Protein AF-0000000067863000 (afdb_homodimer)

pLDDT: mean 90.54, std 7.87, range [52.28, 98.62]

Foldseek 3Di:
DAALLLLLVVLCVVLVHDPCQQCPPLDDPVVSVCSNVRNDDDDPVSVCSSCVSSVHDPQRSVCVVVVVPPPDDDPLVVQVVVCLVVLPLVSLVVSLVVLVVPPDLVSLLSNLLSQQSSQQSVVCVVPVDRDSPRGDVVSLVSLLVVLVPDPADDVVNVVSCLSNLVSDDPVSSVVSVVRVVVNCVVCLPPVVSLQSLLVSLLSVLVVCLVVVVLVVSVVSLVVNVCSLPPPPDPVRVLSVLSSQLSVLSSCCSVPVPASSVVSNLVSLVVCVVVVVPVVSVVSVVVVVVSCVVVVNDDDD/DAALLLLLVVLCVVLVHDLCQQCPPLDDPVVSVCSNVRNDDDDPVSVCSSCVSSVHDPQRSVCVVVVVPPPNDDPLVVQVVVCLVVLPLVSLVVSLVVLVVPPDLVSLLSNLLSQQSSQQSVVCVVPVDRDSPRGDVVSLVSLLVVLVPDPADDVVNVVSCLSNLVSDDPVSSVVSVVRVVVNCVVCLVPVVSLQSLLVSLLVVLVVCVVVVVLVVSVVSLVVNVCSLPPPPDPVRVLSVLSSQLSVLSSCCSVPVPASSVVSNLVSLVVCVVVVVPVVSVVSVVVVVVSCVVVVNDDDD

Nearest PDB structures (foldseek):
  4ryk-assembly1_A-2  TM=9.781E-01  e=3.639E-32  Listeria monocytogenes EGD-e
  7zcv-assembly1_A  TM=7.847E-01  e=2.237E-09  Streptococcus pneumoniae
  4yv6-assembly2_C  TM=8.320E-01  e=1.806E-08  Streptococcus dysgalactiae
  6w1f-assembly1_B  TM=8.062E-01  e=3.281E-08  Streptococcus thermophilus LMG 18311
  2awi-assembly1_F  TM=7.502E-01  e=5.463E-06  Enterococcus faecalis

Sequence (600 aa):
MGSYGELIREIRLSKGLTQKEVYTGIISRSYAIGFEKGKHEITLSLFEEILKRIMVPLDEFFFIYRDFSSTEDDSFWIDFVELSGKNDVVGMQALLDKITLERTEQSEVRKAILHTRIQTINHYLRTNVFDESNISDEYKKIIHDYLWKMQTWTLEEVRIFSNGISFFEEEVQIHFYQIMLKSYEKYRYYDRGRLLFCHLFANLTDELIIQNKINYANLVLEKLKEASETSGSFNSAFYRIVANYYQGAIWMKEGEVEKGYRQAKRAIQTWKELHYEAIADLYSVVLKQFLEKENIQVEDMGSYGELIREIRLSKGLTQKEVYTGIISRSYAIGFEKGKHEITLSLFEEILKRIMVPLDEFFFIYRDFSSTEDDSFWIDFVELSGKNDVVGMQALLDKITLERTEQSEVRKAILHTRIQTINHYLRTNVFDESNISDEYKKIIHDYLWKMQTWTLEEVRIFSNGISFFEEEVQIHFYQIMLKSYEKYRYYDRGRLLFCHLFANLTDELIIQNKINYANLVLEKLKEASETSGSFNSAFYRIVANYYQGAIWMKEGEVEKGYRQAKRAIQTWKELHYEAIADLYSVVLKQFLEKENIQVED

Organism: Listeria monocytogenes serovar 1/2a (strain ATCC BAA-679 / EGD-e) (NCBI:txid169963)

Radius of gyration: 26.15 Å; Cα contacts (8 Å, |Δi|>4): 687; chains: 2; bounding box: 72×67×52 Å

Solvent-accessible surface area (backbone atoms only — not comparable to full-atom values): 31942 Å² total; per-residue (Å²): 120,78,43,74,29,35,50,49,43,51,52,34,54,33,60,64,50,52,67,66,76,48,32,63,95,74,50,52,71,70,55,48,56,36,19,37,70,48,75,43,86,53,38,45,70,59,47,52,52,40,27,58,58,70,56,44,55,69,66,58,49,50,20,53,62,53,70,44,36,76,51,90,57,61,66,62,58,55,49,48,51,55,29,58,75,66,64,32,56,68,58,47,49,52,52,45,57,63,45,65,71,47,89,46,77,66,37,49,42,54,42,29,53,49,49,46,50,46,46,34,47,50,45,20,73,73,68,75,42,90,51,74,80,77,46,61,63,68,41,50,46,48,47,48,55,55,57,66,59,33,77,58,53,55,71,54,53,50,54,52,44,65,76,43,53,86,73,48,55,68,70,56,40,52,51,53,47,53,48,48,50,55,33,43,70,51,30,55,61,33,71,69,52,23,51,51,46,33,53,43,28,50,52,49,24,52,50,25,50,74,68,66,37,54,72,60,19,50,56,36,42,51,49,26,48,49,50,29,51,47,88,70,41,59,49,25,42,41,52,36,40,51,46,42,25,51,51,9,53,50,31,34,76,71,65,42,41,68,64,8,49,53,37,29,50,49,29,37,49,50,32,44,76,55,68,34,53,71,59,23,51,48,51,51,52,51,50,52,51,50,30,59,75,66,72,54,86,79,85,132,122,81,42,72,28,34,50,48,45,53,53,35,54,34,60,64,49,51,67,66,76,48,32,63,94,73,54,54,71,71,54,48,56,35,18,37,69,48,74,44,88,52,38,45,70,59,48,53,53,41,29,58,57,69,57,43,55,70,68,58,49,51,25,53,63,55,71,44,38,72,50,92,57,62,65,62,57,56,49,50,51,55,30,57,75,67,64,33,54,68,57,47,49,51,53,46,56,63,45,64,72,45,89,44,76,66,39,49,43,54,44,28,54,48,50,45,50,45,46,34,47,51,45,20,73,73,66,74,41,88,51,74,82,78,46,60,63,68,39,49,46,48,47,49,54,55,59,67,60,33,77,58,56,55,72,54,52,49,53,52,44,65,75,44,53,86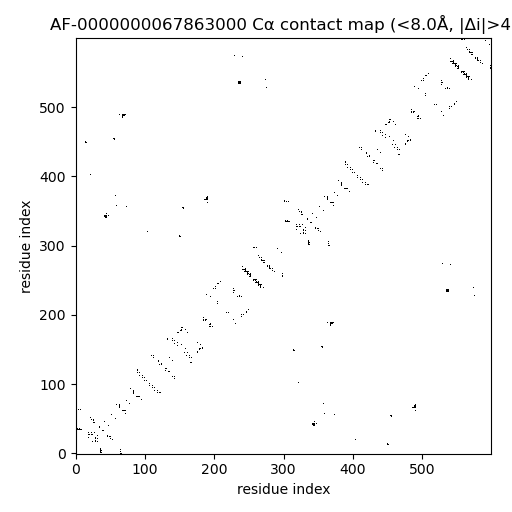,74,47,57,68,71,56,40,52,51,53,48,54,48,49,50,55,33,42,70,52,31,55,63,34,70,70,52,24,51,52,47,32,53,45,27,49,52,49,24,52,52,26,50,74,68,66,37,53,70,59,18,53,55,36,42,52,49,26,50,50,51,30,50,45,90,70,40,60,48,25,42,40,53,36,39,50,45,41,25,50,51,10,53,51,31,33,75,72,65,41,40,70,65,9,49,52,36,28,50,50,30,36,49,50,33,43,76,56,68,34,53,68,58,23,53,50,52,51,51,50,49,52,51,49,30,60,74,66,70,54,85,79,87,134

Structure (mmCIF, N/CA/C/O backbone):
data_AF-0000000067863000-model_v1
#
loop_
_entity.id
_entity.type
_entity.pdbx_description
1 polymer 'Lmo0325 protein'
#
loop_
_atom_site.group_PDB
_atom_site.id
_atom_site.type_symbol
_atom_site.label_atom_id
_atom_site.label_alt_id
_atom_site.label_comp_id
_atom_site.label_asym_id
_atom_site.label_entity_id
_atom_site.label_seq_id
_atom_site.pdbx_PDB_ins_code
_atom_site.Cartn_x
_atom_site.Cartn_y
_atom_site.Cartn_z
_atom_site.occupancy
_atom_site.B_iso_or_equiv
_atom_site.auth_seq_id
_atom_site.auth_comp_id
_atom_site.auth_asym_id
_atom_site.auth_atom_id
_atom_site.pdbx_PDB_model_num
ATOM 1 N N . MET A 1 1 ? -13.195 21.141 -7.219 1 53.12 1 MET A N 1
ATOM 2 C CA . MET A 1 1 ? -13.797 19.938 -6.625 1 53.12 1 MET A CA 1
ATOM 3 C C . MET A 1 1 ? -14.969 20.312 -5.727 1 53.12 1 MET A C 1
ATOM 5 O O . MET A 1 1 ? -15 21.406 -5.16 1 53.12 1 MET A O 1
ATOM 9 N N . GLY A 1 2 ? -16.203 19.688 -6.082 1 71.62 2 GLY A N 1
ATOM 10 C CA . GLY A 1 2 ? -17.375 20.047 -5.305 1 71.62 2 GLY A CA 1
ATOM 11 C C . GLY A 1 2 ? -17.219 19.781 -3.82 1 71.62 2 GLY A C 1
ATOM 12 O O . GLY A 1 2 ? -16.125 19.422 -3.363 1 71.62 2 GLY A O 1
ATOM 13 N N . SER A 1 3 ? -18.078 20.125 -2.955 1 89.31 3 SER A N 1
ATOM 14 C CA . SER A 1 3 ? -18.062 19.969 -1.505 1 89.31 3 SER A CA 1
ATOM 15 C C . SER A 1 3 ? -18.078 18.484 -1.117 1 89.31 3 SER A C 1
ATOM 17 O O . SER A 1 3 ? -18.359 17.625 -1.949 1 89.31 3 SER A O 1
ATOM 19 N N . TYR A 1 4 ? -17.562 18.188 0.052 1 93.25 4 TYR A N 1
ATOM 20 C CA . TYR A 1 4 ? -17.625 16.828 0.569 1 93.25 4 TYR A CA 1
ATOM 21 C C . TYR A 1 4 ? -19.062 16.297 0.501 1 93.25 4 TYR A C 1
ATOM 23 O O . TYR A 1 4 ? -19.266 15.133 0.143 1 93.25 4 TYR A O 1
ATOM 31 N N . GLY A 1 5 ? -19.969 17.188 0.772 1 95.25 5 GLY A N 1
ATOM 32 C CA . GLY A 1 5 ? -21.375 16.797 0.743 1 95.25 5 GLY A CA 1
ATOM 33 C C . GLY A 1 5 ? -21.859 16.422 -0.645 1 95.25 5 GLY A C 1
ATOM 34 O O . GLY A 1 5 ? -22.625 15.477 -0.804 1 95.25 5 GLY A O 1
ATOM 35 N N . GLU A 1 6 ? -21.438 17.141 -1.619 1 95.44 6 GLU A N 1
ATOM 36 C CA . GLU A 1 6 ? -21.828 16.859 -2.996 1 95.44 6 GLU A CA 1
ATOM 37 C C . GLU A 1 6 ? -21.312 15.492 -3.443 1 95.44 6 GLU A C 1
ATOM 39 O O . GLU A 1 6 ? -22 14.758 -4.145 1 95.44 6 GLU A O 1
ATOM 44 N N . LEU A 1 7 ? -20.125 15.227 -3.033 1 94.62 7 LEU A N 1
ATOM 45 C CA . LEU A 1 7 ? -19.562 13.922 -3.393 1 94.62 7 LEU A CA 1
ATOM 46 C C . LEU A 1 7 ? -20.297 12.797 -2.67 1 94.62 7 LEU A C 1
ATOM 48 O O . LEU A 1 7 ? -20.547 11.742 -3.25 1 94.62 7 LEU A O 1
ATOM 52 N N . ILE A 1 8 ? -20.641 13.008 -1.422 1 95.81 8 ILE A N 1
ATOM 53 C CA . ILE A 1 8 ? -21.406 12.016 -0.676 1 95.81 8 ILE A CA 1
ATOM 54 C C . ILE A 1 8 ? -22.734 11.727 -1.396 1 95.81 8 ILE A C 1
ATOM 56 O O . ILE A 1 8 ? -23.141 10.57 -1.514 1 95.81 8 ILE A O 1
ATOM 60 N N . ARG A 1 9 ? -23.297 12.805 -1.83 1 95.44 9 ARG A N 1
ATOM 61 C CA . ARG A 1 9 ? -24.531 12.648 -2.584 1 95.44 9 ARG A CA 1
ATOM 62 C C . ARG A 1 9 ? -24.312 11.773 -3.814 1 95.44 9 ARG A C 1
ATOM 64 O O . ARG A 1 9 ? -25.094 10.852 -4.07 1 95.44 9 ARG A O 1
ATOM 71 N N . GLU A 1 10 ? -23.312 12.07 -4.527 1 94.25 10 GLU A N 1
ATOM 72 C CA . GLU A 1 10 ? -23.016 11.32 -5.738 1 94.25 10 GLU A CA 1
ATOM 73 C C . GLU A 1 10 ? -22.812 9.836 -5.43 1 94.25 10 GLU A C 1
ATOM 75 O O . GLU A 1 10 ? -23.344 8.977 -6.129 1 94.25 10 GLU A O 1
ATOM 80 N N . ILE A 1 11 ? -22.047 9.555 -4.418 1 93.5 11 ILE A N 1
ATOM 81 C CA . ILE A 1 11 ? -21.75 8.172 -4.031 1 93.5 11 ILE A CA 1
ATOM 82 C C . ILE A 1 11 ? -23.031 7.496 -3.553 1 93.5 11 ILE A C 1
ATOM 84 O O . ILE A 1 11 ? -23.328 6.367 -3.947 1 93.5 11 ILE A O 1
ATOM 88 N N . ARG A 1 12 ? -23.734 8.219 -2.701 1 92 12 ARG A N 1
ATOM 89 C CA . ARG A 1 12 ? -24.984 7.684 -2.172 1 92 12 ARG A CA 1
ATOM 90 C C . ARG A 1 12 ? -25.922 7.277 -3.301 1 92 12 ARG A C 1
ATOM 92 O O . ARG A 1 12 ? -26.469 6.168 -3.297 1 92 12 ARG A O 1
ATOM 99 N N . LEU A 1 13 ? -26.094 8.141 -4.273 1 92.44 13 LEU A N 1
ATOM 100 C CA . LEU A 1 13 ? -27 7.898 -5.402 1 92.44 13 LEU A CA 1
ATOM 101 C C . LEU A 1 13 ? -26.484 6.746 -6.262 1 92.44 13 LEU A C 1
ATOM 103 O O . LEU A 1 13 ? -27.266 5.914 -6.723 1 92.44 13 LEU A O 1
ATOM 107 N N . SER A 1 14 ? -25.234 6.703 -6.453 1 89.19 14 SER A N 1
ATOM 108 C CA . SER A 1 14 ? -24.641 5.629 -7.25 1 89.19 14 SER A CA 1
ATOM 109 C C . SER A 1 14 ? -24.875 4.27 -6.594 1 89.19 14 SER A C 1
ATOM 111 O O . SER A 1 14 ? -24.953 3.25 -7.281 1 89.19 14 SER A O 1
ATOM 113 N N . LYS A 1 15 ? -25.031 4.285 -5.262 1 88.31 15 LYS A N 1
ATOM 114 C CA . LYS A 1 15 ? -25.219 3.041 -4.52 1 88.31 15 LYS A CA 1
ATOM 115 C C . LYS A 1 15 ? -26.688 2.752 -4.285 1 88.31 15 LYS A C 1
ATOM 117 O O . LYS A 1 15 ? -27.047 1.789 -3.602 1 88.31 15 LYS A O 1
ATOM 122 N N . GLY A 1 16 ? -27.469 3.645 -4.777 1 85.69 16 GLY A N 1
ATOM 123 C CA . GLY A 1 16 ? -28.906 3.445 -4.691 1 85.69 16 GLY A CA 1
ATOM 124 C C . GLY A 1 16 ? -29.469 3.686 -3.297 1 85.69 16 GLY A C 1
ATOM 125 O O . GLY A 1 16 ? -30.531 3.17 -2.947 1 85.69 16 GLY A O 1
ATOM 126 N N . LEU A 1 17 ? -28.797 4.426 -2.477 1 89.19 17 LEU A N 1
ATOM 127 C CA . LEU A 1 17 ? -29.219 4.68 -1.106 1 89.19 17 LEU A CA 1
ATOM 128 C C . LEU A 1 17 ? -30.031 5.965 -1.019 1 89.19 17 LEU A C 1
ATOM 130 O O . LEU A 1 17 ? -29.734 6.949 -1.695 1 89.19 17 LEU A O 1
ATOM 134 N N . THR A 1 18 ? -31 5.887 -0.154 1 91.44 18 THR A N 1
ATOM 135 C CA . THR A 1 18 ? -31.781 7.09 0.104 1 91.44 18 THR A CA 1
ATOM 136 C C . THR A 1 18 ? -31.141 7.934 1.198 1 91.44 18 THR A C 1
ATOM 138 O O . THR A 1 18 ? -30.25 7.457 1.915 1 91.44 18 THR A O 1
ATOM 141 N N . GLN A 1 19 ? -31.547 9.125 1.232 1 94.88 19 GLN A N 1
ATOM 142 C CA . GLN A 1 19 ? -31.062 9.977 2.311 1 94.88 19 GLN A CA 1
ATOM 143 C C . GLN A 1 19 ? -31.422 9.398 3.676 1 94.88 19 GLN A C 1
ATOM 145 O O . GLN A 1 19 ? -30.609 9.453 4.609 1 94.88 19 GLN A O 1
ATOM 150 N N . LYS A 1 20 ? -32.531 8.852 3.787 1 93.38 20 LYS A N 1
ATOM 151 C CA . LYS A 1 20 ? -33 8.273 5.043 1 93.38 20 LYS A CA 1
ATOM 152 C C . LYS A 1 20 ? -32.094 7.133 5.496 1 93.38 20 LYS A C 1
ATOM 154 O O . LYS A 1 20 ? -31.734 7.059 6.672 1 93.38 20 LYS A O 1
ATOM 159 N N . GLU A 1 21 ? -31.719 6.359 4.582 1 90.12 21 GLU A N 1
ATOM 160 C CA . GLU A 1 21 ? -30.891 5.203 4.887 1 90.12 21 GLU A CA 1
ATOM 161 C C . GLU A 1 21 ? -29.5 5.633 5.355 1 90.12 21 GLU A C 1
ATOM 163 O O . GLU A 1 21 ? -28.875 4.957 6.176 1 90.12 21 GLU A O 1
ATOM 168 N N . VAL A 1 22 ? -29.078 6.762 4.887 1 93.69 22 VAL A N 1
ATOM 169 C CA . VAL A 1 22 ? -27.703 7.172 5.145 1 93.69 22 VAL A CA 1
ATOM 170 C C . VAL A 1 22 ? -27.656 8.062 6.383 1 93.69 22 VAL A C 1
ATOM 172 O O . VAL A 1 22 ? -26.75 7.934 7.211 1 93.69 22 VAL A O 1
ATOM 175 N N . TYR A 1 23 ? -28.656 8.891 6.559 1 96 23 TYR A N 1
ATOM 176 C CA . TYR A 1 23 ? -28.438 9.992 7.488 1 96 23 TYR A CA 1
ATOM 177 C C . TYR A 1 23 ? -29.266 9.805 8.758 1 96 23 TYR A C 1
ATOM 179 O O . TYR A 1 23 ? -29.047 10.492 9.758 1 96 23 TYR A O 1
ATOM 187 N N . THR A 1 24 ? -30.234 8.906 8.766 1 93.56 24 THR A N 1
ATOM 188 C CA . THR A 1 24 ? -31.094 8.719 9.93 1 93.56 24 THR A CA 1
ATOM 189 C C . THR A 1 24 ? -30.25 8.383 11.164 1 93.56 24 THR A C 1
ATOM 191 O O . THR A 1 24 ? -29.406 7.48 11.125 1 93.56 24 THR A O 1
ATOM 194 N N . GLY A 1 25 ? -30.484 9.109 12.242 1 92.12 25 GLY A N 1
ATOM 195 C CA . GLY A 1 25 ? -29.766 8.852 13.477 1 92.12 25 GLY A CA 1
ATOM 196 C C . GLY A 1 25 ? -28.438 9.555 13.555 1 92.12 25 GLY A C 1
ATOM 197 O O . GLY A 1 25 ? -27.766 9.547 14.602 1 92.12 25 GLY A O 1
ATOM 198 N N . ILE A 1 26 ? -28.078 10.188 12.484 1 94.69 26 ILE A N 1
ATOM 199 C CA . ILE A 1 26 ? -26.781 10.883 12.445 1 94.69 26 ILE A CA 1
ATOM 200 C C . ILE A 1 26 ? -27.016 12.391 12.391 1 94.69 26 ILE A C 1
ATOM 202 O O . ILE A 1 26 ? -26.531 13.125 13.258 1 94.69 26 ILE A O 1
ATOM 206 N N . ILE A 1 27 ? -27.75 12.828 11.5 1 95.5 27 ILE A N 1
ATOM 207 C CA . ILE A 1 27 ? -28.109 14.234 11.383 1 95.5 27 ILE A CA 1
ATOM 208 C C . ILE A 1 27 ? -29.562 14.352 10.891 1 95.5 27 ILE A C 1
ATOM 210 O O . ILE A 1 27 ? -30.125 13.383 10.383 1 95.5 27 ILE A O 1
ATOM 214 N N . SER A 1 28 ? -30.078 15.531 11 1 95.75 28 SER A N 1
ATOM 215 C CA . SER A 1 28 ? -31.453 15.758 10.586 1 95.75 28 SER A CA 1
ATOM 216 C C . SER A 1 28 ? -31.578 15.781 9.07 1 95.75 28 SER A C 1
ATOM 218 O O . SER A 1 28 ? -30.594 15.977 8.359 1 95.75 28 SER A O 1
ATOM 220 N N . ARG A 1 29 ? -32.844 15.523 8.625 1 94.25 29 ARG A N 1
ATOM 221 C CA . ARG A 1 29 ? -33.125 15.523 7.195 1 94.25 29 ARG A CA 1
ATOM 222 C C . ARG A 1 29 ? -32.812 16.875 6.574 1 94.25 29 ARG A C 1
ATOM 224 O O . ARG A 1 29 ? -32.219 16.953 5.488 1 94.25 29 ARG A O 1
ATOM 231 N N . SER A 1 30 ? -33.156 17.906 7.207 1 94.88 30 SER A N 1
ATOM 232 C CA . SER A 1 30 ? -32.875 19.25 6.703 1 94.88 30 SER A CA 1
ATOM 233 C C . SER A 1 30 ? -31.391 19.516 6.59 1 94.88 30 SER A C 1
ATOM 235 O O . SER A 1 30 ? -30.938 20.094 5.605 1 94.88 30 SER A O 1
ATOM 237 N N . TYR A 1 31 ? -30.688 19.109 7.551 1 95.5 31 TYR A N 1
ATOM 238 C CA . TYR A 1 31 ? -29.25 19.297 7.527 1 95.5 31 TYR A CA 1
ATOM 239 C C . TYR A 1 31 ? -28.609 18.469 6.418 1 95.5 31 TYR A C 1
ATOM 241 O O . TYR A 1 31 ? -27.688 18.938 5.746 1 95.5 31 TYR A O 1
ATOM 249 N N . ALA A 1 32 ? -29.125 17.297 6.246 1 96.5 32 ALA A N 1
ATOM 250 C CA . ALA A 1 32 ? -28.609 16.391 5.219 1 96.5 32 ALA A CA 1
ATOM 251 C C . ALA A 1 32 ? -28.766 17 3.828 1 96.5 32 ALA A C 1
ATOM 253 O O . ALA A 1 32 ? -27.844 16.922 3.006 1 96.5 32 ALA A O 1
ATOM 254 N N . ILE A 1 33 ? -29.859 17.531 3.59 1 95.62 33 ILE A N 1
ATOM 255 C CA . ILE A 1 33 ? -30.141 18.156 2.299 1 95.62 33 ILE A CA 1
ATOM 256 C C . ILE A 1 33 ? -29.156 19.297 2.055 1 95.62 33 ILE A C 1
ATOM 258 O O . ILE A 1 33 ? -28.547 19.375 0.989 1 95.62 33 ILE A O 1
ATOM 262 N N . GLY A 1 34 ? -29.031 20.141 3.043 1 95.69 34 GLY A N 1
ATOM 263 C CA . GLY A 1 34 ? -28.078 21.234 2.928 1 95.69 34 GLY A CA 1
ATOM 264 C C . GLY A 1 34 ? -26.641 20.766 2.789 1 95.69 34 GLY A C 1
ATOM 265 O O . GLY A 1 34 ? -25.875 21.328 2.021 1 95.69 34 GLY A O 1
ATOM 266 N N . PHE A 1 35 ? -26.328 19.734 3.498 1 95.88 35 PHE A N 1
ATOM 267 C CA . PHE A 1 35 ? -24.984 19.156 3.439 1 95.88 35 PHE A CA 1
ATOM 268 C C . PHE A 1 35 ? -24.672 18.641 2.035 1 95.88 35 PHE A C 1
ATOM 270 O O . PHE A 1 35 ? -23.625 18.969 1.47 1 95.88 35 PHE A O 1
ATOM 277 N N . GLU A 1 36 ? -25.578 17.938 1.445 1 96.31 36 GLU A N 1
ATOM 278 C CA . GLU A 1 36 ? -25.375 17.328 0.133 1 96.31 36 GLU A CA 1
ATOM 279 C C . GLU A 1 36 ? -25.344 18.391 -0.965 1 96.31 36 GLU A C 1
ATOM 281 O O . GLU A 1 36 ? -24.922 18.125 -2.086 1 96.31 36 GLU A O 1
ATOM 286 N N . LYS A 1 37 ? -25.812 19.625 -0.612 1 95.38 37 LYS A N 1
ATOM 287 C CA . LYS A 1 37 ? -25.797 20.734 -1.563 1 95.38 37 LYS A CA 1
ATOM 288 C C . LYS A 1 37 ? -24.562 21.609 -1.357 1 95.38 37 LYS A C 1
ATOM 290 O O . LYS A 1 37 ? -24.391 22.609 -2.049 1 95.38 37 LYS A O 1
ATOM 295 N N . GLY A 1 38 ? -23.812 21.266 -0.418 1 93.38 38 GLY A N 1
ATOM 296 C CA . GLY A 1 38 ? -22.578 22 -0.154 1 93.38 38 GLY A CA 1
ATOM 297 C C . GLY A 1 38 ? -22.797 23.219 0.734 1 93.38 38 GLY A C 1
ATOM 298 O O . GLY A 1 38 ? -21.922 24.078 0.851 1 93.38 38 GLY A O 1
ATOM 299 N N . LYS A 1 39 ? -23.875 23.312 1.385 1 92.62 39 LYS A N 1
ATOM 300 C CA . LYS A 1 39 ? -24.234 24.5 2.168 1 92.62 39 LYS A CA 1
ATOM 301 C C . LYS A 1 39 ? -23.75 24.359 3.613 1 92.62 39 LYS A C 1
ATOM 303 O O . LYS A 1 39 ? -23.594 25.359 4.316 1 92.62 39 LYS A O 1
ATOM 308 N N . HIS A 1 40 ? -23.625 23.109 4.07 1 91.5 40 HIS A N 1
ATOM 309 C CA . HIS A 1 40 ? -23.234 22.859 5.453 1 91.5 40 HIS A CA 1
ATOM 310 C C . HIS A 1 40 ? -21.938 22.047 5.523 1 91.5 40 HIS A C 1
ATOM 312 O O . HIS A 1 40 ? -21.688 21.219 4.66 1 91.5 40 HIS A O 1
ATOM 318 N N . GLU A 1 41 ? -21.203 22.438 6.57 1 91.38 41 GLU A N 1
ATOM 319 C CA . GLU A 1 41 ? -20.078 21.578 6.945 1 91.38 41 GLU A CA 1
ATOM 320 C C . GLU A 1 41 ? -20.5 20.547 7.992 1 91.38 41 GLU A C 1
ATOM 322 O O . GLU A 1 41 ? -21.562 20.656 8.602 1 91.38 41 GLU A O 1
ATOM 327 N N . ILE A 1 42 ? -19.656 19.516 8.055 1 92.81 42 ILE A N 1
ATOM 328 C CA . ILE A 1 42 ? -19.969 18.484 9.039 1 92.81 42 ILE A CA 1
ATOM 329 C C . ILE A 1 42 ? -18.719 18.156 9.867 1 92.81 42 ILE A C 1
ATOM 331 O O . ILE A 1 42 ? -17.594 18.328 9.391 1 92.81 42 ILE A O 1
ATOM 335 N N . THR A 1 43 ? -19.016 17.766 11.094 1 92.56 43 THR A N 1
ATOM 336 C CA . THR A 1 43 ? -17.891 17.391 11.953 1 92.56 43 THR A CA 1
ATOM 337 C C . THR A 1 43 ? -17.281 16.078 11.484 1 92.56 43 THR A C 1
ATOM 339 O O . THR A 1 43 ? -17.922 15.297 10.781 1 92.56 43 THR A O 1
ATOM 342 N N . LEU A 1 44 ? -16.078 15.859 11.914 1 91.56 44 LEU A N 1
ATOM 343 C CA . LEU A 1 44 ? -15.344 14.656 11.539 1 91.56 44 LEU A CA 1
ATOM 344 C C . LEU A 1 44 ? -16.047 13.398 12.023 1 91.56 44 LEU A C 1
ATOM 346 O O . LEU A 1 44 ? -16.156 12.414 11.297 1 91.56 44 LEU A O 1
ATOM 350 N N . SER A 1 45 ? -16.547 13.422 13.203 1 90.44 45 SER A N 1
ATOM 351 C CA . SER A 1 45 ? -17.203 12.25 13.773 1 90.44 45 SER A CA 1
ATOM 352 C C . SER A 1 45 ? -18.469 11.891 12.992 1 90.44 45 SER A C 1
ATOM 354 O O . SER A 1 45 ? -18.703 10.711 12.703 1 90.44 45 SER A O 1
ATOM 356 N N . LEU A 1 46 ? -19.203 12.859 12.68 1 93.75 46 LEU A N 1
ATOM 357 C CA . LEU A 1 46 ? -20.406 12.633 11.906 1 93.75 46 LEU A CA 1
ATOM 358 C C . LEU A 1 46 ? -20.078 12.141 10.5 1 93.75 46 LEU A C 1
ATOM 360 O O . LEU A 1 46 ? -20.75 11.258 9.969 1 93.75 46 LEU A O 1
ATOM 364 N N . PHE A 1 47 ? -19.016 12.727 9.992 1 94.06 47 PHE A N 1
ATOM 365 C CA . PHE A 1 47 ? -18.578 12.336 8.656 1 94.06 47 PHE A CA 1
ATOM 366 C C . PHE A 1 47 ? -18.203 10.867 8.617 1 94.06 47 PHE A C 1
ATOM 368 O O . PHE A 1 47 ? -18.562 10.148 7.684 1 94.06 47 PHE A O 1
ATOM 375 N N . GLU A 1 48 ? -17.531 10.438 9.586 1 90.5 48 GLU A N 1
ATOM 376 C CA . GLU A 1 48 ? -17.109 9.039 9.672 1 90.5 48 GLU A CA 1
ATOM 377 C C . GLU A 1 48 ? -18.328 8.102 9.727 1 90.5 48 GLU A C 1
ATOM 379 O O . GLU A 1 48 ? -18.312 7.035 9.117 1 90.5 48 GLU A O 1
ATOM 384 N N . GLU A 1 49 ? -19.281 8.5 10.422 1 91.56 49 GLU A N 1
ATOM 385 C CA . GLU A 1 49 ? -20.5 7.707 10.516 1 91.56 49 GLU A CA 1
ATOM 386 C C . GLU A 1 49 ? -21.188 7.594 9.156 1 91.56 49 GLU A C 1
ATOM 388 O O . GLU A 1 49 ? -21.688 6.527 8.797 1 91.56 49 GLU A O 1
ATOM 393 N N . ILE A 1 50 ? -21.203 8.703 8.508 1 94 50 ILE A N 1
ATOM 394 C CA . ILE A 1 50 ? -21.844 8.734 7.191 1 94 50 ILE A CA 1
ATOM 395 C C . ILE A 1 50 ? -21.078 7.824 6.238 1 94 50 ILE A C 1
ATOM 397 O O . ILE A 1 50 ? -21.672 7.039 5.5 1 94 50 ILE A O 1
ATOM 401 N N . LEU A 1 51 ? -19.766 7.914 6.266 1 92.56 51 LEU A N 1
ATOM 402 C CA . LEU A 1 51 ? -18.938 7.094 5.395 1 92.56 51 LEU A CA 1
ATOM 403 C C . LEU A 1 51 ? -19.141 5.613 5.68 1 92.56 51 LEU A C 1
ATOM 405 O O . LEU A 1 51 ? -19.156 4.793 4.758 1 92.56 51 LEU A O 1
ATOM 409 N N . LYS A 1 52 ? -19.312 5.324 6.91 1 88.06 52 LYS A N 1
ATOM 410 C CA . LYS A 1 52 ? -19.578 3.939 7.289 1 88.06 52 LYS A CA 1
ATOM 411 C C . LYS A 1 52 ? -20.891 3.449 6.676 1 88.06 52 LYS A C 1
ATOM 413 O O . LYS A 1 52 ? -20.969 2.312 6.203 1 88.06 52 LYS A O 1
ATOM 418 N N . ARG A 1 53 ? -21.828 4.312 6.656 1 89.06 53 ARG A N 1
ATOM 419 C CA . ARG A 1 53 ? -23.141 3.945 6.141 1 89.06 53 ARG A CA 1
ATOM 420 C C . ARG A 1 53 ? -23.109 3.73 4.633 1 89.06 53 ARG A C 1
ATOM 422 O O . ARG A 1 53 ? -23.828 2.896 4.098 1 89.06 53 ARG A O 1
ATOM 429 N N . ILE A 1 54 ? -22.25 4.496 4.023 1 91.06 54 ILE A N 1
ATOM 430 C CA . ILE A 1 54 ? -22.203 4.332 2.576 1 91.06 54 ILE A CA 1
ATOM 431 C C . ILE A 1 54 ? -21.062 3.391 2.207 1 91.06 54 ILE A C 1
ATOM 433 O O . ILE A 1 54 ? -20.75 3.215 1.026 1 91.06 54 ILE A O 1
ATOM 437 N N . MET A 1 55 ? -20.328 2.887 3.139 1 88.94 55 MET A N 1
ATOM 438 C CA . MET A 1 55 ? -19.328 1.835 3.02 1 88.94 55 MET A CA 1
ATOM 439 C C . MET A 1 55 ? -18.156 2.301 2.166 1 88.94 55 MET A C 1
ATOM 441 O O . MET A 1 55 ? -17.734 1.594 1.251 1 88.94 55 MET A O 1
ATOM 445 N N . VAL A 1 56 ? -17.688 3.447 2.484 1 90.94 56 VAL A N 1
ATOM 446 C CA . VAL A 1 56 ? -16.5 4 1.851 1 90.94 56 VAL A CA 1
ATOM 447 C C . VAL A 1 56 ? -15.508 4.469 2.92 1 90.94 56 VAL A C 1
ATOM 449 O O . VAL A 1 56 ? -15.828 5.344 3.729 1 90.94 56 VAL A O 1
ATOM 452 N N . PRO A 1 57 ? -14.359 3.836 2.938 1 88.06 57 PRO A N 1
ATOM 453 C CA . PRO A 1 57 ? -13.359 4.312 3.895 1 88.06 57 PRO A CA 1
ATOM 454 C C . PRO A 1 57 ? -12.922 5.75 3.625 1 88.06 57 PRO A C 1
ATOM 456 O O . PRO A 1 57 ? -12.984 6.215 2.484 1 88.06 57 PRO A O 1
ATOM 459 N N . LEU A 1 58 ? -12.492 6.375 4.637 1 87.44 58 LEU A N 1
ATOM 460 C CA . LEU A 1 58 ? -12.117 7.785 4.578 1 87.44 58 LEU A CA 1
ATOM 461 C C . LEU A 1 58 ? -11.07 8.023 3.496 1 87.44 58 LEU A C 1
ATOM 463 O O . LEU A 1 58 ? -11.195 8.953 2.699 1 87.44 58 LEU A O 1
ATOM 467 N N . ASP A 1 59 ? -10.094 7.207 3.441 1 85.5 59 ASP A N 1
ATOM 468 C CA . ASP A 1 59 ? -9.008 7.375 2.473 1 85.5 59 ASP A CA 1
ATOM 469 C C . ASP A 1 59 ? -9.523 7.215 1.044 1 85.5 59 ASP A C 1
ATOM 471 O O . ASP A 1 59 ? -9.109 7.945 0.143 1 85.5 59 ASP A O 1
ATOM 475 N N . GLU A 1 60 ? -10.359 6.242 0.851 1 89.5 60 GLU A N 1
ATOM 476 C CA . GLU A 1 60 ? -10.961 6.066 -0.469 1 89.5 60 GLU A CA 1
ATOM 477 C C . GLU A 1 60 ? -11.797 7.277 -0.861 1 89.5 60 GLU A C 1
ATOM 479 O O . GLU A 1 60 ? -11.766 7.711 -2.016 1 89.5 60 GLU A O 1
ATOM 484 N N . PHE A 1 61 ? -12.555 7.824 0.097 1 91.75 61 PHE A N 1
ATOM 485 C CA . PHE A 1 61 ? -13.375 9 -0.169 1 91.75 61 PHE A CA 1
ATOM 486 C C . PHE A 1 61 ? -12.531 10.148 -0.699 1 91.75 61 PHE A C 1
ATOM 488 O O . PHE A 1 61 ? -12.891 10.789 -1.691 1 91.75 61 PHE A O 1
ATOM 495 N N . PHE A 1 62 ? -11.453 10.352 -0.059 1 88 62 PHE A N 1
ATOM 496 C CA . PHE A 1 62 ? -10.633 11.492 -0.444 1 88 62 PHE A CA 1
ATOM 497 C C . PHE A 1 62 ? -9.922 11.227 -1.764 1 88 62 PHE A C 1
ATOM 499 O O . PHE A 1 62 ? -9.656 12.148 -2.533 1 88 62 PHE A O 1
ATOM 506 N N . PHE A 1 63 ? -9.672 10.031 -1.994 1 87.5 63 PHE A N 1
ATOM 507 C CA . PHE A 1 63 ? -9.148 9.688 -3.312 1 87.5 63 PHE A CA 1
ATOM 508 C C . PHE A 1 63 ? -10.148 10.047 -4.402 1 87.5 63 PHE A C 1
ATOM 510 O O . PHE A 1 63 ? -9.789 10.648 -5.414 1 87.5 63 PHE A O 1
ATOM 517 N N . ILE A 1 64 ? -11.359 9.68 -4.16 1 89.69 64 ILE A N 1
ATOM 518 C CA . ILE A 1 64 ? -12.422 9.992 -5.109 1 89.69 64 ILE A CA 1
ATOM 519 C C . ILE A 1 64 ? -12.594 11.5 -5.207 1 89.69 64 ILE A C 1
ATOM 521 O O . ILE A 1 64 ? -12.734 12.047 -6.305 1 89.69 64 ILE A O 1
ATOM 525 N N . TYR A 1 65 ? -12.508 12.102 -4.09 1 88.69 65 TYR A N 1
ATOM 526 C CA . TYR A 1 65 ? -12.711 13.547 -4.016 1 88.69 65 TYR A CA 1
ATOM 527 C C . TYR A 1 65 ? -11.656 14.289 -4.824 1 88.69 65 TYR A C 1
ATOM 529 O O . TYR A 1 65 ? -11.93 15.352 -5.387 1 88.69 65 TYR A O 1
ATOM 537 N N . ARG A 1 66 ? -10.516 13.742 -4.844 1 83.88 66 ARG A N 1
ATOM 538 C CA . ARG A 1 66 ? -9.414 14.352 -5.578 1 83.88 66 ARG A CA 1
ATOM 539 C C . ARG A 1 66 ? -9.391 13.883 -7.027 1 83.88 66 ARG A C 1
ATOM 541 O O . ARG A 1 66 ? -8.328 13.766 -7.633 1 83.88 66 ARG A O 1
ATOM 548 N N . ASP A 1 67 ? -10.477 13.383 -7.504 1 84.25 67 ASP A N 1
ATOM 549 C CA . ASP A 1 67 ? -10.695 12.984 -8.891 1 84.25 67 ASP A CA 1
ATOM 550 C C . ASP A 1 67 ? -9.797 11.82 -9.281 1 84.25 67 ASP A C 1
ATOM 552 O O . ASP A 1 67 ? -9.203 11.82 -10.367 1 84.25 67 ASP A O 1
ATOM 556 N N . PHE A 1 68 ? -9.656 11.016 -8.273 1 78.5 68 PHE A N 1
ATOM 557 C CA . PHE A 1 68 ? -8.969 9.742 -8.484 1 78.5 68 PHE A CA 1
ATOM 558 C C . PHE A 1 68 ? -7.508 9.977 -8.844 1 78.5 68 PHE A C 1
ATOM 560 O O . PHE A 1 68 ? -6.934 9.227 -9.641 1 78.5 68 PHE A O 1
ATOM 567 N N . SER A 1 69 ? -7.07 11.094 -8.477 1 70.69 69 SER A N 1
ATOM 568 C CA . SER A 1 69 ? -5.645 11.367 -8.633 1 70.69 69 SER A CA 1
ATOM 569 C C . SER A 1 69 ? -4.855 10.891 -7.422 1 70.69 69 SER A C 1
ATOM 571 O O . SER A 1 69 ? -5.422 10.664 -6.352 1 70.69 69 SER A O 1
ATOM 573 N N . SER A 1 70 ? -3.732 10.477 -7.656 1 56.06 70 SER A N 1
ATOM 574 C CA . SER A 1 70 ? -2.875 9.867 -6.645 1 56.06 70 SER A CA 1
ATOM 575 C C . SER A 1 70 ? -2.877 10.68 -5.355 1 56.06 70 SER A C 1
ATOM 577 O O . SER A 1 70 ? -2.707 11.898 -5.391 1 56.06 70 SER A O 1
ATOM 579 N N . THR A 1 71 ? -3.883 10.461 -4.469 1 53.62 71 THR A N 1
ATOM 580 C CA . THR A 1 71 ? -4.203 11.156 -3.227 1 53.62 71 THR A CA 1
ATOM 581 C C . THR A 1 71 ? -3.049 11.047 -2.232 1 53.62 71 THR A C 1
ATOM 583 O O . THR A 1 71 ? -2.943 11.852 -1.305 1 53.62 71 THR A O 1
ATOM 586 N N . GLU A 1 72 ? -2.533 9.703 -2.064 1 52.28 72 GLU A N 1
ATOM 587 C CA . GLU A 1 72 ? -2.326 9.188 -0.715 1 52.28 72 GLU A CA 1
ATOM 588 C C . GLU A 1 72 ? -1.271 10 0.032 1 52.28 72 GLU A C 1
ATOM 590 O O . GLU A 1 72 ? -1.333 10.125 1.257 1 52.28 72 GLU A O 1
ATOM 595 N N . ASP A 1 73 ? -0.294 10.523 -0.715 1 55.41 73 ASP A N 1
ATOM 596 C CA . ASP A 1 73 ? 0.808 11.102 0.05 1 55.41 73 ASP A CA 1
ATOM 597 C C . ASP A 1 73 ? 0.763 12.625 0.015 1 55.41 73 ASP A C 1
ATOM 599 O O . ASP A 1 73 ? -0.061 13.211 -0.69 1 55.41 73 ASP A O 1
ATOM 603 N N . ASP A 1 74 ? 1.309 13.125 1.019 1 64.62 74 ASP A N 1
ATOM 604 C CA . ASP A 1 74 ? 1.724 14.523 1.031 1 64.62 74 ASP A CA 1
ATOM 605 C C . ASP A 1 74 ? 2.246 14.953 -0.337 1 64.62 74 ASP A C 1
ATOM 607 O O . ASP A 1 74 ? 3.262 14.438 -0.81 1 64.62 74 ASP A O 1
ATOM 611 N N . SER A 1 75 ? 1.473 15.695 -1.024 1 73.69 75 SER A N 1
ATOM 612 C CA . SER A 1 75 ? 1.811 16.188 -2.357 1 73.69 75 SER A CA 1
ATOM 613 C C . SER A 1 75 ? 3.273 16.609 -2.438 1 73.69 75 SER A C 1
ATOM 615 O O . SER A 1 75 ? 3.916 16.453 -3.477 1 73.69 75 SER A O 1
ATOM 617 N N . PHE A 1 76 ? 3.863 17.016 -1.384 1 86.5 76 PHE A N 1
ATOM 618 C CA . PHE A 1 76 ? 5.25 17.469 -1.385 1 86.5 76 PHE A CA 1
ATOM 619 C C . PHE A 1 76 ? 6.195 16.297 -1.661 1 86.5 76 PHE A C 1
ATOM 621 O O . PHE A 1 76 ? 7.043 16.391 -2.555 1 86.5 76 PHE A O 1
ATOM 628 N N . TRP A 1 77 ? 6.008 15.258 -0.981 1 87 77 TRP A N 1
ATOM 629 C CA . TRP A 1 77 ? 6.934 14.141 -1.094 1 87 77 TRP A CA 1
ATOM 630 C C . TRP A 1 77 ? 6.766 13.422 -2.432 1 87 77 TRP A C 1
ATOM 632 O O . TRP A 1 77 ? 7.738 12.922 -3.002 1 87 77 TRP A O 1
ATOM 642 N N . ILE A 1 78 ? 5.562 13.406 -2.826 1 82.44 78 ILE A N 1
ATOM 643 C CA . ILE A 1 78 ? 5.312 12.82 -4.137 1 82.44 78 ILE A CA 1
ATOM 644 C C . ILE A 1 78 ? 6.074 13.602 -5.207 1 82.44 78 ILE A C 1
ATOM 646 O O . ILE A 1 78 ? 6.812 13.016 -6.004 1 82.44 78 ILE A O 1
ATOM 650 N N . ASP A 1 79 ? 5.941 14.859 -5.168 1 87 79 ASP A N 1
ATOM 651 C CA . ASP A 1 79 ? 6.641 15.727 -6.113 1 87 79 ASP A CA 1
ATOM 652 C C . ASP A 1 79 ? 8.156 15.633 -5.93 1 87 79 ASP A C 1
ATOM 654 O O . ASP A 1 79 ? 8.898 15.531 -6.906 1 87 79 ASP A O 1
ATOM 658 N N . PHE A 1 80 ? 8.562 15.68 -4.734 1 91.19 80 PHE A N 1
ATOM 659 C CA . PHE A 1 80 ? 9.984 15.656 -4.406 1 91.19 80 PHE A CA 1
ATOM 660 C C . PHE 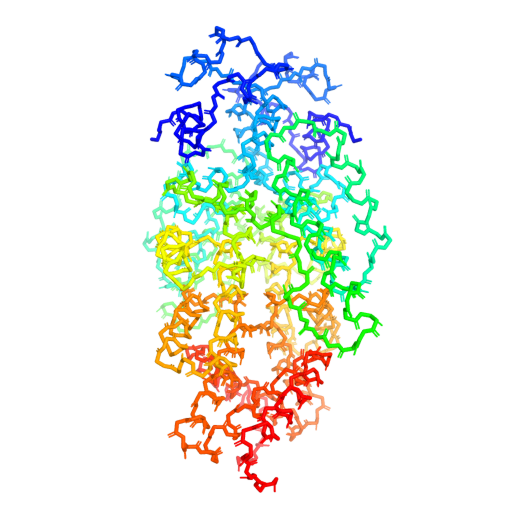A 1 80 ? 10.648 14.406 -4.98 1 91.19 80 PHE A C 1
ATOM 662 O O . PHE A 1 80 ? 11.703 14.5 -5.613 1 91.19 80 PHE A O 1
ATOM 669 N N . VAL A 1 81 ? 10.023 13.258 -4.801 1 84.44 81 VAL A N 1
ATOM 670 C CA . VAL A 1 81 ? 10.586 11.992 -5.25 1 84.44 81 VAL A CA 1
ATOM 671 C C . VAL A 1 81 ? 10.625 11.953 -6.773 1 84.44 81 VAL A C 1
ATOM 673 O O . VAL A 1 81 ? 11.625 11.547 -7.367 1 84.44 81 VAL A O 1
ATOM 676 N N . GLU A 1 82 ? 9.547 12.359 -7.32 1 84.44 82 GLU A N 1
ATOM 677 C CA . GLU A 1 82 ? 9.461 12.344 -8.781 1 84.44 82 GLU A CA 1
ATOM 678 C C . GLU A 1 82 ? 10.5 13.273 -9.398 1 84.44 82 GLU A C 1
ATOM 680 O O . GLU A 1 82 ? 11.227 12.875 -10.312 1 84.44 82 GLU A O 1
ATOM 685 N N . LEU A 1 83 ? 10.625 14.414 -8.914 1 90.69 83 LEU A N 1
ATOM 686 C CA . LEU A 1 83 ? 11.539 15.414 -9.445 1 90.69 83 LEU A CA 1
ATOM 687 C C . LEU A 1 83 ? 12.992 15.031 -9.172 1 90.69 83 LEU A C 1
ATOM 689 O O . LEU A 1 83 ? 13.852 15.195 -10.039 1 90.69 83 LEU A O 1
ATOM 693 N N . SER A 1 84 ? 13.25 14.508 -8.016 1 89.06 84 SER A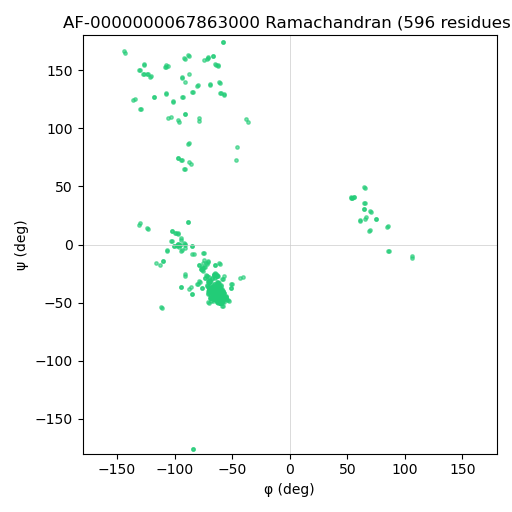 N 1
ATOM 694 C CA . SER A 1 84 ? 14.586 14.055 -7.648 1 89.06 84 SER A CA 1
ATOM 695 C C . SER A 1 84 ? 15.039 12.898 -8.531 1 89.06 84 SER A C 1
ATOM 697 O O . SER A 1 84 ? 16.188 12.859 -8.977 1 89.06 84 SER A O 1
ATOM 699 N N . GLY A 1 85 ? 14.133 12.008 -8.758 1 81.56 85 GLY A N 1
ATOM 700 C CA . GLY A 1 85 ? 14.453 10.859 -9.594 1 81.56 85 GLY A CA 1
ATOM 701 C C . GLY A 1 85 ? 14.797 11.234 -11.023 1 81.56 85 GLY A C 1
ATOM 702 O O . GLY A 1 85 ? 15.609 10.555 -11.664 1 81.56 85 GLY A O 1
ATOM 703 N N . LYS A 1 86 ? 14.289 12.328 -11.484 1 86.69 86 LYS A N 1
ATOM 704 C CA . LYS A 1 86 ? 14.523 12.789 -12.844 1 86.69 86 LYS A CA 1
ATOM 705 C C . LYS A 1 86 ? 15.633 13.836 -12.891 1 86.69 86 LYS A C 1
ATOM 707 O O . LYS A 1 86 ? 15.938 14.375 -13.953 1 86.69 86 LYS A O 1
ATOM 712 N N . ASN A 1 87 ? 16.125 14.109 -11.727 1 90.12 87 ASN A N 1
ATOM 713 C CA . ASN A 1 87 ? 17.109 15.188 -11.617 1 90.12 87 ASN A CA 1
ATOM 714 C C . ASN A 1 87 ? 16.578 16.484 -12.219 1 90.12 87 ASN A C 1
ATOM 716 O O . ASN A 1 87 ? 17.297 17.188 -12.938 1 90.12 87 ASN A O 1
ATOM 720 N N . ASP A 1 88 ? 15.336 16.766 -12 1 92.94 88 ASP A N 1
ATOM 721 C CA . ASP A 1 88 ? 14.656 17.922 -12.547 1 92.94 88 ASP A CA 1
ATOM 722 C C . ASP A 1 88 ? 14.805 19.141 -11.633 1 92.94 88 ASP A C 1
ATOM 724 O O . ASP A 1 88 ? 13.883 19.484 -10.891 1 92.94 88 ASP A O 1
ATOM 728 N N . VAL A 1 89 ? 15.859 19.844 -11.82 1 94.12 89 VAL A N 1
ATOM 729 C CA . VAL A 1 89 ? 16.188 20.969 -10.961 1 94.12 89 VAL A CA 1
ATOM 730 C C . VAL A 1 89 ? 15.156 22.078 -11.148 1 94.12 89 VAL A C 1
ATOM 732 O O . VAL A 1 89 ? 14.766 22.75 -10.188 1 94.12 89 VAL A O 1
ATOM 735 N N . VAL A 1 90 ? 14.758 22.281 -12.352 1 94.88 90 VAL A N 1
ATOM 736 C CA . VAL A 1 90 ? 13.781 23.312 -12.656 1 94.88 90 VAL A CA 1
ATOM 737 C C . VAL A 1 90 ? 12.469 23.016 -11.93 1 94.88 90 VAL A C 1
ATOM 739 O O . VAL A 1 90 ? 11.883 23.906 -11.312 1 94.88 90 VAL A O 1
ATOM 742 N N . GLY A 1 91 ? 12.07 21.797 -12.023 1 95.31 91 GLY A N 1
ATOM 743 C CA . GLY A 1 91 ? 10.875 21.391 -11.312 1 95.31 91 GLY A CA 1
ATOM 744 C C . GLY A 1 91 ? 10.992 21.531 -9.812 1 95.31 91 GLY A C 1
ATOM 745 O O . GLY A 1 91 ? 10.039 21.953 -9.148 1 95.31 91 GLY A O 1
ATOM 746 N N . MET A 1 92 ? 12.102 21.25 -9.273 1 95.06 92 MET A N 1
ATOM 747 C CA . MET A 1 92 ? 12.336 21.375 -7.84 1 95.06 92 MET A CA 1
ATOM 748 C C . MET A 1 92 ? 12.312 22.844 -7.406 1 95.06 92 MET A C 1
ATOM 750 O O . MET A 1 92 ? 11.828 23.156 -6.32 1 95.06 92 MET A O 1
ATOM 754 N N . GLN A 1 93 ? 12.828 23.625 -8.273 1 94.81 93 GLN A N 1
ATOM 755 C CA . GLN A 1 93 ? 12.789 25.047 -7.988 1 94.81 93 GLN A CA 1
ATOM 756 C C . GLN A 1 93 ? 11.352 25.562 -7.977 1 94.81 93 GLN A C 1
ATOM 758 O O . GLN A 1 93 ? 11 26.406 -7.145 1 94.81 93 GLN A O 1
ATOM 763 N N . ALA A 1 94 ? 10.633 25.125 -8.859 1 94.06 94 ALA A N 1
ATOM 764 C CA . ALA A 1 94 ? 9.227 25.5 -8.875 1 94.06 94 ALA A CA 1
ATOM 765 C C . ALA A 1 94 ? 8.516 25.047 -7.602 1 94.06 94 ALA A C 1
ATOM 767 O O . ALA A 1 94 ? 7.688 25.781 -7.055 1 94.06 94 ALA A O 1
ATOM 768 N N . LEU A 1 95 ? 8.812 23.812 -7.207 1 92.44 95 LEU A N 1
ATOM 769 C CA . LEU A 1 95 ? 8.258 23.312 -5.957 1 92.44 95 LEU A CA 1
ATOM 770 C C . LEU A 1 95 ? 8.703 24.156 -4.777 1 92.44 95 LEU A C 1
ATOM 772 O O . LEU A 1 95 ? 7.906 24.438 -3.875 1 92.44 95 LEU A O 1
ATOM 776 N N . LEU A 1 96 ? 9.914 24.594 -4.785 1 93.06 96 LEU A N 1
ATOM 777 C CA . LEU A 1 96 ? 10.469 25.469 -3.758 1 93.06 96 LEU A CA 1
ATOM 778 C C . LEU A 1 96 ? 9.719 26.797 -3.711 1 93.06 96 LEU A C 1
ATOM 780 O O . LEU A 1 96 ? 9.383 27.281 -2.633 1 93.06 96 LEU A O 1
ATOM 784 N N . ASP A 1 97 ? 9.406 27.312 -4.832 1 90.69 97 ASP A N 1
ATOM 785 C CA . ASP A 1 97 ? 8.688 28.578 -4.922 1 90.69 97 ASP A CA 1
ATOM 786 C C . ASP A 1 97 ? 7.27 28.453 -4.379 1 90.69 97 ASP A C 1
ATOM 788 O O . ASP A 1 97 ? 6.77 29.359 -3.705 1 90.69 97 ASP A O 1
ATOM 792 N N . LYS A 1 98 ? 6.695 27.406 -4.648 1 87.06 98 LYS A N 1
ATOM 793 C CA . LYS A 1 98 ? 5.332 27.156 -4.191 1 87.06 98 LYS A CA 1
ATOM 794 C C . LYS A 1 98 ? 5.27 27.062 -2.668 1 87.06 98 LYS A C 1
ATOM 796 O O . LYS A 1 98 ? 4.348 27.609 -2.049 1 87.06 98 LYS A O 1
ATOM 801 N N . ILE A 1 99 ? 6.246 26.422 -2.07 1 86.69 99 ILE A N 1
ATOM 802 C CA . ILE A 1 99 ? 6.227 26.188 -0.631 1 86.69 99 ILE A CA 1
ATOM 803 C C . ILE A 1 99 ? 6.645 27.453 0.108 1 86.69 99 ILE A C 1
ATOM 805 O O . ILE A 1 99 ? 6.25 27.672 1.256 1 86.69 99 ILE A O 1
ATOM 809 N N . THR A 1 100 ? 7.5 28.25 -0.494 1 82.88 100 THR A N 1
ATOM 810 C CA . THR A 1 100 ? 7.992 29.484 0.107 1 82.88 100 THR A CA 1
ATOM 811 C C . THR A 1 100 ? 6.844 30.453 0.376 1 82.88 100 THR A C 1
ATOM 813 O O . THR A 1 100 ? 6.93 31.297 1.273 1 82.88 100 THR A O 1
ATOM 816 N N . LEU A 1 101 ? 5.832 30.172 -0.213 1 76.19 101 LEU A N 1
ATOM 817 C CA . LEU A 1 101 ? 4.668 31.031 -0.011 1 76.19 101 LEU A CA 1
ATOM 818 C C . LEU A 1 101 ? 4.023 30.766 1.345 1 76.19 101 LEU A C 1
ATOM 820 O O . LEU A 1 101 ? 3.344 31.625 1.896 1 76.19 101 LEU A O 1
ATOM 824 N N . GLU A 1 102 ? 4.402 29.672 1.872 1 70.44 102 GLU A N 1
ATOM 825 C CA . GLU A 1 102 ? 3.867 29.297 3.18 1 70.44 102 GLU A CA 1
ATOM 826 C C . GLU A 1 102 ? 4.891 29.547 4.285 1 70.44 102 GLU A C 1
ATOM 828 O O . GLU A 1 102 ? 6.062 29.188 4.141 1 70.44 102 GLU A O 1
ATOM 833 N N . ARG A 1 103 ? 4.781 30.406 5.105 1 66.62 103 ARG A N 1
ATOM 834 C CA . ARG A 1 103 ? 5.781 30.766 6.105 1 66.62 103 ARG A CA 1
ATOM 835 C C . ARG A 1 103 ? 5.508 30.047 7.426 1 66.62 103 ARG A C 1
ATOM 837 O O . ARG A 1 103 ? 5.012 30.656 8.375 1 66.62 103 ARG A O 1
ATOM 844 N N . THR A 1 104 ? 5.758 28.781 7.445 1 75.38 104 THR A N 1
ATOM 845 C CA . THR A 1 104 ? 5.668 27.969 8.656 1 75.38 104 THR A CA 1
ATOM 846 C C . THR A 1 104 ? 6.969 27.203 8.898 1 75.38 104 THR A C 1
ATOM 848 O O . THR A 1 104 ? 7.832 27.156 8.023 1 75.38 104 THR A O 1
ATOM 851 N N . GLU A 1 105 ? 7.219 26.859 10.148 1 70.88 105 GLU A N 1
ATOM 852 C CA . GLU A 1 105 ? 8.383 26.031 10.461 1 70.88 105 GLU A CA 1
ATOM 853 C C . GLU A 1 105 ? 8.422 24.781 9.586 1 70.88 105 GLU A C 1
ATOM 855 O O . GLU A 1 105 ? 9.5 24.344 9.172 1 70.88 105 GLU A O 1
ATOM 860 N N . GLN A 1 106 ? 7.332 24.281 9.266 1 75.5 106 GLN A N 1
ATOM 861 C CA . GLN A 1 106 ? 7.211 23.094 8.43 1 75.5 106 GLN A CA 1
ATOM 862 C C . GLN A 1 106 ? 7.707 23.359 7.008 1 75.5 106 GLN A C 1
ATOM 864 O O . GLN A 1 106 ? 8.398 22.531 6.422 1 75.5 106 GLN A O 1
ATOM 869 N N . SER A 1 107 ? 7.406 24.531 6.66 1 83.19 107 SER A N 1
ATOM 870 C CA . SER A 1 107 ? 7.844 24.891 5.312 1 83.19 107 SER A CA 1
ATOM 871 C C . SER A 1 107 ? 9.359 25.094 5.258 1 83.19 107 SER A C 1
ATOM 873 O O . SER A 1 107 ? 9.984 24.781 4.246 1 83.19 107 SER A O 1
ATOM 875 N N . GLU A 1 108 ? 9.93 25.453 6.387 1 88.81 108 GLU A N 1
ATOM 876 C CA . GLU A 1 108 ? 11.359 25.734 6.402 1 88.81 108 GLU A CA 1
ATOM 877 C C . GLU A 1 108 ? 12.18 24.453 6.242 1 88.81 108 GLU A C 1
ATOM 879 O O . GLU A 1 108 ? 13.18 24.438 5.52 1 88.81 108 GLU A O 1
ATOM 884 N N . VAL A 1 109 ? 11.805 23.453 6.875 1 91.75 109 VAL A N 1
ATOM 885 C CA . VAL A 1 109 ? 12.555 22.203 6.793 1 91.75 109 VAL A CA 1
ATOM 886 C C . VAL A 1 109 ? 12.383 21.594 5.402 1 91.75 109 VAL A C 1
ATOM 888 O O . VAL A 1 109 ? 13.336 21.047 4.84 1 91.75 109 VAL A O 1
ATOM 891 N N . ARG A 1 110 ? 11.211 21.672 4.836 1 91.31 110 ARG A N 1
ATOM 892 C CA . ARG A 1 110 ? 10.969 21.172 3.486 1 91.31 110 ARG A CA 1
ATOM 893 C C . ARG A 1 110 ? 11.773 21.953 2.457 1 91.31 110 ARG A C 1
ATOM 895 O O . ARG A 1 110 ? 12.32 21.375 1.517 1 91.31 110 ARG A O 1
ATOM 902 N N . LYS A 1 111 ? 11.875 23.234 2.697 1 93.31 111 LYS A N 1
ATOM 903 C CA . LYS A 1 111 ? 12.719 24.062 1.84 1 93.31 111 LYS A CA 1
ATOM 904 C C . LYS A 1 111 ? 14.18 23.625 1.921 1 93.31 111 LYS A C 1
ATOM 906 O O . LYS A 1 111 ? 14.867 23.547 0.901 1 93.31 111 LYS A O 1
ATOM 911 N N . ALA A 1 112 ? 14.578 23.453 3.137 1 94.12 112 ALA A N 1
ATOM 912 C CA . ALA A 1 112 ? 15.961 23.031 3.34 1 94.12 112 ALA A CA 1
ATOM 913 C C . ALA A 1 112 ? 16.25 21.719 2.604 1 94.12 112 ALA A C 1
ATOM 915 O O . ALA A 1 112 ? 17.297 21.578 1.973 1 94.12 112 ALA A O 1
ATOM 916 N N . ILE A 1 113 ? 15.367 20.797 2.635 1 93.31 113 ILE A N 1
ATOM 917 C CA . ILE A 1 113 ? 15.523 19.5 1.968 1 93.31 113 ILE A CA 1
ATOM 918 C C . ILE A 1 113 ? 15.609 19.719 0.458 1 93.31 113 ILE A C 1
ATOM 920 O O . ILE A 1 113 ? 16.453 19.109 -0.21 1 93.31 113 ILE A O 1
ATOM 924 N N . LEU A 1 114 ? 14.773 20.594 0.003 1 94.12 114 LEU A N 1
ATOM 925 C CA . LEU A 1 114 ? 14.781 20.891 -1.424 1 94.12 114 LEU A CA 1
ATOM 926 C C . LEU A 1 114 ? 16.109 21.531 -1.835 1 94.12 114 LEU A C 1
ATOM 928 O O . LEU A 1 114 ? 16.703 21.156 -2.846 1 94.12 114 LEU A O 1
ATOM 932 N N . HIS A 1 115 ? 16.547 22.422 -1.047 1 94.06 115 HIS A N 1
ATOM 933 C CA . HIS A 1 115 ? 17.797 23.094 -1.346 1 94.06 115 HIS A CA 1
ATOM 934 C C . HIS A 1 115 ? 18.969 22.125 -1.358 1 94.06 115 HIS A C 1
ATOM 936 O O . HIS A 1 115 ? 19.812 22.172 -2.254 1 94.06 115 HIS A O 1
ATOM 942 N N . THR A 1 116 ? 19.031 21.312 -0.403 1 93.19 116 THR A N 1
ATOM 943 C CA . THR A 1 116 ? 20.125 20.344 -0.331 1 93.19 116 THR A CA 1
ATOM 944 C C . THR A 1 116 ? 20.109 19.406 -1.543 1 93.19 116 THR A C 1
ATOM 946 O O . THR A 1 116 ? 21.156 19.078 -2.096 1 93.19 116 THR A O 1
ATOM 949 N N . ARG A 1 117 ? 18.953 18.969 -1.968 1 91.56 117 ARG A N 1
ATOM 950 C CA . ARG A 1 117 ? 18.828 18.078 -3.113 1 91.56 117 ARG A CA 1
ATOM 951 C C . ARG A 1 117 ? 19.219 18.781 -4.406 1 91.56 117 ARG A C 1
ATOM 953 O O . ARG A 1 117 ? 19.891 18.203 -5.266 1 91.56 117 ARG A O 1
ATOM 960 N N . ILE A 1 118 ? 18.766 20.031 -4.492 1 93.19 118 ILE A N 1
ATOM 961 C CA . ILE A 1 118 ? 19.109 20.828 -5.664 1 93.19 118 ILE A CA 1
ATOM 962 C C . ILE A 1 118 ? 20.625 21 -5.75 1 93.19 118 ILE A C 1
ATOM 964 O O . ILE A 1 118 ? 21.203 20.828 -6.82 1 93.19 118 ILE A O 1
ATOM 968 N N . GLN A 1 119 ? 21.219 21.266 -4.641 1 92.44 119 GLN A N 1
ATOM 969 C CA . GLN A 1 119 ? 22.656 21.422 -4.598 1 92.44 119 GLN A CA 1
ATOM 970 C C . GLN A 1 119 ? 23.375 20.125 -4.965 1 92.44 119 GLN A C 1
ATOM 972 O O . GLN A 1 119 ? 24.359 20.141 -5.695 1 92.44 119 GLN A O 1
ATOM 977 N N . THR A 1 120 ? 22.906 19.031 -4.531 1 89.25 120 THR A N 1
ATOM 978 C CA . THR A 1 120 ? 23.484 17.734 -4.82 1 89.25 120 THR A CA 1
ATOM 979 C C . THR A 1 120 ? 23.375 17.406 -6.312 1 89.25 120 THR A C 1
ATOM 981 O O . THR A 1 120 ? 24.359 16.969 -6.926 1 89.25 120 THR A O 1
ATOM 984 N N . ILE A 1 121 ? 22.25 17.688 -6.859 1 89.31 121 ILE A N 1
ATOM 985 C CA . ILE A 1 121 ? 22.016 17.391 -8.266 1 89.31 121 ILE A CA 1
ATOM 986 C C . ILE A 1 121 ? 22.875 18.312 -9.141 1 89.31 121 ILE A C 1
ATOM 988 O O . ILE A 1 121 ? 23.484 17.859 -10.117 1 89.31 121 ILE A O 1
ATOM 992 N N . ASN A 1 122 ? 22.875 19.547 -8.727 1 91 122 ASN A N 1
ATOM 993 C CA . ASN A 1 122 ? 23.703 20.484 -9.477 1 91 122 ASN A CA 1
ATOM 994 C C . ASN A 1 122 ? 25.172 20.078 -9.469 1 91 122 ASN A C 1
ATOM 996 O O . ASN A 1 122 ? 25.844 20.156 -10.492 1 91 122 ASN A O 1
ATOM 1000 N N . HIS A 1 123 ? 25.672 19.766 -8.383 1 88.75 123 HIS A N 1
ATOM 1001 C CA . HIS A 1 123 ? 27.047 19.312 -8.273 1 88.75 123 HIS A CA 1
ATOM 1002 C C . HIS A 1 123 ? 27.281 18.062 -9.125 1 88.75 123 HIS A C 1
ATOM 1004 O O . HIS A 1 123 ? 28.297 17.969 -9.82 1 88.75 123 HIS A O 1
ATOM 1010 N N . TYR A 1 124 ? 26.359 17.172 -9.078 1 85.06 124 TYR A N 1
ATOM 1011 C CA . TYR A 1 124 ? 26.453 15.953 -9.867 1 85.06 124 TYR A CA 1
ATOM 1012 C C . TYR A 1 124 ? 26.469 16.266 -11.359 1 85.06 124 TYR A C 1
ATOM 1014 O O . TYR A 1 124 ? 27.266 15.695 -12.109 1 85.06 124 TYR A O 1
ATOM 1022 N N . LEU A 1 125 ? 25.609 17.141 -11.727 1 83.88 125 LEU A N 1
ATOM 1023 C CA . LEU A 1 125 ? 25.5 17.5 -13.141 1 83.88 125 LEU A CA 1
ATOM 1024 C C . LEU A 1 125 ? 26.781 18.172 -13.625 1 83.88 125 LEU A C 1
ATOM 1026 O O . LEU A 1 125 ? 27.156 18.016 -14.789 1 83.88 125 LEU A O 1
ATOM 1030 N N . ARG A 1 126 ? 27.453 18.781 -12.789 1 87.5 126 ARG A N 1
ATOM 1031 C CA . ARG A 1 126 ? 28.672 19.5 -13.148 1 87.5 126 ARG A CA 1
ATOM 1032 C C . ARG A 1 126 ? 29.891 18.578 -13.102 1 87.5 126 ARG A C 1
ATOM 1034 O O . ARG A 1 126 ? 30.797 18.703 -13.922 1 87.5 126 ARG A O 1
ATOM 1041 N N . THR A 1 127 ? 29.938 17.703 -12.148 1 86.75 127 THR A N 1
ATOM 1042 C CA . THR A 1 127 ? 31.172 16.969 -11.883 1 86.75 127 THR A CA 1
ATOM 1043 C C . THR A 1 127 ? 31.016 15.492 -12.219 1 86.75 127 THR A C 1
ATOM 1045 O O . THR A 1 127 ? 32 14.758 -12.305 1 86.75 127 THR A O 1
ATOM 1048 N N . ASN A 1 128 ? 29.734 15.016 -12.328 1 80.5 128 ASN A N 1
ATOM 1049 C CA . ASN A 1 128 ? 29.391 13.609 -12.547 1 80.5 128 ASN A CA 1
ATOM 1050 C C . ASN A 1 128 ? 29.703 12.758 -11.328 1 80.5 128 ASN A C 1
ATOM 1052 O O . ASN A 1 128 ? 29.984 11.562 -11.453 1 80.5 128 ASN A O 1
ATOM 1056 N N . VAL A 1 129 ? 29.953 13.469 -10.281 1 76.69 129 VAL A N 1
ATOM 1057 C CA . VAL A 1 129 ? 30.203 12.773 -9.023 1 76.69 129 VAL A CA 1
ATOM 1058 C C . VAL A 1 129 ? 29.141 13.164 -7.996 1 76.69 129 VAL A C 1
ATOM 1060 O 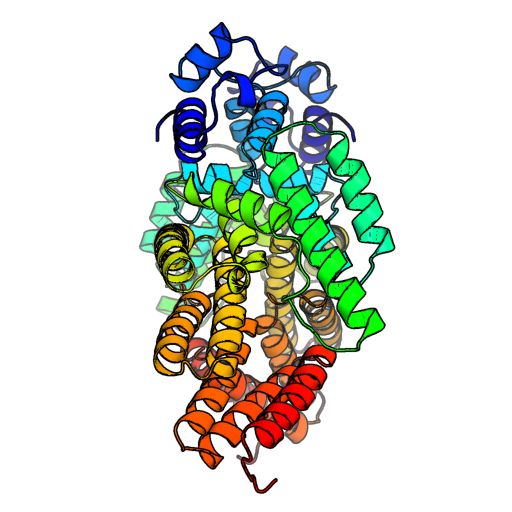O . VAL A 1 129 ? 28.859 14.344 -7.805 1 76.69 129 VAL A O 1
ATOM 1063 N N . PHE A 1 130 ? 28.609 12.141 -7.508 1 71.88 130 PHE A N 1
ATOM 1064 C CA . PHE A 1 130 ? 27.688 12.398 -6.402 1 71.88 130 PHE A CA 1
ATOM 1065 C C . PHE A 1 130 ? 28.453 12.648 -5.109 1 71.88 130 PHE A C 1
ATOM 1067 O O . PHE A 1 130 ? 29.203 11.781 -4.648 1 71.88 130 PHE A O 1
ATOM 1074 N N . ASP A 1 131 ? 28.453 13.953 -4.711 1 74.12 131 ASP A N 1
ATOM 1075 C CA . ASP A 1 131 ? 29.172 14.375 -3.521 1 74.12 131 ASP A CA 1
ATOM 1076 C C . ASP A 1 131 ? 28.328 15.297 -2.654 1 74.12 131 ASP A C 1
ATOM 1078 O O . ASP A 1 131 ? 27.766 16.281 -3.146 1 74.12 131 ASP A O 1
ATOM 1082 N N . GLU A 1 132 ? 28.203 14.922 -1.456 1 73.19 132 GLU A N 1
ATOM 1083 C CA . GLU A 1 132 ? 27.391 15.711 -0.544 1 73.19 132 GLU A CA 1
ATOM 1084 C C . GLU A 1 132 ? 28.234 16.703 0.239 1 73.19 132 GLU A C 1
ATOM 1086 O O . GLU A 1 132 ? 27.719 17.438 1.093 1 73.19 132 GLU A O 1
ATOM 1091 N N . SER A 1 133 ? 29.422 16.781 -0.065 1 73.19 133 SER A N 1
ATOM 1092 C CA . SER A 1 133 ? 30.344 17.656 0.649 1 73.19 133 SER A CA 1
ATOM 1093 C C . SER A 1 133 ? 30.094 19.125 0.301 1 73.19 133 SER A C 1
ATOM 1095 O O . SER A 1 133 ? 30.438 20.016 1.069 1 73.19 133 SER A O 1
ATOM 1097 N N . ASN A 1 134 ? 29.375 19.344 -0.76 1 79 134 ASN A N 1
ATOM 1098 C CA . ASN A 1 134 ? 29.172 20.703 -1.223 1 79 134 ASN A CA 1
ATOM 1099 C C . ASN A 1 134 ? 27.844 21.281 -0.748 1 79 134 ASN A C 1
ATOM 1101 O O . ASN A 1 134 ? 27.484 22.406 -1.092 1 79 134 ASN A O 1
ATOM 1105 N N . ILE A 1 135 ? 27.203 20.625 0.08 1 87.31 135 ILE A N 1
ATOM 1106 C CA . ILE A 1 135 ? 25.906 21.078 0.575 1 87.31 135 ILE A CA 1
ATOM 1107 C C . ILE A 1 135 ? 26.109 22.141 1.66 1 87.31 135 ILE A C 1
ATOM 1109 O O . ILE A 1 135 ? 26.984 21.984 2.518 1 87.31 135 ILE A O 1
ATOM 1113 N N . SER A 1 136 ? 25.328 23.188 1.618 1 89.69 136 SER A N 1
ATOM 1114 C CA . SER A 1 136 ? 25.422 24.312 2.559 1 89.69 136 SER A CA 1
ATOM 1115 C C . SER A 1 136 ? 25.156 23.844 3.988 1 89.69 136 SER A C 1
ATOM 1117 O O . SER A 1 136 ? 24.203 23.109 4.238 1 89.69 136 SER A O 1
ATOM 1119 N N . ASP A 1 137 ? 25.891 24.344 4.914 1 91.69 137 ASP A N 1
ATOM 1120 C CA . ASP A 1 137 ? 25.766 23.984 6.324 1 91.69 137 ASP A CA 1
ATOM 1121 C C . ASP A 1 137 ? 24.484 24.562 6.918 1 91.69 137 ASP A C 1
ATOM 1123 O O . ASP A 1 137 ? 23.922 23.984 7.855 1 91.69 137 ASP A O 1
ATOM 1127 N N . GLU A 1 138 ?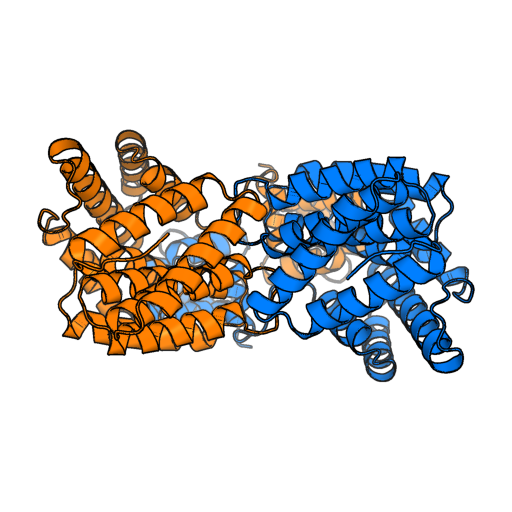 24.125 25.578 6.328 1 94 138 GLU A N 1
ATOM 1128 C CA . GLU A 1 138 ? 22.922 26.234 6.828 1 94 138 GLU A CA 1
ATOM 1129 C C . GLU A 1 138 ? 21.719 25.297 6.73 1 94 138 GLU A C 1
ATOM 1131 O O . GLU A 1 138 ? 20.953 25.156 7.691 1 94 138 GLU A O 1
ATOM 1136 N N . TYR A 1 139 ? 21.547 24.703 5.59 1 94.25 139 TYR A N 1
ATOM 1137 C CA . TYR A 1 139 ? 20.406 23.828 5.387 1 94.25 139 TYR A CA 1
ATOM 1138 C C . TYR A 1 139 ? 20.531 22.547 6.203 1 94.25 139 TYR A C 1
ATOM 1140 O O . TYR A 1 139 ? 19.547 22.031 6.742 1 94.25 139 TYR A O 1
ATOM 1148 N N . LYS A 1 140 ? 21.734 22.016 6.363 1 94 140 LYS A N 1
ATOM 1149 C CA . LYS A 1 140 ? 21.984 20.844 7.211 1 94 140 LYS A CA 1
ATOM 1150 C C . LYS A 1 140 ? 21.578 21.125 8.656 1 94 140 LYS A C 1
ATOM 1152 O O . LYS A 1 140 ? 20.984 20.266 9.312 1 94 140 LYS A O 1
ATOM 1157 N N . LYS A 1 141 ? 21.875 22.281 9.008 1 94.56 141 LYS A N 1
ATOM 1158 C CA . LYS A 1 141 ? 21.578 22.688 10.375 1 94.56 141 LYS A CA 1
ATOM 1159 C C . LYS A 1 141 ? 20.078 22.781 10.609 1 94.56 141 LYS A C 1
ATOM 1161 O O . LYS A 1 141 ? 19.578 22.391 11.672 1 94.56 141 LYS A O 1
ATOM 1166 N N . ILE A 1 142 ? 19.406 23.312 9.68 1 94.12 142 ILE A N 1
ATOM 1167 C CA . ILE A 1 142 ? 17.953 23.422 9.781 1 94.12 142 ILE A CA 1
ATOM 1168 C C . ILE A 1 142 ? 17.328 22.047 9.953 1 94.12 142 ILE A C 1
ATOM 1170 O O . ILE A 1 142 ? 16.5 21.844 10.828 1 94.12 142 ILE A O 1
ATOM 1174 N N . ILE A 1 143 ? 17.766 21.109 9.141 1 94.38 143 ILE A N 1
ATOM 1175 C CA . ILE A 1 143 ? 17.25 19.75 9.18 1 94.38 143 ILE A CA 1
ATOM 1176 C C . ILE A 1 143 ? 17.625 19.094 10.508 1 94.38 143 ILE A C 1
ATOM 1178 O O . ILE A 1 143 ? 16.781 18.484 11.164 1 94.38 143 ILE A O 1
ATOM 1182 N N . HIS A 1 144 ? 18.844 19.297 10.906 1 94.31 144 HIS A N 1
ATOM 1183 C CA . HIS A 1 144 ? 19.344 18.75 12.172 1 94.31 144 HIS A CA 1
ATOM 1184 C C . HIS A 1 144 ? 18.5 19.266 13.344 1 94.31 144 HIS A C 1
ATOM 1186 O O . HIS A 1 144 ? 18.016 18.469 14.156 1 94.31 144 HIS A O 1
ATOM 1192 N N . ASP A 1 145 ? 18.375 20.578 13.391 1 93 145 ASP A N 1
ATOM 1193 C CA . ASP A 1 145 ? 17.703 21.203 14.523 1 93 145 ASP A CA 1
ATOM 1194 C C . ASP A 1 145 ? 16.234 20.766 14.594 1 93 145 ASP A C 1
ATOM 1196 O O . ASP A 1 145 ? 15.695 20.547 15.68 1 93 145 ASP A O 1
ATOM 1200 N N . TYR A 1 146 ? 15.656 20.641 13.461 1 92.19 146 TYR A N 1
ATOM 1201 C CA . TYR A 1 146 ? 14.266 20.188 13.398 1 92.19 146 TYR A CA 1
ATOM 1202 C C . TYR A 1 146 ? 14.125 18.781 13.961 1 92.19 146 TYR A C 1
ATOM 1204 O O . TYR A 1 146 ? 13.281 18.531 14.82 1 92.19 146 TYR A O 1
ATOM 1212 N N . LEU A 1 147 ? 14.945 17.844 13.523 1 92.88 147 LEU A N 1
ATOM 1213 C CA . LEU A 1 147 ? 14.867 16.438 13.93 1 92.88 147 LEU A CA 1
ATOM 1214 C C . LEU A 1 147 ? 15.266 16.281 15.398 1 92.88 147 LEU A C 1
ATOM 1216 O O . LEU A 1 147 ? 14.711 15.445 16.109 1 92.88 147 LEU A O 1
ATOM 1220 N N . TRP A 1 148 ? 16.172 17.156 15.797 1 91.75 148 TRP A N 1
ATOM 1221 C CA . TRP A 1 148 ? 16.688 17.062 17.156 1 91.75 148 TRP A CA 1
ATOM 1222 C C . TRP A 1 148 ? 15.617 17.453 18.172 1 91.75 148 TRP A C 1
ATOM 1224 O O . TRP A 1 148 ? 15.617 16.938 19.297 1 91.75 148 TRP A O 1
ATOM 1234 N N . LYS A 1 149 ? 14.797 18.297 17.766 1 89 149 LYS A N 1
ATOM 1235 C CA . LYS A 1 149 ? 13.758 18.828 18.656 1 89 149 LYS A CA 1
ATOM 1236 C C . LYS A 1 149 ? 12.641 17.797 18.859 1 89 149 LYS A C 1
ATOM 1238 O O . LYS A 1 149 ? 11.898 17.875 19.844 1 89 149 LYS A O 1
ATOM 1243 N N . MET A 1 150 ? 12.531 16.875 18 1 87.25 150 MET A N 1
ATOM 1244 C CA . MET A 1 150 ? 11.422 15.93 18.031 1 87.25 150 MET A CA 1
ATOM 1245 C C . MET A 1 150 ? 11.703 14.773 18.984 1 87.25 150 MET A C 1
ATOM 1247 O O . MET A 1 150 ? 12.766 14.156 18.922 1 87.25 150 MET A O 1
ATOM 1251 N N . GLN A 1 151 ? 10.781 14.516 19.781 1 83.25 151 GLN A N 1
ATOM 1252 C CA . GLN A 1 151 ? 10.922 13.391 20.703 1 83.25 151 GLN A CA 1
ATOM 1253 C C . GLN A 1 151 ? 10.5 12.086 20.031 1 83.25 151 GLN A C 1
ATOM 1255 O O . GLN A 1 151 ? 11.094 11.031 20.281 1 83.25 151 GLN A O 1
ATOM 1260 N N . THR A 1 152 ? 9.453 12.172 19.328 1 89 152 THR A N 1
ATOM 1261 C CA . THR A 1 152 ? 8.938 11.039 18.562 1 89 152 THR A CA 1
ATOM 1262 C C . THR A 1 152 ? 8.719 11.438 17.109 1 89 152 THR A C 1
ATOM 1264 O O . THR A 1 152 ? 8.477 12.609 16.797 1 89 152 THR A O 1
ATOM 1267 N N . TRP A 1 153 ? 8.938 10.445 16.266 1 92.25 153 TRP A N 1
ATOM 1268 C CA . TRP A 1 153 ? 8.844 10.75 14.836 1 92.25 153 TRP A CA 1
ATOM 1269 C C . TRP A 1 153 ? 7.574 10.148 14.234 1 92.25 153 TRP A C 1
ATOM 1271 O O . TRP A 1 153 ? 7.277 8.969 14.453 1 92.25 153 TRP A O 1
ATOM 1281 N N . THR A 1 154 ? 6.895 10.977 13.562 1 93.19 154 THR A N 1
ATOM 1282 C CA . THR A 1 154 ? 5.93 10.484 12.594 1 93.19 154 THR A CA 1
ATOM 1283 C C . THR A 1 154 ? 6.609 10.164 11.266 1 93.19 154 THR A C 1
ATOM 1285 O O . THR A 1 154 ? 7.836 10.242 11.156 1 93.19 154 THR A O 1
ATOM 1288 N N . LEU A 1 155 ? 5.844 9.797 10.305 1 92.5 155 LEU A N 1
ATOM 1289 C CA . LEU A 1 155 ? 6.43 9.406 9.023 1 92.5 155 LEU A CA 1
ATOM 1290 C C . LEU A 1 155 ? 7.102 10.594 8.352 1 92.5 155 LEU A C 1
ATOM 1292 O O . LEU A 1 155 ? 8.07 10.43 7.609 1 92.5 155 LEU A O 1
ATOM 1296 N N . GLU A 1 156 ? 6.656 11.781 8.648 1 92.56 156 GLU A N 1
ATOM 1297 C CA . GLU A 1 156 ? 7.27 12.984 8.094 1 92.56 156 GLU A CA 1
ATOM 1298 C C . GLU A 1 156 ? 8.734 13.094 8.492 1 92.56 156 GLU A C 1
ATOM 1300 O O . GLU A 1 156 ? 9.602 13.32 7.641 1 92.56 156 GLU A O 1
ATOM 1305 N N . GLU A 1 157 ? 9.016 12.953 9.75 1 93.31 157 GLU A N 1
ATOM 1306 C CA . GLU A 1 157 ? 10.383 13.047 10.25 1 93.31 157 GLU A CA 1
ATOM 1307 C C . GLU A 1 157 ? 11.25 11.906 9.719 1 93.31 157 GLU A C 1
ATOM 1309 O O . GLU A 1 157 ? 12.445 12.094 9.461 1 93.31 157 GLU A O 1
ATOM 1314 N N . VAL A 1 158 ? 10.602 10.797 9.578 1 93.56 158 VAL A N 1
ATOM 1315 C CA . VAL A 1 158 ? 11.32 9.648 9.031 1 93.56 158 VAL A CA 1
ATOM 1316 C C . VAL A 1 158 ? 11.758 9.945 7.602 1 93.56 158 VAL A C 1
ATOM 1318 O O . VAL A 1 158 ? 12.898 9.664 7.227 1 93.56 158 VAL A O 1
ATOM 1321 N N . ARG A 1 159 ? 10.891 10.523 6.859 1 92.19 159 ARG A N 1
ATOM 1322 C CA . ARG A 1 159 ? 11.219 10.898 5.488 1 92.19 159 ARG A CA 1
ATOM 1323 C C . ARG A 1 159 ? 12.336 11.938 5.457 1 92.19 159 ARG A C 1
ATOM 1325 O O . ARG A 1 159 ? 13.25 11.859 4.633 1 92.19 159 ARG A O 1
ATOM 1332 N N . ILE A 1 160 ? 12.188 12.875 6.316 1 92.44 160 ILE A N 1
ATOM 1333 C CA . ILE A 1 160 ? 13.195 13.93 6.402 1 92.44 160 ILE A CA 1
ATOM 1334 C C . ILE A 1 160 ? 14.555 13.32 6.734 1 92.44 160 ILE A C 1
ATOM 1336 O O . ILE A 1 160 ? 15.555 13.625 6.078 1 92.44 160 ILE A O 1
ATOM 1340 N N . PHE A 1 161 ? 14.602 12.492 7.668 1 93.5 161 PHE A N 1
ATOM 1341 C CA . PHE A 1 161 ? 15.836 11.82 8.078 1 93.5 161 PHE A CA 1
ATOM 1342 C C . PHE A 1 161 ? 16.422 11.023 6.922 1 93.5 161 PHE A C 1
ATOM 1344 O O . PHE A 1 161 ? 17.625 11.07 6.676 1 93.5 161 PHE A O 1
ATOM 1351 N N . SER A 1 162 ? 15.562 10.328 6.234 1 89.19 162 SER A N 1
ATOM 1352 C CA . SER A 1 162 ? 16 9.484 5.125 1 89.19 162 SER A CA 1
ATOM 1353 C C . SER A 1 162 ? 16.719 10.297 4.062 1 89.19 162 SER A C 1
ATOM 1355 O O . SER A 1 162 ? 17.609 9.789 3.379 1 89.19 162 SER A O 1
ATOM 1357 N N . ASN A 1 163 ? 16.359 11.492 3.951 1 86.88 163 ASN A N 1
ATOM 1358 C CA . ASN A 1 163 ? 16.922 12.336 2.902 1 86.88 163 ASN A CA 1
ATOM 1359 C C . ASN A 1 163 ? 18.125 13.133 3.408 1 86.88 163 ASN A C 1
ATOM 1361 O O . ASN A 1 163 ? 18.812 13.789 2.625 1 86.88 163 ASN A O 1
ATOM 1365 N N . GLY A 1 164 ? 18.406 13.055 4.68 1 87 164 GLY A N 1
ATOM 1366 C CA . GLY A 1 164 ? 19.5 13.844 5.219 1 87 164 GLY A CA 1
ATOM 1367 C C . GLY A 1 164 ? 20.469 13.039 6.062 1 87 164 GLY A C 1
ATOM 1368 O O . GLY A 1 164 ? 21.25 13.594 6.828 1 87 164 GLY A O 1
ATOM 1369 N N . ILE A 1 165 ? 20.469 11.758 5.941 1 84.06 165 ILE A N 1
ATOM 1370 C CA . ILE A 1 165 ? 21.219 10.875 6.82 1 84.06 165 ILE A CA 1
ATOM 1371 C C . ILE A 1 165 ? 22.719 11.211 6.719 1 84.06 165 ILE A C 1
ATOM 1373 O O . ILE A 1 165 ? 23.406 11.25 7.734 1 84.06 165 ILE A O 1
ATOM 1377 N N . SER A 1 166 ? 23.188 11.469 5.59 1 82.31 166 SER A N 1
ATOM 1378 C CA . SER A 1 166 ? 24.609 11.656 5.34 1 82.31 166 SER A CA 1
ATOM 1379 C C . SER A 1 166 ? 25.094 13.016 5.836 1 82.31 166 SER A C 1
ATOM 1381 O O . SER A 1 166 ? 26.297 13.281 5.879 1 82.31 166 SER A O 1
ATOM 1383 N N . PHE A 1 167 ? 24.172 13.867 6.262 1 86.94 167 PHE A N 1
ATOM 1384 C CA . PHE A 1 167 ? 24.5 15.227 6.664 1 86.94 167 PHE A CA 1
ATOM 1385 C C . PHE A 1 167 ? 25.094 15.242 8.07 1 86.94 167 PHE A C 1
ATOM 1387 O O . PHE A 1 167 ? 25.734 16.219 8.469 1 86.94 167 PHE A O 1
ATOM 1394 N N . PHE A 1 168 ? 24.891 14.188 8.805 1 88.75 168 PHE A N 1
ATOM 1395 C CA . PHE A 1 168 ? 25.125 14.234 10.242 1 88.75 168 PHE A CA 1
ATOM 1396 C C . PHE A 1 168 ? 26.391 13.453 10.609 1 88.75 168 PHE A C 1
ATOM 1398 O O . PHE A 1 168 ? 26.766 12.516 9.898 1 88.75 168 PHE A O 1
ATOM 1405 N N . GLU A 1 169 ? 26.953 13.914 11.703 1 89.06 169 GLU A N 1
ATOM 1406 C CA . GLU A 1 169 ? 28.047 13.141 12.266 1 89.06 169 GLU A CA 1
ATOM 1407 C C . GLU A 1 169 ? 27.578 11.789 12.789 1 89.06 169 GLU A C 1
ATOM 1409 O O . GLU A 1 169 ? 26.391 11.602 13.031 1 89.06 169 GLU A O 1
ATOM 1414 N N . GLU A 1 170 ? 28.438 10.93 12.977 1 88.38 170 GLU A N 1
ATOM 1415 C CA . GLU A 1 170 ? 28.125 9.539 13.305 1 88.38 170 GLU A CA 1
ATOM 1416 C C . GLU A 1 170 ? 27.281 9.445 14.562 1 88.38 170 GLU A C 1
ATOM 1418 O O . GLU A 1 170 ? 26.297 8.703 14.602 1 88.38 170 GLU A O 1
ATOM 1423 N N . GLU A 1 171 ? 27.672 10.172 15.555 1 91.62 171 GLU A N 1
ATOM 1424 C CA . GLU A 1 171 ? 26.938 10.109 16.812 1 91.62 171 GLU A CA 1
ATOM 1425 C C . GLU A 1 171 ? 25.5 10.555 16.641 1 91.62 171 GLU A C 1
ATOM 1427 O O . GLU A 1 171 ? 24.578 9.961 17.234 1 91.62 171 GLU A O 1
ATOM 1432 N N . VAL A 1 172 ? 25.344 11.586 15.867 1 93.12 172 VAL A N 1
ATOM 1433 C CA . VAL A 1 172 ? 24.016 12.125 15.609 1 93.12 172 VAL A CA 1
ATOM 1434 C C . VAL A 1 172 ? 23.219 11.141 14.758 1 93.12 172 VAL A C 1
ATOM 1436 O O . VAL A 1 172 ? 22.031 10.938 14.984 1 93.12 172 VAL A O 1
ATOM 1439 N N . GLN A 1 173 ? 23.875 10.5 13.789 1 91.06 173 GLN A N 1
ATOM 1440 C CA . GLN A 1 173 ? 23.234 9.477 12.961 1 91.06 173 GLN A CA 1
ATOM 1441 C C . GLN A 1 173 ? 22.688 8.344 13.82 1 91.06 173 GLN A C 1
ATOM 1443 O O . GLN A 1 173 ? 21.547 7.91 13.641 1 91.06 173 GLN A O 1
ATOM 1448 N N . ILE A 1 174 ? 23.531 7.957 14.742 1 90.31 174 ILE A N 1
ATOM 1449 C CA . ILE A 1 174 ? 23.156 6.852 15.609 1 90.31 174 ILE A CA 1
ATOM 1450 C C . ILE A 1 174 ? 21.953 7.25 16.469 1 90.31 174 ILE A C 1
ATOM 1452 O O . ILE A 1 174 ? 21.016 6.473 16.625 1 90.31 174 ILE A O 1
ATOM 1456 N N . HIS A 1 175 ? 22.047 8.453 16.953 1 93.12 175 HIS A N 1
ATOM 1457 C CA . HIS A 1 175 ? 20.953 8.953 17.781 1 93.12 175 HIS A CA 1
ATOM 1458 C C . HIS A 1 175 ? 19.641 8.984 17 1 93.12 175 HIS A C 1
ATOM 1460 O O . HIS A 1 175 ? 18.625 8.477 17.469 1 93.12 175 HIS A O 1
ATOM 1466 N N . PHE A 1 176 ? 19.641 9.555 15.852 1 93.62 176 PHE A N 1
ATOM 1467 C CA . PHE A 1 176 ? 18.453 9.648 15.016 1 93.62 176 PHE A CA 1
ATOM 1468 C C . PHE A 1 176 ? 17.969 8.266 14.594 1 93.62 176 PHE A C 1
ATOM 1470 O O . PHE A 1 176 ? 16.766 8.016 14.516 1 93.62 176 PHE A O 1
ATOM 1477 N N . TYR A 1 177 ? 18.906 7.383 14.367 1 92.81 177 TYR A N 1
ATOM 1478 C CA . TYR A 1 177 ? 18.562 6.012 14 1 92.81 177 TYR A CA 1
ATOM 1479 C C . TYR A 1 177 ? 17.766 5.336 15.109 1 92.81 177 TYR A C 1
ATOM 1481 O O . TYR A 1 177 ? 16.797 4.629 14.844 1 92.81 177 TYR A O 1
ATOM 1489 N N . GLN A 1 178 ? 18.172 5.594 16.266 1 92.88 178 GLN A N 1
ATOM 1490 C CA . GLN A 1 178 ? 17.469 4.996 17.406 1 92.88 178 GLN A CA 1
ATOM 1491 C C . GLN A 1 178 ? 16.047 5.523 17.531 1 92.88 178 GLN A C 1
ATOM 1493 O O . GLN A 1 178 ? 15.125 4.766 17.828 1 92.88 178 GLN A O 1
ATOM 1498 N N . ILE A 1 179 ? 15.93 6.762 17.328 1 93.75 179 ILE A N 1
ATOM 1499 C CA . ILE A 1 179 ? 14.594 7.352 17.359 1 93.75 179 ILE A CA 1
ATOM 1500 C C . ILE A 1 179 ? 13.75 6.77 16.234 1 93.75 179 ILE A C 1
ATOM 1502 O O . ILE A 1 179 ? 12.578 6.426 16.438 1 93.75 179 ILE A O 1
ATOM 1506 N N . MET A 1 180 ? 14.344 6.629 15.109 1 94.56 180 MET A N 1
ATOM 1507 C CA . MET A 1 180 ? 13.672 6.062 13.938 1 94.56 180 MET A CA 1
ATOM 1508 C C . MET A 1 180 ? 13.227 4.629 14.211 1 94.56 180 MET A C 1
ATOM 1510 O O . MET A 1 180 ? 12.117 4.242 13.844 1 94.56 180 MET A O 1
ATOM 1514 N N . LEU A 1 181 ? 14.031 3.869 14.891 1 95.12 181 LEU A N 1
ATOM 1515 C CA . LEU A 1 181 ? 13.711 2.479 15.195 1 95.12 181 LEU A CA 1
ATOM 1516 C C . LEU A 1 181 ? 12.492 2.391 16.109 1 95.12 181 LEU A C 1
ATOM 1518 O O . LEU A 1 181 ? 11.68 1.472 15.977 1 95.12 181 LEU A O 1
ATOM 1522 N N . LYS A 1 182 ? 12.406 3.312 16.984 1 94.38 182 LYS A N 1
ATOM 1523 C CA . LYS A 1 182 ? 11.234 3.357 17.844 1 94.38 182 LYS A CA 1
ATOM 1524 C C . LYS A 1 182 ? 9.969 3.633 17.047 1 94.38 182 LYS A C 1
ATOM 1526 O O . LYS A 1 182 ? 8.914 3.057 17.328 1 94.38 182 LYS A O 1
ATOM 1531 N N . SER A 1 183 ? 10.102 4.512 16.141 1 94.56 183 SER A N 1
ATOM 1532 C CA . SER A 1 183 ? 8.977 4.777 15.242 1 94.56 183 SER A CA 1
ATOM 1533 C C . SER A 1 183 ? 8.617 3.547 14.414 1 94.56 183 SER A C 1
ATOM 1535 O O . SER A 1 183 ? 7.441 3.238 14.227 1 94.56 183 SER A O 1
ATOM 1537 N N . TYR A 1 184 ? 9.641 2.852 13.961 1 95.44 184 TYR A N 1
ATOM 1538 C CA . TYR A 1 184 ? 9.422 1.639 13.18 1 95.44 184 TYR A CA 1
ATOM 1539 C C . TYR A 1 184 ? 8.594 0.631 13.969 1 95.44 184 TYR A C 1
ATOM 1541 O O . TYR A 1 184 ? 7.66 0.029 13.43 1 95.44 184 TYR A O 1
ATOM 1549 N N . GLU A 1 185 ? 8.852 0.475 15.148 1 93.75 185 GLU A N 1
ATOM 1550 C CA . GLU A 1 185 ? 8.133 -0.488 15.984 1 93.75 185 GLU A CA 1
ATOM 1551 C C . GLU A 1 185 ? 6.648 -0.154 16.062 1 93.75 185 GLU A C 1
ATOM 1553 O O . GLU A 1 185 ? 5.809 -1.053 16.125 1 93.75 185 GLU A O 1
ATOM 1558 N N . LYS A 1 186 ? 6.402 1.073 16.016 1 92.06 186 LYS A N 1
ATOM 1559 C CA . LYS A 1 186 ? 5.016 1.513 16.094 1 92.06 186 LYS A CA 1
ATOM 1560 C C . LYS A 1 186 ? 4.305 1.364 14.758 1 92.06 186 LYS A C 1
ATOM 1562 O O . LYS A 1 186 ? 3.115 1.034 14.711 1 92.06 186 LYS A O 1
ATOM 1567 N N . TYR A 1 187 ? 5.055 1.574 13.68 1 92.56 187 TYR A N 1
ATOM 1568 C CA . TYR A 1 187 ? 4.426 1.71 12.367 1 92.56 187 TYR A CA 1
ATOM 1569 C C . TYR A 1 187 ? 4.539 0.416 11.57 1 92.56 187 TYR A C 1
ATOM 1571 O O . TYR A 1 187 ? 4.02 0.319 10.461 1 92.56 187 TYR A O 1
ATOM 1579 N N . ARG A 1 188 ? 5.148 -0.567 12.078 1 90.31 188 ARG A N 1
ATOM 1580 C CA . ARG A 1 188 ? 5.539 -1.734 11.289 1 90.31 188 ARG A CA 1
ATOM 1581 C C . ARG A 1 188 ? 4.312 -2.475 10.766 1 90.31 188 ARG A C 1
ATOM 1583 O O . ARG A 1 188 ? 4.406 -3.232 9.797 1 90.31 188 ARG A O 1
ATOM 1590 N N . TYR A 1 189 ? 3.127 -2.225 11.359 1 86.75 189 TYR A N 1
ATOM 1591 C CA . TYR A 1 189 ? 1.932 -2.914 10.891 1 86.75 189 TYR A CA 1
ATOM 1592 C C . TYR A 1 189 ? 1.076 -1.996 10.023 1 86.75 189 TYR A C 1
ATOM 1594 O O . TYR A 1 189 ? -0.015 -2.377 9.594 1 86.75 189 TYR A O 1
ATOM 1602 N N . TYR A 1 190 ? 1.575 -0.8 9.805 1 87.88 190 TYR A N 1
ATOM 1603 C CA . TYR A 1 190 ? 0.991 0.153 8.867 1 87.88 190 TYR A CA 1
ATOM 1604 C C . TYR A 1 190 ? 1.602 -0.002 7.48 1 87.88 190 TYR A C 1
ATOM 1606 O O . TYR A 1 190 ? 2.775 0.315 7.273 1 87.88 190 TYR A O 1
ATOM 1614 N N . ASP A 1 191 ? 0.84 -0.447 6.527 1 85 191 ASP A N 1
ATOM 1615 C CA . ASP A 1 191 ? 1.382 -0.801 5.219 1 85 191 ASP A CA 1
ATOM 1616 C C . ASP A 1 191 ? 2.189 0.352 4.625 1 85 191 ASP A C 1
ATOM 1618 O O . ASP A 1 191 ? 3.334 0.165 4.211 1 85 191 ASP A O 1
ATOM 1622 N N . ARG A 1 192 ? 1.703 1.487 4.629 1 84.81 192 ARG A N 1
ATOM 1623 C CA . ARG A 1 192 ? 2.398 2.633 4.055 1 84.81 192 ARG A CA 1
ATOM 1624 C C . ARG A 1 192 ? 3.664 2.957 4.84 1 84.81 192 ARG A C 1
ATOM 1626 O O . ARG A 1 192 ? 4.707 3.254 4.254 1 84.81 192 ARG A O 1
ATOM 1633 N N . GLY A 1 193 ? 3.498 2.982 6.141 1 89.56 193 GLY A N 1
ATOM 1634 C CA . GLY A 1 193 ? 4.656 3.217 6.984 1 89.56 193 GLY A CA 1
ATOM 1635 C C . GLY A 1 193 ? 5.727 2.152 6.84 1 89.56 193 GLY A C 1
ATOM 1636 O O . GLY A 1 193 ? 6.914 2.467 6.727 1 89.56 193 GLY A O 1
ATOM 1637 N N . ARG A 1 194 ? 5.27 0.931 6.809 1 92.12 194 ARG A N 1
ATOM 1638 C CA . ARG A 1 194 ? 6.203 -0.186 6.711 1 92.12 194 ARG A CA 1
ATOM 1639 C C . ARG A 1 194 ? 7.008 -0.118 5.422 1 92.12 194 ARG A C 1
ATOM 1641 O O . ARG A 1 194 ? 8.219 -0.356 5.426 1 92.12 194 ARG A O 1
ATOM 1648 N N . LEU A 1 195 ? 6.387 0.251 4.348 1 92.19 195 LEU A N 1
ATOM 1649 C CA . LEU A 1 195 ? 7.07 0.342 3.062 1 92.19 195 LEU A CA 1
ATOM 1650 C C . LEU A 1 195 ? 8.078 1.484 3.062 1 92.19 195 LEU A C 1
ATOM 1652 O O . LEU A 1 195 ? 9.156 1.367 2.471 1 92.19 195 LEU A O 1
ATOM 1656 N N . LEU A 1 196 ? 7.719 2.549 3.674 1 92.19 196 LEU A N 1
ATOM 1657 C CA . LEU A 1 196 ? 8.656 3.654 3.83 1 92.19 196 LEU A CA 1
ATOM 1658 C C . LEU A 1 196 ? 9.914 3.201 4.57 1 92.19 196 LEU A C 1
ATOM 1660 O O . LEU A 1 196 ? 11.031 3.543 4.176 1 92.19 196 LEU A O 1
ATOM 1664 N N . PHE A 1 197 ? 9.688 2.432 5.574 1 95.5 197 PHE A N 1
ATOM 1665 C CA . PHE A 1 197 ? 10.82 1.946 6.355 1 95.5 197 PHE A CA 1
ATOM 1666 C C . PHE A 1 197 ? 11.641 0.943 5.555 1 95.5 197 PHE A C 1
ATOM 1668 O O . PHE A 1 197 ? 12.867 0.914 5.656 1 95.5 197 PHE A O 1
ATOM 1675 N N . CYS A 1 198 ? 10.992 0.094 4.777 1 95.94 198 CYS A N 1
ATOM 1676 C CA . CYS A 1 198 ? 11.742 -0.802 3.898 1 95.94 198 CYS A CA 1
ATOM 1677 C C . CYS A 1 198 ? 12.672 -0.019 2.986 1 95.94 198 CYS A C 1
ATOM 1679 O O . CYS A 1 198 ? 13.852 -0.366 2.848 1 95.94 198 CYS A O 1
ATOM 1681 N N . HIS A 1 199 ? 12.164 1.018 2.436 1 93 199 HIS A N 1
ATOM 1682 C CA . HIS A 1 199 ? 12.961 1.872 1.564 1 93 199 HIS A CA 1
ATOM 1683 C C . HIS A 1 199 ? 14.141 2.484 2.318 1 93 199 HIS A C 1
ATOM 1685 O O . HIS A 1 199 ? 15.266 2.492 1.818 1 93 199 HIS A O 1
ATOM 1691 N N . LEU A 1 200 ? 13.867 2.986 3.451 1 93.25 200 LEU A N 1
ATOM 1692 C CA . LEU A 1 200 ? 14.891 3.627 4.27 1 93.25 200 LEU A CA 1
ATOM 1693 C C . LEU A 1 200 ? 15.977 2.629 4.664 1 93.25 200 LEU A C 1
ATOM 1695 O O . LEU A 1 200 ? 17.172 2.928 4.57 1 93.25 200 LEU A O 1
ATOM 1699 N N . PHE A 1 201 ? 15.547 1.436 5.148 1 96.62 201 PHE A N 1
ATOM 1700 C CA . PHE A 1 201 ? 16.5 0.409 5.547 1 96.62 201 PHE A CA 1
ATOM 1701 C C . PHE A 1 201 ? 17.359 -0.026 4.359 1 96.62 201 PHE A C 1
ATOM 1703 O O . PHE A 1 201 ? 18.562 -0.282 4.508 1 96.62 201 PHE A O 1
ATOM 1710 N N . ALA A 1 202 ? 16.766 -0.082 3.195 1 95.25 202 ALA A N 1
ATOM 1711 C CA . ALA A 1 202 ? 17.516 -0.429 1.99 1 95.25 202 ALA A CA 1
ATOM 1712 C C . ALA A 1 202 ? 18.609 0.604 1.703 1 95.25 202 ALA A C 1
ATOM 1714 O O . ALA A 1 202 ? 19.766 0.25 1.492 1 95.25 202 ALA A O 1
ATOM 1715 N N . ASN A 1 203 ? 18.25 1.836 1.779 1 89.56 203 ASN A N 1
ATOM 1716 C CA . ASN A 1 203 ? 19.188 2.924 1.512 1 89.56 203 ASN A CA 1
ATOM 1717 C C . ASN A 1 203 ? 20.297 2.967 2.547 1 89.56 203 ASN A C 1
ATOM 1719 O O . ASN A 1 203 ? 21.469 3.209 2.203 1 89.56 203 ASN A O 1
ATOM 1723 N N . LEU A 1 204 ? 19.891 2.777 3.748 1 92.19 204 LEU A N 1
ATOM 1724 C CA . LEU A 1 204 ? 20.875 2.785 4.816 1 92.19 204 LEU A CA 1
ATOM 1725 C C . LEU A 1 204 ? 21.844 1.619 4.668 1 92.19 204 LEU A C 1
ATOM 1727 O O . LEU A 1 204 ? 23.047 1.771 4.902 1 92.19 204 LEU A O 1
ATOM 1731 N N . THR A 1 205 ? 21.359 0.468 4.336 1 95.5 205 THR A N 1
ATOM 1732 C CA . THR A 1 205 ? 22.219 -0.687 4.113 1 95.5 205 THR A CA 1
ATOM 1733 C C . THR A 1 205 ? 23.234 -0.395 3.016 1 95.5 205 THR A C 1
ATOM 1735 O O . THR A 1 205 ? 24.422 -0.68 3.174 1 95.5 205 THR A O 1
ATOM 1738 N N . ASP A 1 206 ? 22.734 0.212 1.982 1 92.94 206 ASP A N 1
ATOM 1739 C CA . ASP A 1 206 ? 23.609 0.583 0.868 1 92.94 206 ASP A CA 1
ATOM 1740 C C . ASP A 1 206 ? 24.719 1.517 1.329 1 92.94 206 ASP A C 1
ATOM 1742 O O . ASP A 1 206 ? 25.891 1.273 1.048 1 92.94 206 ASP A O 1
ATOM 1746 N N . GLU A 1 207 ? 24.359 2.494 2.018 1 86.75 207 GLU A N 1
ATOM 1747 C CA . GLU A 1 207 ? 25.312 3.492 2.494 1 86.75 207 GLU A CA 1
ATOM 1748 C C . GLU A 1 207 ? 26.344 2.871 3.436 1 86.75 207 GLU A C 1
ATOM 1750 O O . GLU A 1 207 ? 27.531 3.193 3.367 1 86.75 207 GLU A O 1
ATOM 1755 N N . LEU A 1 208 ? 25.891 2.049 4.312 1 92.38 208 LEU A N 1
ATOM 1756 C CA . LEU A 1 208 ? 26.781 1.415 5.281 1 92.38 208 LEU A CA 1
ATOM 1757 C C . LEU A 1 208 ? 27.766 0.485 4.594 1 92.38 208 LEU A C 1
ATOM 1759 O O . LEU A 1 208 ? 28.922 0.405 4.992 1 92.38 208 LEU A O 1
ATOM 1763 N N . ILE A 1 209 ? 27.344 -0.181 3.541 1 94.69 209 ILE A N 1
ATOM 1764 C CA . ILE A 1 209 ? 28.234 -1.039 2.764 1 94.69 209 ILE A CA 1
ATOM 1765 C C . ILE A 1 209 ? 29.312 -0.191 2.088 1 94.69 209 ILE A C 1
ATOM 1767 O O . ILE A 1 209 ? 30.484 -0.53 2.133 1 94.69 209 ILE A O 1
ATOM 1771 N N . ILE A 1 210 ? 28.891 0.917 1.551 1 87.5 210 ILE A N 1
ATOM 1772 C CA . ILE A 1 210 ? 29.812 1.829 0.871 1 87.5 210 ILE A CA 1
ATOM 1773 C C . ILE A 1 210 ? 30.844 2.359 1.862 1 87.5 210 ILE A C 1
ATOM 1775 O O . ILE A 1 210 ? 32.031 2.477 1.533 1 87.5 210 ILE A O 1
ATOM 1779 N N . GLN A 1 211 ? 30.453 2.574 3.051 1 87.44 211 GLN A N 1
ATOM 1780 C CA . GLN A 1 211 ? 31.328 3.113 4.09 1 87.44 211 GLN A CA 1
ATOM 1781 C C . GLN A 1 211 ? 32.125 2.004 4.758 1 87.44 211 GLN A C 1
ATOM 1783 O O . GLN A 1 211 ? 32.906 2.262 5.688 1 87.44 211 GLN A O 1
ATOM 1788 N N . ASN A 1 212 ? 31.922 0.864 4.371 1 92.88 212 ASN A N 1
ATOM 1789 C CA . ASN A 1 212 ? 32.625 -0.311 4.887 1 92.88 212 ASN A CA 1
ATOM 1790 C C . ASN A 1 212 ? 32.312 -0.554 6.355 1 92.88 212 ASN A C 1
ATOM 1792 O O . ASN A 1 212 ? 33.156 -0.973 7.125 1 92.88 212 ASN A O 1
ATOM 1796 N N . LYS A 1 213 ? 31.141 -0.184 6.746 1 93.31 213 LYS A N 1
ATOM 1797 C CA . LYS A 1 213 ? 30.609 -0.501 8.07 1 93.31 213 LYS A CA 1
ATOM 1798 C C . LYS A 1 213 ? 29.719 -1.738 8.031 1 93.31 213 LYS A C 1
ATOM 1800 O O . LYS A 1 213 ? 28.531 -1.654 8.297 1 93.31 213 LYS A O 1
ATOM 1805 N N . ILE A 1 214 ? 30.266 -2.859 7.914 1 96.5 214 ILE A N 1
ATOM 1806 C CA . ILE A 1 214 ? 29.578 -4.086 7.508 1 96.5 214 ILE A CA 1
ATOM 1807 C C . ILE A 1 214 ? 28.75 -4.625 8.664 1 96.5 214 ILE A C 1
ATOM 1809 O O . ILE A 1 214 ? 27.641 -5.133 8.461 1 96.5 214 ILE A O 1
ATOM 1813 N N . ASN A 1 215 ? 29.266 -4.516 9.859 1 95.88 215 ASN A N 1
ATOM 1814 C CA . ASN A 1 215 ? 28.5 -4.98 11.016 1 95.88 215 ASN A CA 1
ATOM 1815 C C . ASN A 1 215 ? 27.172 -4.234 11.148 1 95.88 215 ASN A C 1
ATOM 1817 O O . ASN A 1 215 ? 26.125 -4.852 11.391 1 95.88 215 ASN A O 1
ATOM 1821 N N . TYR A 1 216 ? 27.25 -2.982 10.953 1 94.38 216 TYR A N 1
ATOM 1822 C CA . TYR A 1 216 ? 26.047 -2.168 11.031 1 94.38 216 TYR A CA 1
ATOM 1823 C C . TYR A 1 216 ? 25.125 -2.439 9.844 1 94.38 216 TYR A C 1
ATOM 1825 O O . TYR A 1 216 ? 23.906 -2.445 9.984 1 94.38 216 TYR A O 1
ATOM 1833 N N . ALA A 1 217 ? 25.703 -2.664 8.703 1 96.69 217 ALA A N 1
ATOM 1834 C CA . ALA A 1 217 ? 24.938 -3 7.508 1 96.69 217 ALA A CA 1
ATOM 1835 C C . ALA A 1 217 ? 24.109 -4.266 7.727 1 96.69 217 ALA A C 1
ATOM 1837 O O . ALA A 1 217 ? 22.938 -4.328 7.34 1 96.69 217 ALA A O 1
ATOM 1838 N N . ASN A 1 218 ? 24.781 -5.207 8.398 1 97.75 218 ASN A N 1
ATOM 1839 C CA . ASN A 1 218 ? 24.078 -6.453 8.703 1 97.75 218 ASN A CA 1
ATOM 1840 C C . ASN A 1 218 ? 22.875 -6.215 9.617 1 97.75 218 ASN A C 1
ATOM 1842 O O . ASN A 1 218 ? 21.812 -6.809 9.422 1 97.75 218 ASN A O 1
ATOM 1846 N N . LEU A 1 219 ? 23.094 -5.41 10.547 1 96.75 219 LEU A N 1
ATOM 1847 C CA . LEU A 1 219 ? 22.031 -5.125 11.492 1 96.75 219 LEU A CA 1
ATOM 1848 C C . LEU A 1 219 ? 20.859 -4.441 10.805 1 96.75 219 LEU A C 1
ATOM 1850 O O . LEU A 1 219 ? 19.703 -4.789 11.047 1 96.75 219 LEU A O 1
ATOM 1854 N N . VAL A 1 220 ? 21.141 -3.492 9.961 1 96.81 220 VAL A N 1
ATOM 1855 C CA . VAL A 1 220 ? 20.094 -2.75 9.266 1 96.81 220 VAL A CA 1
ATOM 1856 C C . VAL A 1 220 ? 19.406 -3.654 8.234 1 96.81 220 VAL A C 1
ATOM 1858 O O . VAL A 1 220 ? 18.203 -3.582 8.047 1 96.81 220 VAL A O 1
ATOM 1861 N N . LEU A 1 221 ? 20.188 -4.496 7.59 1 98.31 221 LEU A N 1
ATOM 1862 C CA . LEU A 1 221 ? 19.625 -5.445 6.637 1 98.31 221 LEU A CA 1
ATOM 1863 C C . LEU A 1 221 ? 18.609 -6.367 7.316 1 98.31 221 LEU A C 1
ATOM 1865 O O . LEU A 1 221 ? 17.578 -6.707 6.73 1 98.31 221 LEU A O 1
ATOM 1869 N N . GLU A 1 222 ? 18.922 -6.793 8.508 1 97.94 222 GLU A N 1
ATOM 1870 C CA . GLU A 1 222 ? 18 -7.641 9.25 1 97.94 222 GLU A CA 1
ATOM 1871 C C . GLU A 1 222 ? 16.672 -6.918 9.516 1 97.94 222 GLU A C 1
ATOM 1873 O O . GLU A 1 222 ? 15.609 -7.539 9.516 1 97.94 222 GLU A O 1
ATOM 1878 N N . LYS A 1 223 ? 16.75 -5.637 9.734 1 97.62 223 LYS A N 1
ATOM 1879 C CA . LYS A 1 223 ? 15.531 -4.855 9.906 1 97.62 223 LYS A CA 1
ATOM 1880 C C . LYS A 1 223 ? 14.734 -4.781 8.602 1 97.62 223 LYS A C 1
ATOM 1882 O O . LYS A 1 223 ? 13.508 -4.805 8.617 1 97.62 223 LYS A O 1
ATOM 1887 N N . LEU A 1 224 ? 15.43 -4.641 7.512 1 97.75 224 LEU A N 1
ATOM 1888 C CA . LEU A 1 224 ? 14.773 -4.664 6.207 1 97.75 224 LEU A CA 1
ATOM 1889 C C . LEU A 1 224 ? 14.039 -5.988 5.992 1 97.75 224 LEU A C 1
ATOM 1891 O O . LEU A 1 224 ? 12.891 -6 5.559 1 97.75 224 LEU A O 1
ATOM 1895 N N . LYS A 1 225 ? 14.75 -7.09 6.289 1 97.81 225 LYS A N 1
ATOM 1896 C CA . LYS A 1 225 ? 14.141 -8.406 6.156 1 97.81 225 LYS A CA 1
ATOM 1897 C C . LYS A 1 225 ? 12.906 -8.531 7.047 1 97.81 225 LYS A C 1
ATOM 1899 O O . LYS A 1 225 ? 11.852 -8.977 6.594 1 97.81 225 LYS A O 1
ATOM 1904 N N . GLU A 1 226 ? 13.055 -8.109 8.219 1 96.75 226 GLU A N 1
ATOM 1905 C CA . GLU A 1 226 ? 11.945 -8.156 9.164 1 96.75 226 GLU A CA 1
ATOM 1906 C C . GLU A 1 226 ? 10.75 -7.352 8.656 1 96.75 226 GLU A C 1
ATOM 1908 O O . GLU A 1 226 ? 9.625 -7.844 8.641 1 96.75 226 GLU A O 1
ATOM 1913 N N . ALA A 1 227 ? 11.016 -6.113 8.25 1 96.06 227 ALA A N 1
ATOM 1914 C CA . ALA A 1 227 ? 9.961 -5.219 7.781 1 96.06 227 ALA A CA 1
ATOM 1915 C C . ALA A 1 227 ? 9.266 -5.785 6.543 1 96.06 227 ALA A C 1
ATOM 1917 O O . ALA A 1 227 ? 8.039 -5.711 6.418 1 96.06 227 ALA A O 1
ATOM 1918 N N . SER A 1 228 ? 10.031 -6.332 5.621 1 96.62 228 SER A N 1
ATOM 1919 C CA . SER A 1 228 ? 9.484 -6.816 4.355 1 96.62 228 SER A CA 1
ATOM 1920 C C . SER A 1 228 ? 8.727 -8.125 4.547 1 96.62 228 SER A C 1
ATOM 1922 O O . SER A 1 228 ? 7.898 -8.5 3.709 1 96.62 228 SER A O 1
ATOM 1924 N N . GLU A 1 229 ? 8.953 -8.836 5.625 1 94.25 229 GLU A N 1
ATOM 1925 C CA . GLU A 1 229 ? 8.336 -10.148 5.824 1 94.25 229 GLU A CA 1
ATOM 1926 C C . GLU A 1 229 ? 7.23 -10.078 6.875 1 94.25 229 GLU A C 1
ATOM 1928 O O . GLU A 1 229 ? 6.516 -11.062 7.094 1 94.25 229 GLU A O 1
ATOM 1933 N N . THR A 1 230 ? 7.113 -8.969 7.43 1 88.5 230 THR A N 1
ATOM 1934 C CA . THR A 1 230 ? 6.094 -8.773 8.453 1 88.5 230 THR A CA 1
ATOM 1935 C C . THR A 1 230 ? 4.699 -9.023 7.879 1 88.5 230 THR A C 1
ATOM 1937 O O . THR A 1 230 ? 4.379 -8.539 6.789 1 88.5 230 THR A O 1
ATOM 1940 N N . SER A 1 231 ? 3.914 -9.844 8.578 1 77.06 231 SER A N 1
ATOM 1941 C CA . SER A 1 231 ? 2.523 -10.18 8.289 1 77.06 231 SER A CA 1
ATOM 1942 C C . SER A 1 231 ? 2.391 -10.844 6.918 1 77.06 231 SER A C 1
ATOM 1944 O O . SER A 1 231 ? 1.326 -10.789 6.301 1 77.06 231 SER A O 1
ATOM 1946 N N . GLY A 1 232 ? 3.496 -11.391 6.426 1 76.56 232 GLY A N 1
ATOM 1947 C CA . GLY A 1 232 ? 3.43 -12.055 5.133 1 76.56 232 GLY A CA 1
ATOM 1948 C C . GLY A 1 232 ? 2.908 -11.156 4.027 1 76.56 232 GLY A C 1
ATOM 1949 O O . GLY A 1 232 ? 2.152 -11.609 3.162 1 76.56 232 GLY A O 1
ATOM 1950 N N . SER A 1 233 ? 3.326 -9.992 4.059 1 81.56 233 SER A N 1
ATOM 1951 C CA . SER A 1 233 ? 2.725 -8.977 3.207 1 81.56 233 SER A CA 1
ATOM 1952 C C . SER A 1 233 ? 3.043 -9.219 1.736 1 81.56 233 SER A C 1
ATOM 1954 O O . SER A 1 233 ? 4.184 -9.516 1.385 1 81.56 233 SER A O 1
ATOM 1956 N N . PHE A 1 234 ? 2.053 -9.039 0.94 1 88.62 234 PHE A N 1
ATOM 1957 C CA . PHE A 1 234 ? 2.166 -9.211 -0.503 1 88.62 234 PHE A CA 1
ATOM 1958 C C . PHE A 1 234 ? 2.688 -7.938 -1.161 1 88.62 234 PHE A C 1
ATOM 1960 O O . PHE A 1 234 ? 3.092 -7.957 -2.326 1 88.62 234 PHE A O 1
ATOM 1967 N N . ASN A 1 235 ? 2.781 -6.902 -0.375 1 91.75 235 ASN A N 1
ATOM 1968 C CA . ASN A 1 235 ? 3.143 -5.637 -1.001 1 91.75 235 ASN A CA 1
ATOM 1969 C C . ASN A 1 235 ? 4.609 -5.289 -0.754 1 91.75 235 ASN A C 1
ATOM 1971 O O . ASN A 1 235 ? 5.039 -4.164 -1.028 1 91.75 235 ASN A O 1
ATOM 1975 N N . SER A 1 236 ? 5.379 -6.254 -0.242 1 94.81 236 SER A N 1
ATOM 1976 C CA . SER A 1 236 ? 6.762 -5.93 0.086 1 94.81 236 SER A CA 1
ATOM 1977 C C . SER A 1 236 ? 7.734 -6.859 -0.631 1 94.81 236 SER A C 1
ATOM 1979 O O . SER A 1 236 ? 8.922 -6.906 -0.295 1 94.81 236 SER A O 1
ATOM 1981 N N . ALA A 1 237 ? 7.273 -7.609 -1.636 1 97 237 ALA A N 1
ATOM 1982 C CA . ALA A 1 237 ? 8.109 -8.578 -2.34 1 97 237 ALA A CA 1
ATOM 1983 C C . ALA A 1 237 ? 9.32 -7.891 -2.979 1 97 237 ALA A C 1
ATOM 1985 O O . ALA A 1 237 ? 10.414 -8.453 -3.02 1 97 237 ALA A O 1
ATOM 1986 N N . PHE A 1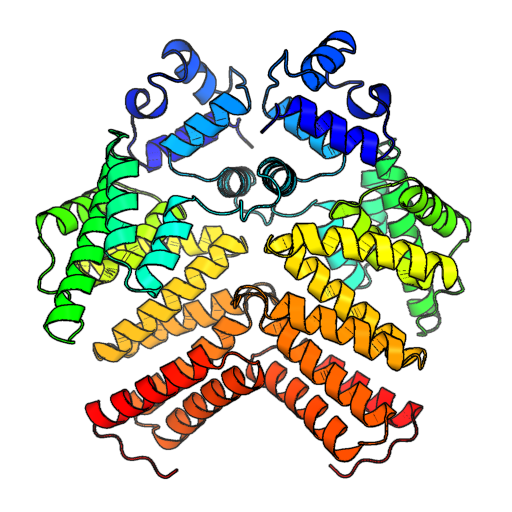 238 ? 9.141 -6.707 -3.443 1 97.5 238 PHE A N 1
ATOM 1987 C CA . PHE A 1 238 ? 10.219 -5.953 -4.07 1 97.5 238 PHE A CA 1
ATOM 1988 C C . PHE A 1 238 ? 11.383 -5.773 -3.107 1 97.5 238 PHE A C 1
ATOM 1990 O O . PHE A 1 238 ? 12.539 -5.961 -3.486 1 97.5 238 PHE A O 1
ATOM 1997 N N . TYR A 1 239 ? 11.078 -5.48 -1.923 1 97.38 239 TYR A N 1
ATOM 1998 C CA . TYR A 1 239 ? 12.109 -5.188 -0.938 1 97.38 239 TYR A CA 1
ATOM 1999 C C . TYR A 1 239 ? 12.773 -6.465 -0.437 1 97.38 239 TYR A C 1
ATOM 2001 O O . TYR A 1 239 ? 13.891 -6.434 0.082 1 97.38 239 TYR A O 1
ATOM 2009 N N . ARG A 1 240 ? 12.062 -7.566 -0.604 1 98 240 ARG A N 1
ATOM 2010 C CA . ARG A 1 240 ? 12.711 -8.836 -0.308 1 98 240 ARG A CA 1
ATOM 2011 C C . ARG A 1 240 ? 13.781 -9.164 -1.344 1 98 240 ARG A C 1
ATOM 2013 O O . ARG A 1 240 ? 14.805 -9.773 -1.02 1 98 240 ARG A O 1
ATOM 2020 N N . ILE A 1 241 ? 13.57 -8.75 -2.584 1 98.44 241 ILE A N 1
ATOM 2021 C CA . ILE A 1 241 ? 14.594 -8.875 -3.613 1 98.44 241 ILE A CA 1
ATOM 2022 C C . ILE A 1 241 ? 15.781 -7.973 -3.273 1 98.44 241 ILE A C 1
ATOM 2024 O O . ILE A 1 241 ? 16.938 -8.391 -3.379 1 98.44 241 ILE A O 1
ATOM 2028 N N . VAL A 1 242 ? 15.469 -6.773 -2.846 1 98.25 242 VAL A N 1
ATOM 2029 C CA . VAL A 1 242 ? 16.5 -5.824 -2.451 1 98.25 242 VAL A CA 1
ATOM 2030 C C . VAL A 1 242 ? 17.344 -6.414 -1.321 1 98.25 242 VAL A C 1
ATOM 2032 O O . VAL A 1 242 ? 18.578 -6.328 -1.344 1 98.25 242 VAL A O 1
ATOM 2035 N N . ALA A 1 243 ? 16.641 -6.992 -0.375 1 98.5 243 ALA A N 1
ATOM 2036 C CA . ALA A 1 243 ? 17.328 -7.605 0.755 1 98.5 243 ALA A CA 1
ATOM 2037 C C . ALA A 1 243 ? 18.281 -8.703 0.284 1 98.5 243 ALA A C 1
ATOM 2039 O O . ALA A 1 243 ? 19.406 -8.812 0.774 1 98.5 243 ALA A O 1
ATOM 2040 N N . ASN A 1 244 ? 17.859 -9.484 -0.632 1 98.56 244 ASN A N 1
ATOM 2041 C CA . ASN A 1 244 ? 18.703 -10.539 -1.188 1 98.56 244 ASN A CA 1
ATOM 2042 C C . ASN A 1 244 ? 19.938 -9.969 -1.873 1 98.56 244 ASN A C 1
ATOM 2044 O O . ASN A 1 244 ? 21.031 -10.516 -1.739 1 98.56 244 ASN A O 1
ATOM 2048 N N . TYR A 1 245 ? 19.781 -8.93 -2.602 1 98.62 245 TYR A N 1
ATOM 2049 C CA . TYR A 1 245 ? 20.891 -8.289 -3.285 1 98.62 245 TYR A CA 1
ATOM 2050 C C . TYR A 1 245 ? 21.938 -7.816 -2.287 1 98.62 245 TYR A C 1
ATOM 2052 O O . TYR A 1 245 ? 23.125 -8.117 -2.436 1 98.62 245 TYR A O 1
ATOM 2060 N N . TYR A 1 246 ? 21.484 -7.117 -1.29 1 98.44 246 TYR A N 1
ATOM 2061 C CA . TYR A 1 246 ? 22.422 -6.539 -0.337 1 98.44 246 TYR A CA 1
ATOM 2062 C C . TYR A 1 246 ? 23.047 -7.621 0.531 1 98.44 246 TYR A C 1
ATOM 2064 O O . TYR A 1 246 ? 24.203 -7.496 0.945 1 98.44 246 TYR A O 1
ATOM 2072 N N . GLN A 1 247 ? 22.281 -8.695 0.791 1 98.62 247 GLN A N 1
ATOM 2073 C CA . GLN A 1 247 ? 22.906 -9.828 1.465 1 98.62 247 GLN A CA 1
ATOM 2074 C C . GLN A 1 247 ? 24.094 -10.359 0.67 1 98.62 247 GLN A C 1
ATOM 2076 O O . GLN A 1 247 ? 25.125 -10.703 1.247 1 98.62 247 GLN A O 1
ATOM 2081 N N . GLY A 1 248 ? 23.922 -10.43 -0.62 1 98.38 248 GLY A N 1
ATOM 2082 C CA . GLY A 1 248 ? 25.031 -10.828 -1.478 1 98.38 248 GLY A CA 1
ATOM 2083 C C . GLY A 1 248 ? 26.219 -9.883 -1.397 1 98.38 248 GLY A C 1
ATOM 2084 O O . GLY A 1 248 ? 27.359 -10.328 -1.288 1 98.38 248 GLY A O 1
ATOM 2085 N N . ALA A 1 249 ? 25.953 -8.625 -1.421 1 98 249 ALA A N 1
ATOM 2086 C CA . ALA A 1 249 ? 27.016 -7.625 -1.325 1 98 249 ALA A CA 1
ATOM 2087 C C . ALA A 1 249 ? 27.766 -7.75 -0.006 1 98 249 ALA A C 1
ATOM 2089 O O . ALA A 1 249 ? 29 -7.672 0.02 1 98 249 ALA A O 1
ATOM 2090 N N . ILE A 1 250 ? 27.016 -7.949 1.043 1 98.12 250 ILE A N 1
ATOM 2091 C CA . ILE A 1 250 ? 27.625 -8.07 2.363 1 98.12 250 ILE A CA 1
ATOM 2092 C C . ILE A 1 250 ? 28.5 -9.328 2.418 1 98.12 250 ILE A C 1
ATOM 2094 O O . ILE A 1 250 ? 29.625 -9.281 2.92 1 98.12 250 ILE A O 1
ATOM 2098 N N . TRP A 1 251 ? 28.016 -10.422 1.871 1 98.12 251 TRP A N 1
ATOM 2099 C CA . TRP A 1 251 ? 28.781 -11.656 1.839 1 98.12 251 TRP A CA 1
ATOM 2100 C C . TRP A 1 251 ? 30.094 -11.453 1.078 1 98.12 251 TRP A C 1
ATOM 2102 O O . TRP A 1 251 ? 31.141 -11.953 1.492 1 98.12 251 TRP A O 1
ATOM 2112 N N . MET A 1 252 ? 30.047 -10.75 0.035 1 97.38 252 MET A N 1
ATOM 2113 C CA . MET A 1 252 ? 31.25 -10.492 -0.733 1 97.38 252 MET A CA 1
ATOM 2114 C C . MET A 1 252 ? 32.25 -9.68 0.083 1 97.38 252 MET A C 1
ATOM 2116 O O . MET A 1 252 ? 33.469 -9.969 0.068 1 97.38 252 MET A O 1
ATOM 2120 N N . LYS A 1 253 ? 31.781 -8.711 0.824 1 96.31 253 LYS A N 1
ATOM 2121 C CA . LYS A 1 253 ? 32.625 -7.902 1.689 1 96.31 253 LYS A CA 1
ATOM 2122 C C . LYS A 1 253 ? 33.219 -8.742 2.824 1 96.31 253 LYS A C 1
ATOM 2124 O O . LYS A 1 253 ? 34.312 -8.43 3.334 1 96.31 253 LYS A O 1
ATOM 2129 N N . GLU A 1 254 ? 32.531 -9.781 3.148 1 96.44 254 GLU A N 1
ATOM 2130 C CA . GLU A 1 254 ? 32.938 -10.641 4.246 1 96.44 254 GLU A CA 1
ATOM 2131 C C . GLU A 1 254 ? 33.844 -11.773 3.746 1 96.44 254 GLU A C 1
ATOM 2133 O O . GLU A 1 254 ? 34.25 -12.641 4.523 1 96.44 254 GLU A O 1
ATOM 2138 N N . GLY A 1 255 ? 34.062 -11.836 2.445 1 95.19 255 GLY A N 1
ATOM 2139 C CA . GLY A 1 255 ? 35 -12.797 1.903 1 95.19 255 GLY A CA 1
ATOM 2140 C C . GLY A 1 255 ? 34.344 -13.961 1.201 1 95.19 255 GLY A C 1
ATOM 2141 O O . GLY A 1 255 ? 35 -14.781 0.576 1 95.19 255 GLY A O 1
ATOM 2142 N N . GLU A 1 256 ? 33.031 -14.062 1.343 1 96.88 256 GLU A N 1
ATOM 2143 C CA . GLU A 1 256 ? 32.312 -15.086 0.606 1 96.88 256 GLU A CA 1
ATOM 2144 C C . GLU A 1 256 ? 31.906 -14.586 -0.781 1 96.88 256 GLU A C 1
ATOM 2146 O O . GLU A 1 256 ? 30.719 -14.508 -1.104 1 96.88 256 GLU A O 1
ATOM 2151 N N . VAL A 1 257 ? 32.844 -14.453 -1.572 1 96.81 257 VAL A N 1
ATOM 2152 C CA . VAL A 1 257 ? 32.719 -13.68 -2.805 1 96.81 257 VAL A CA 1
ATOM 2153 C C . VAL A 1 257 ? 31.828 -14.43 -3.795 1 96.81 257 VAL A C 1
ATOM 2155 O O . VAL A 1 257 ? 30.875 -13.867 -4.32 1 96.81 257 VAL A O 1
ATOM 2158 N N . GLU A 1 258 ? 32.031 -15.68 -4.059 1 96.56 258 GLU A N 1
ATOM 2159 C CA . GLU A 1 258 ? 31.281 -16.438 -5.051 1 96.56 258 GLU A CA 1
ATOM 2160 C C . GLU A 1 258 ? 29.812 -16.547 -4.656 1 96.56 258 GLU A C 1
ATOM 2162 O O . GLU A 1 258 ? 28.938 -16.344 -5.488 1 96.56 258 GLU A O 1
ATOM 2167 N N . LYS A 1 259 ? 29.672 -16.906 -3.393 1 97.12 259 LYS A N 1
ATOM 2168 C CA . LYS A 1 259 ? 28.312 -17.031 -2.867 1 97.12 259 LYS A CA 1
ATOM 2169 C C . LYS A 1 259 ? 27.578 -15.695 -2.971 1 97.12 259 LYS A C 1
ATOM 2171 O O . LYS A 1 259 ? 26.406 -15.664 -3.393 1 97.12 259 LYS A O 1
ATOM 2176 N N . GLY A 1 260 ? 28.234 -14.633 -2.551 1 97.94 260 GLY A N 1
ATOM 2177 C CA . GLY A 1 260 ? 27.641 -13.305 -2.58 1 97.94 260 GLY A CA 1
ATOM 2178 C C . GLY A 1 260 ? 27.328 -12.82 -3.982 1 97.94 260 GLY A C 1
ATOM 2179 O O . GLY A 1 260 ? 26.266 -12.242 -4.227 1 97.94 260 GLY A O 1
ATOM 2180 N N . TYR A 1 261 ? 28.25 -13.078 -4.844 1 97.81 261 TYR A N 1
ATOM 2181 C CA . TYR A 1 261 ? 28.078 -12.664 -6.23 1 97.81 261 TYR A CA 1
ATOM 2182 C C . TYR A 1 261 ? 26.875 -13.367 -6.859 1 97.81 261 TYR A C 1
ATOM 2184 O O . TYR A 1 261 ? 26.062 -12.742 -7.539 1 97.81 261 TYR A O 1
ATOM 2192 N N . ARG A 1 262 ? 26.797 -14.617 -6.629 1 97.31 262 ARG A N 1
ATOM 2193 C CA . ARG A 1 262 ? 25.672 -15.391 -7.164 1 97.31 262 ARG A CA 1
ATOM 2194 C C . ARG A 1 262 ? 24.344 -14.875 -6.625 1 97.31 262 ARG A C 1
ATOM 2196 O O . ARG A 1 262 ? 23.359 -14.797 -7.359 1 97.31 262 ARG A O 1
ATOM 2203 N N . GLN A 1 263 ? 24.375 -14.57 -5.371 1 97.75 263 GLN A N 1
ATOM 2204 C CA . GLN A 1 263 ? 23.172 -14.047 -4.734 1 97.75 263 GLN A CA 1
ATOM 2205 C C . GLN A 1 263 ? 22.75 -12.719 -5.344 1 97.75 263 GLN A C 1
ATOM 2207 O O . GLN A 1 263 ? 21.562 -12.508 -5.641 1 97.75 263 GLN A O 1
ATOM 2212 N N . ALA A 1 264 ? 23.656 -11.828 -5.48 1 98.06 264 ALA A N 1
ATOM 2213 C CA . ALA A 1 264 ? 23.359 -10.516 -6.051 1 98.06 264 ALA A CA 1
ATOM 2214 C C . ALA A 1 264 ? 22.891 -10.633 -7.496 1 98.06 264 ALA A C 1
ATOM 2216 O O . ALA A 1 264 ? 21.938 -9.969 -7.898 1 98.06 264 ALA A O 1
ATOM 2217 N N . LYS A 1 265 ? 23.484 -11.508 -8.242 1 97.81 265 LYS A N 1
ATOM 2218 C CA . LYS A 1 265 ? 23.109 -11.719 -9.633 1 97.81 265 LYS A CA 1
ATOM 2219 C C . LYS A 1 265 ? 21.703 -12.305 -9.734 1 97.81 265 LYS A C 1
ATOM 2221 O O . LYS A 1 265 ? 20.953 -11.961 -10.648 1 97.81 265 LYS A O 1
ATOM 2226 N N . ARG A 1 266 ? 21.469 -13.211 -8.867 1 97.69 266 ARG A N 1
ATOM 2227 C CA . ARG A 1 266 ? 20.141 -13.805 -8.844 1 97.69 266 ARG A CA 1
ATOM 2228 C C . ARG A 1 266 ? 19.078 -12.758 -8.562 1 97.69 266 ARG A C 1
ATOM 2230 O O . ARG A 1 266 ? 17.984 -12.797 -9.141 1 97.69 266 ARG A O 1
ATOM 2237 N N . ALA A 1 267 ? 19.344 -11.875 -7.641 1 98.31 267 ALA A N 1
ATOM 2238 C CA . ALA A 1 267 ? 18.422 -10.789 -7.352 1 98.31 267 ALA A CA 1
ATOM 2239 C C . ALA A 1 267 ? 18.172 -9.922 -8.586 1 98.31 267 ALA A C 1
ATOM 2241 O O . ALA A 1 267 ? 17.031 -9.57 -8.891 1 98.31 267 ALA A O 1
ATOM 2242 N N . ILE A 1 268 ? 19.203 -9.617 -9.305 1 98 268 ILE A N 1
ATOM 2243 C CA . ILE A 1 268 ? 19.109 -8.812 -10.516 1 98 268 ILE A CA 1
ATOM 2244 C C . ILE A 1 268 ? 18.281 -9.547 -11.562 1 98 268 ILE A C 1
ATOM 2246 O O . ILE A 1 268 ? 17.438 -8.945 -12.227 1 98 268 ILE A O 1
ATOM 2250 N N . GLN A 1 269 ? 18.5 -10.82 -11.656 1 97.81 269 GLN A N 1
ATOM 2251 C CA . GLN A 1 269 ? 17.734 -11.633 -12.594 1 97.81 269 GLN A CA 1
ATOM 2252 C C . GLN A 1 269 ? 16.25 -11.648 -12.227 1 97.81 269 GLN A C 1
ATOM 2254 O O . GLN A 1 269 ? 15.383 -11.633 -13.102 1 97.81 269 GLN A O 1
ATOM 2259 N N . THR A 1 270 ? 16 -11.711 -10.961 1 98.12 270 THR A N 1
ATOM 2260 C CA . THR A 1 270 ? 14.625 -11.688 -10.492 1 98.12 270 THR A CA 1
ATOM 2261 C C . THR A 1 270 ? 13.938 -10.391 -10.898 1 98.12 270 THR A C 1
ATOM 2263 O O . THR A 1 270 ? 12.789 -10.406 -11.359 1 98.12 270 THR A O 1
ATOM 2266 N N . TRP A 1 271 ? 14.609 -9.242 -10.719 1 97.44 271 TRP A N 1
ATOM 2267 C CA . TRP A 1 271 ? 14.039 -7.969 -11.156 1 97.44 271 TRP A CA 1
ATOM 2268 C C . TRP A 1 271 ? 13.727 -7.996 -12.648 1 97.44 271 TRP A C 1
ATOM 2270 O O . TRP A 1 271 ? 12.68 -7.516 -13.078 1 97.44 271 TRP A O 1
ATOM 2280 N N . LYS A 1 272 ? 14.586 -8.586 -13.438 1 96.94 272 LYS A N 1
ATOM 2281 C CA . LYS A 1 272 ? 14.375 -8.664 -14.883 1 96.94 272 LYS A CA 1
ATOM 2282 C C . LYS A 1 272 ? 13.148 -9.516 -15.211 1 96.94 272 LYS A C 1
ATOM 2284 O O . LYS A 1 272 ? 12.328 -9.125 -16.047 1 96.94 272 LYS A O 1
ATOM 2289 N N . GLU A 1 273 ? 13.102 -10.609 -14.531 1 96.31 273 GLU A N 1
ATOM 2290 C CA . GLU A 1 273 ? 11.992 -11.531 -14.766 1 96.31 273 GLU A CA 1
ATOM 2291 C C . GLU A 1 273 ? 10.664 -10.906 -14.359 1 96.31 273 GLU A C 1
ATOM 2293 O O . GLU A 1 273 ? 9.609 -11.281 -14.883 1 96.31 273 GLU A O 1
ATOM 2298 N N . LEU A 1 274 ? 10.703 -9.977 -13.484 1 97.06 274 LEU A N 1
ATOM 2299 C CA . LEU A 1 274 ? 9.492 -9.328 -13 1 97.06 274 LEU A CA 1
ATOM 2300 C C . LEU A 1 274 ? 9.273 -7.992 -13.703 1 97.06 274 LEU A C 1
ATOM 2302 O O . LEU A 1 274 ? 8.516 -7.148 -13.227 1 97.06 274 LEU A O 1
ATOM 2306 N N . HIS A 1 275 ? 10.039 -7.746 -14.719 1 94.81 275 HIS A N 1
ATOM 2307 C CA . HIS A 1 275 ? 9.859 -6.617 -15.617 1 94.81 275 HIS A CA 1
ATOM 2308 C C . HIS A 1 275 ? 10.203 -5.301 -14.93 1 94.81 275 HIS A C 1
ATOM 2310 O O . HIS A 1 275 ? 9.531 -4.289 -15.141 1 94.81 275 HIS A O 1
ATOM 2316 N N . TYR A 1 276 ? 11.078 -5.379 -13.977 1 95.19 276 TYR A N 1
ATOM 2317 C CA . TYR A 1 276 ? 11.742 -4.191 -13.445 1 95.19 276 TYR A CA 1
ATOM 2318 C C . TYR A 1 276 ? 13.039 -3.916 -14.195 1 95.19 276 TYR A C 1
ATOM 2320 O O . TYR A 1 276 ? 14.117 -3.881 -13.586 1 95.19 276 TYR A O 1
ATOM 2328 N N . GLU A 1 277 ? 12.977 -3.611 -15.414 1 93.88 277 GLU A N 1
ATOM 2329 C CA . GLU A 1 277 ? 14.133 -3.537 -16.297 1 93.88 277 GLU A CA 1
ATOM 2330 C C . GLU A 1 277 ? 15.07 -2.41 -15.883 1 93.88 277 GLU A C 1
ATOM 2332 O O . GLU A 1 277 ? 16.281 -2.605 -15.812 1 93.88 277 GLU A O 1
ATOM 2337 N N . ALA A 1 278 ? 14.531 -1.312 -15.633 1 90.25 278 ALA A N 1
ATOM 2338 C CA . ALA A 1 278 ? 15.344 -0.157 -15.266 1 90.25 278 ALA A CA 1
ATOM 2339 C C . ALA A 1 278 ? 16.109 -0.417 -13.977 1 90.25 278 ALA A C 1
ATOM 2341 O O . ALA A 1 278 ? 17.297 -0.066 -13.867 1 90.25 278 ALA A O 1
ATOM 2342 N N . ILE A 1 279 ? 15.461 -1.062 -13.055 1 93.56 279 ILE A N 1
ATOM 2343 C CA . ILE A 1 279 ? 16.078 -1.375 -11.766 1 93.56 279 ILE A CA 1
ATOM 2344 C C . ILE A 1 279 ? 17.172 -2.422 -11.961 1 93.56 279 ILE A C 1
ATOM 2346 O O . ILE A 1 279 ? 18.266 -2.289 -11.414 1 93.56 279 ILE A O 1
ATOM 2350 N N . ALA A 1 280 ? 16.859 -3.451 -12.727 1 96.25 280 ALA A N 1
ATOM 2351 C CA . ALA A 1 280 ? 17.828 -4.504 -13 1 96.25 280 ALA A CA 1
ATOM 2352 C C . ALA A 1 280 ? 19.078 -3.932 -13.656 1 96.25 280 ALA A C 1
ATOM 2354 O O . ALA A 1 280 ? 20.203 -4.277 -13.273 1 96.25 280 ALA A O 1
ATOM 2355 N N . ASP A 1 281 ? 18.859 -3.082 -14.562 1 94.56 281 ASP A N 1
ATOM 2356 C CA . ASP A 1 281 ? 19.984 -2.451 -15.258 1 94.56 281 ASP A CA 1
ATOM 2357 C C . ASP A 1 281 ? 20.812 -1.605 -14.289 1 94.56 281 ASP A C 1
ATOM 2359 O O . ASP A 1 281 ? 22.031 -1.668 -14.305 1 94.56 281 ASP A O 1
ATOM 2363 N N . LEU A 1 282 ? 20.156 -0.862 -13.531 1 91.5 282 LEU A N 1
ATOM 2364 C CA . LEU A 1 282 ? 20.812 -0.006 -12.562 1 91.5 282 LEU A CA 1
ATOM 2365 C C . LEU A 1 282 ? 21.672 -0.832 -11.602 1 91.5 282 LEU A C 1
ATOM 2367 O O . LEU A 1 282 ? 22.844 -0.543 -11.406 1 91.5 282 LEU A O 1
ATOM 2371 N N . TYR A 1 283 ? 21.125 -1.853 -11.07 1 95 283 TYR A N 1
ATOM 2372 C CA . TYR A 1 283 ? 21.844 -2.621 -10.047 1 95 283 TYR A CA 1
ATOM 2373 C C . TYR A 1 283 ? 22.922 -3.494 -10.68 1 95 283 TYR A C 1
ATOM 2375 O O . TYR A 1 283 ? 23.859 -3.916 -10 1 95 283 TYR A O 1
ATOM 2383 N N . SER A 1 284 ? 22.766 -3.787 -11.969 1 95.56 284 SER A N 1
ATOM 2384 C CA . SER A 1 284 ? 23.859 -4.438 -12.688 1 95.56 284 SER A CA 1
ATOM 2385 C C . SER A 1 284 ? 25.078 -3.539 -12.766 1 95.56 284 SER A C 1
ATOM 2387 O O . SER A 1 284 ? 26.203 -4 -12.57 1 95.56 284 SER A O 1
ATOM 2389 N N . VAL A 1 285 ? 24.812 -2.33 -13.031 1 93.69 285 VAL A N 1
ATOM 2390 C CA . VAL A 1 285 ? 25.891 -1.352 -13.102 1 93.69 285 VAL A CA 1
ATOM 2391 C C . VAL A 1 285 ? 26.5 -1.143 -11.711 1 93.69 285 VAL A C 1
ATOM 2393 O O . VAL A 1 285 ? 27.719 -1.1 -11.555 1 93.69 285 VAL A O 1
ATOM 2396 N N . VAL A 1 286 ? 25.656 -1.02 -10.766 1 92.56 286 VAL A N 1
ATOM 2397 C CA . VAL A 1 286 ? 26.094 -0.811 -9.383 1 92.56 286 VAL A CA 1
ATOM 2398 C C . VAL A 1 286 ? 26.953 -1.987 -8.93 1 92.56 286 VAL A C 1
ATOM 2400 O O . VAL A 1 286 ? 27.969 -1.797 -8.258 1 92.56 286 VAL A O 1
ATOM 2403 N N . LEU A 1 287 ? 26.531 -3.184 -9.258 1 95.75 287 LEU A N 1
ATOM 2404 C CA . LEU A 1 287 ? 27.281 -4.375 -8.891 1 95.75 287 LEU A CA 1
ATOM 2405 C C . LEU A 1 287 ? 28.672 -4.352 -9.531 1 95.75 287 LEU A C 1
ATOM 2407 O O . LEU A 1 287 ? 29.672 -4.66 -8.875 1 95.75 287 LEU A O 1
ATOM 2411 N N . LYS A 1 288 ? 28.734 -3.994 -10.766 1 94.44 288 LYS A N 1
ATOM 2412 C CA . LYS A 1 288 ? 30 -3.91 -11.477 1 94.44 288 LYS A CA 1
ATOM 2413 C C . LYS A 1 288 ? 30.938 -2.895 -10.82 1 94.44 288 LYS A C 1
ATOM 2415 O O . LYS A 1 288 ? 32.125 -3.166 -10.625 1 94.44 288 LYS A O 1
ATOM 2420 N N . GLN A 1 289 ? 30.422 -1.781 -10.516 1 92.44 289 GLN A N 1
ATOM 2421 C CA . GLN A 1 289 ? 31.203 -0.734 -9.867 1 92.44 289 GLN A CA 1
ATOM 2422 C C . GLN A 1 289 ? 31.688 -1.181 -8.484 1 92.44 289 GLN A C 1
ATOM 2424 O O . GLN A 1 289 ? 32.812 -0.88 -8.078 1 92.44 289 GLN A O 1
ATOM 2429 N N . PHE A 1 290 ? 30.812 -1.793 -7.855 1 93.88 290 PHE A N 1
ATOM 2430 C CA . PHE A 1 290 ? 31.125 -2.338 -6.543 1 93.88 290 PHE A CA 1
ATOM 2431 C C . PHE A 1 290 ? 32.281 -3.318 -6.625 1 93.88 290 PHE A C 1
ATOM 2433 O O . PHE A 1 290 ? 33.219 -3.244 -5.832 1 93.88 290 PHE A O 1
ATOM 2440 N N . LEU A 1 291 ? 32.281 -4.223 -7.586 1 95.12 291 LEU A N 1
ATOM 2441 C CA . LEU A 1 291 ? 33.344 -5.211 -7.77 1 95.12 291 LEU A CA 1
ATOM 2442 C C . LEU A 1 291 ? 34.656 -4.535 -8.102 1 95.12 291 LEU A C 1
ATOM 2444 O O . LEU A 1 291 ? 35.719 -4.926 -7.578 1 95.12 291 LEU A O 1
ATOM 2448 N N . GLU A 1 292 ? 34.594 -3.49 -8.883 1 93.56 292 GLU A N 1
ATOM 2449 C CA . GLU A 1 292 ? 35.781 -2.75 -9.273 1 93.56 292 GLU A CA 1
ATOM 2450 C C . GLU A 1 292 ? 36.375 -1.988 -8.086 1 93.56 292 GLU A C 1
ATOM 2452 O O . GLU A 1 292 ? 37.594 -2.045 -7.836 1 93.56 292 GLU A O 1
ATOM 2457 N N . LYS A 1 293 ? 35.562 -1.379 -7.418 1 91.25 293 LYS A N 1
ATOM 2458 C CA . LYS A 1 293 ? 36 -0.563 -6.289 1 91.25 293 LYS A CA 1
ATOM 2459 C C . LYS A 1 293 ? 36.625 -1.427 -5.188 1 91.25 293 LYS A C 1
ATOM 2461 O O . LYS A 1 293 ? 37.562 -1.009 -4.516 1 91.25 293 LYS A O 1
ATOM 2466 N N . GLU A 1 294 ? 36.031 -2.566 -5.02 1 91.88 294 GLU A N 1
ATOM 2467 C CA . GLU A 1 294 ? 36.469 -3.449 -3.945 1 91.88 294 GLU A CA 1
ATOM 2468 C C . GLU A 1 294 ? 37.562 -4.414 -4.43 1 91.88 294 GLU A C 1
ATOM 2470 O O . GLU A 1 294 ? 38.062 -5.223 -3.654 1 91.88 294 GLU A O 1
ATOM 2475 N N . ASN A 1 295 ? 37.938 -4.289 -5.719 1 92 295 ASN A N 1
ATOM 2476 C CA . ASN A 1 295 ? 38.938 -5.156 -6.336 1 92 295 ASN A CA 1
ATOM 2477 C C . ASN A 1 295 ? 38.594 -6.629 -6.156 1 92 295 ASN A C 1
ATOM 2479 O O . ASN A 1 295 ? 39.406 -7.422 -5.719 1 92 295 ASN A O 1
ATOM 2483 N N . ILE A 1 296 ? 37.312 -6.902 -6.32 1 92.19 296 ILE A N 1
ATOM 2484 C CA . ILE A 1 296 ? 36.812 -8.266 -6.223 1 92.19 296 ILE A CA 1
ATOM 2485 C C . ILE A 1 296 ? 36.781 -8.898 -7.613 1 92.19 296 ILE A C 1
ATOM 2487 O O . ILE A 1 296 ? 36.219 -8.328 -8.547 1 92.19 296 ILE A O 1
ATOM 2491 N N . GLN A 1 297 ? 37.375 -10.039 -7.789 1 89.5 297 GLN A N 1
ATOM 2492 C CA . GLN A 1 297 ? 37.375 -10.781 -9.047 1 89.5 297 GLN A CA 1
ATOM 2493 C C . GLN A 1 297 ? 36.375 -11.914 -9.023 1 89.5 297 GLN A C 1
ATOM 2495 O O . GLN A 1 297 ? 36.281 -12.656 -8.039 1 89.5 297 GLN A O 1
ATOM 2500 N N . VAL A 1 298 ? 35.5 -11.875 -9.984 1 87.25 298 VAL A N 1
ATOM 2501 C CA . VAL A 1 298 ? 34.469 -12.906 -10.031 1 87.25 298 VAL A CA 1
ATOM 2502 C C . VAL A 1 298 ? 34.5 -13.609 -11.391 1 87.25 298 VAL A C 1
ATOM 2504 O O . VAL A 1 298 ? 34.969 -13.023 -12.383 1 87.25 298 VAL A O 1
ATOM 2507 N N . GLU A 1 299 ? 34.188 -14.898 -11.438 1 78.06 299 GLU A N 1
ATOM 2508 C CA . GLU A 1 299 ? 34.094 -15.672 -12.672 1 78.06 299 GLU A CA 1
ATOM 2509 C C . GLU A 1 299 ? 32.656 -15.773 -13.156 1 78.06 299 GLU A C 1
ATOM 2511 O O . GLU A 1 299 ? 31.766 -16.125 -12.383 1 78.06 299 GLU A O 1
ATOM 2516 N N . ASP A 1 300 ? 32.281 -15.023 -14.289 1 68.5 300 ASP A N 1
ATOM 2517 C CA . ASP A 1 300 ? 30.922 -15.078 -14.828 1 68.5 300 ASP A CA 1
ATOM 2518 C C . ASP A 1 300 ? 30.531 -16.5 -15.203 1 68.5 300 ASP A C 1
ATOM 2520 O O . ASP A 1 300 ? 31.359 -17.266 -15.711 1 68.5 300 ASP A O 1
ATOM 2524 N N . MET B 1 1 ? -10.133 5.312 23.453 1 53.78 1 MET B N 1
ATOM 2525 C CA . MET B 1 1 ? -9.273 6.207 22.688 1 53.78 1 MET B CA 1
ATOM 2526 C C . MET B 1 1 ? -9.688 7.66 22.875 1 53.78 1 MET B C 1
ATOM 2528 O O . MET B 1 1 ? -10.859 7.945 23.125 1 53.78 1 MET B O 1
ATOM 2532 N N . GLY B 1 2 ? -8.633 8.5 23.344 1 72.38 2 GLY B N 1
ATOM 2533 C CA . GLY B 1 2 ? -8.984 9.883 23.625 1 72.38 2 GLY B CA 1
ATOM 2534 C C . GLY B 1 2 ? -9.562 10.602 22.422 1 72.38 2 GLY B C 1
ATOM 2535 O O . GLY B 1 2 ? -9.805 9.984 21.375 1 72.38 2 GLY B O 1
ATOM 2536 N N . SER B 1 3 ? -10.031 11.781 22.484 1 89.56 3 SER B N 1
ATOM 2537 C CA . SER B 1 3 ? -10.625 12.594 21.422 1 89.56 3 SER B CA 1
ATOM 2538 C C . SER B 1 3 ? -9.602 12.922 20.344 1 89.56 3 SER B C 1
ATOM 2540 O O . SER B 1 3 ? -8.398 12.75 20.547 1 89.56 3 SER B O 1
ATOM 2542 N N . TYR B 1 4 ? -10.086 13.18 19.156 1 93.38 4 TYR B N 1
ATOM 2543 C CA . TYR B 1 4 ? -9.203 13.625 18.078 1 93.38 4 TYR B CA 1
ATOM 2544 C C . TYR B 1 4 ? -8.336 14.797 18.531 1 93.38 4 TYR B C 1
ATOM 2546 O O . TYR B 1 4 ? -7.148 14.852 18.219 1 93.38 4 TYR B O 1
ATOM 2554 N N . GLY B 1 5 ? -8.961 15.633 19.312 1 95.31 5 GLY B N 1
ATOM 2555 C CA . GLY B 1 5 ? -8.242 16.797 19.812 1 95.31 5 GLY B CA 1
ATOM 2556 C C . GLY B 1 5 ? -7.113 16.438 20.766 1 95.31 5 GLY B C 1
ATOM 2557 O O . GLY B 1 5 ? -6.039 17.047 20.703 1 95.31 5 GLY B O 1
ATOM 2558 N N . GLU B 1 6 ? -7.332 15.508 21.594 1 95.44 6 GLU B N 1
ATOM 2559 C CA . GLU B 1 6 ? -6.301 15.07 22.531 1 95.44 6 GLU B CA 1
ATOM 2560 C C . GLU B 1 6 ? -5.102 14.477 21.797 1 95.44 6 GLU B C 1
ATOM 2562 O O . GLU B 1 6 ? -3.953 14.703 22.188 1 95.44 6 GLU B O 1
ATOM 2567 N N . LEU B 1 7 ? -5.406 13.75 20.781 1 94.62 7 LEU B N 1
ATOM 2568 C CA . LEU B 1 7 ? -4.312 13.18 20.016 1 94.62 7 LEU B CA 1
ATOM 2569 C C . LEU B 1 7 ? -3.547 14.266 19.266 1 94.62 7 LEU B C 1
ATOM 2571 O O . LEU B 1 7 ? -2.318 14.219 19.172 1 94.62 7 LEU B O 1
ATOM 2575 N N . ILE B 1 8 ? -4.242 15.242 18.75 1 95.88 8 ILE B N 1
ATOM 2576 C CA . ILE B 1 8 ? -3.588 16.359 18.078 1 95.88 8 ILE B CA 1
ATOM 2577 C C . ILE B 1 8 ? -2.633 17.062 19.047 1 95.88 8 ILE B C 1
ATOM 2579 O O . ILE B 1 8 ? -1.511 17.406 18.672 1 95.88 8 ILE B O 1
ATOM 2583 N N . ARG B 1 9 ? -3.145 17.203 20.219 1 95.44 9 ARG B N 1
ATOM 2584 C CA . ARG B 1 9 ? -2.297 17.812 21.25 1 95.44 9 ARG B CA 1
ATOM 2585 C C . ARG B 1 9 ? -1.022 17 21.453 1 95.44 9 ARG B C 1
ATOM 2587 O O . ARG B 1 9 ? 0.076 17.562 21.484 1 95.44 9 ARG B O 1
ATOM 2594 N N . GLU B 1 10 ? -1.188 15.75 21.578 1 94.19 10 GLU B N 1
ATOM 2595 C CA . GLU B 1 10 ? -0.046 14.867 21.797 1 94.19 10 GLU B CA 1
ATOM 2596 C C . GLU B 1 10 ? 0.96 14.977 20.656 1 94.19 10 GLU B C 1
ATOM 2598 O O . GLU B 1 10 ? 2.166 15.078 20.891 1 94.19 10 GLU B O 1
ATOM 2603 N N . ILE B 1 11 ? 0.482 14.945 19.453 1 93.56 11 ILE B N 1
ATOM 2604 C CA . ILE B 1 11 ? 1.344 15.023 18.281 1 93.56 11 ILE B CA 1
ATOM 2605 C C . ILE B 1 11 ? 2.012 16.391 18.219 1 93.56 11 ILE B C 1
ATOM 2607 O O . ILE B 1 11 ? 3.219 16.5 17.984 1 93.56 11 ILE B O 1
ATOM 2611 N N . ARG B 1 12 ? 1.182 17.391 18.422 1 92.06 12 ARG B N 1
ATOM 2612 C CA . ARG B 1 12 ? 1.702 18.75 18.391 1 92.06 12 ARG B CA 1
ATOM 2613 C C . ARG B 1 12 ? 2.857 18.922 19.375 1 92.06 12 ARG B C 1
ATOM 2615 O O . ARG B 1 12 ? 3.916 19.438 19.016 1 92.06 12 ARG B O 1
ATOM 2622 N N . LEU B 1 13 ? 2.678 18.453 20.594 1 92.5 13 LEU B N 1
ATOM 2623 C CA . LEU B 1 13 ? 3.688 18.562 21.641 1 92.5 13 LEU B CA 1
ATOM 2624 C C . LEU B 1 13 ? 4.922 17.75 21.297 1 92.5 13 LEU B C 1
ATOM 2626 O O . LEU B 1 13 ? 6.051 18.188 21.516 1 92.5 13 LEU B O 1
ATOM 2630 N N . SER B 1 14 ? 4.707 16.609 20.781 1 89.19 14 SER B N 1
ATOM 2631 C CA . SER B 1 14 ? 5.828 15.75 20.391 1 89.19 14 SER B CA 1
ATOM 2632 C C . SER B 1 14 ? 6.68 16.406 19.312 1 89.19 14 SER B C 1
ATOM 2634 O O . SER B 1 14 ? 7.883 16.156 19.219 1 89.19 14 SER B O 1
ATOM 2636 N N . LYS B 1 15 ? 6.047 17.281 18.531 1 88.31 15 LYS B N 1
ATOM 2637 C CA . LYS B 1 15 ? 6.75 17.938 17.422 1 88.31 15 LYS B CA 1
ATOM 2638 C C . LYS B 1 15 ? 7.277 19.297 17.844 1 88.31 15 LYS B C 1
ATOM 2640 O O . LYS B 1 15 ? 7.824 20.047 17.031 1 88.31 15 LYS B O 1
ATOM 2645 N N . GLY B 1 16 ? 7.004 19.609 19.062 1 85.62 16 GLY B N 1
ATOM 2646 C CA . GLY B 1 16 ? 7.52 20.859 19.609 1 85.62 16 GLY B CA 1
ATOM 2647 C C . GLY B 1 16 ? 6.781 22.078 19.109 1 85.62 16 GLY B C 1
ATOM 2648 O O . GLY B 1 16 ? 7.328 23.188 19.109 1 85.62 16 GLY B O 1
ATOM 2649 N N . LEU B 1 17 ? 5.586 21.938 18.656 1 89.31 17 LEU B N 1
ATOM 2650 C CA . LEU B 1 17 ? 4.812 23.047 18.109 1 89.31 17 LEU B CA 1
ATOM 2651 C C . LEU B 1 17 ? 3.936 23.672 19.188 1 89.31 17 LEU B C 1
ATOM 2653 O O . LEU B 1 17 ? 3.381 22.969 20.031 1 89.31 17 LEU B O 1
ATOM 2657 N N . THR B 1 18 ? 3.828 24.969 19.047 1 91.56 18 THR B N 1
ATOM 2658 C CA . THR B 1 18 ? 2.924 25.672 19.953 1 91.56 18 THR B CA 1
ATOM 2659 C C . THR B 1 18 ? 1.507 25.703 19.391 1 91.56 18 THR B C 1
ATOM 2661 O O . THR B 1 18 ? 1.301 25.406 18.203 1 91.56 18 THR B O 1
ATOM 2664 N N . GLN B 1 19 ? 0.615 25.984 20.234 1 94.88 19 GLN B N 1
ATOM 2665 C CA . GLN B 1 19 ? -0.756 26.125 19.766 1 94.88 19 GLN B CA 1
ATOM 2666 C C . GLN B 1 19 ? -0.861 27.234 18.719 1 94.88 19 GLN B C 1
ATOM 2668 O O . GLN B 1 19 ? -1.59 27.094 17.734 1 94.88 19 GLN B O 1
ATOM 2673 N N . LYS B 1 20 ? -0.152 28.266 18.906 1 93.31 20 LYS B N 1
ATOM 2674 C CA . LYS B 1 20 ? -0.17 29.406 17.984 1 93.31 20 LYS B CA 1
ATOM 2675 C C . LYS B 1 20 ? 0.286 28.984 16.578 1 93.31 20 LYS B C 1
ATOM 2677 O O . LYS B 1 20 ? -0.337 29.359 15.586 1 93.31 20 LYS B O 1
ATOM 2682 N N . GLU B 1 21 ? 1.273 28.188 16.562 1 90.25 21 GLU B N 1
ATOM 2683 C CA . GLU B 1 21 ? 1.843 27.75 15.289 1 90.25 21 GLU B CA 1
ATOM 2684 C C . GLU B 1 21 ? 0.874 26.859 14.531 1 90.25 21 GLU B C 1
ATOM 2686 O O . GLU B 1 21 ? 0.853 26.844 13.297 1 90.25 21 GLU B O 1
ATOM 2691 N N . VAL B 1 22 ? 0.065 26.172 15.258 1 93.62 22 VAL B N 1
ATOM 2692 C CA . VAL B 1 22 ? -0.781 25.172 14.633 1 93.62 22 VAL B CA 1
ATOM 2693 C C . VAL B 1 22 ? -2.145 25.766 14.305 1 93.62 22 VAL B C 1
ATOM 2695 O O . VAL B 1 22 ? -2.701 25.516 13.234 1 93.62 22 VAL B O 1
ATOM 2698 N N . TYR B 1 23 ? -2.637 26.625 15.156 1 96 23 TYR B N 1
ATOM 2699 C CA . TYR B 1 23 ? -4.066 26.906 15.062 1 96 23 TYR B CA 1
ATOM 2700 C C . TYR B 1 23 ? -4.32 28.312 14.539 1 96 23 TYR B C 1
ATOM 2702 O O . TYR B 1 23 ? -5.445 28.656 14.164 1 96 23 TYR B O 1
ATOM 2710 N N . THR B 1 24 ? -3.314 29.172 14.516 1 93.5 24 THR B N 1
ATOM 2711 C CA . THR B 1 24 ? -3.51 30.547 14.07 1 93.5 24 THR B CA 1
ATOM 2712 C C . THR B 1 24 ? -4.07 30.578 12.648 1 93.5 24 THR B C 1
ATOM 2714 O O . THR B 1 24 ? -3.539 29.938 11.75 1 93.5 24 THR B O 1
ATOM 2717 N N . GLY B 1 25 ? -5.152 31.328 12.453 1 92.12 25 GLY B N 1
ATOM 2718 C CA . GLY B 1 25 ? -5.754 31.469 11.141 1 92.12 25 GLY B CA 1
ATOM 2719 C C . GLY B 1 25 ? -6.742 30.359 10.82 1 92.12 25 GLY B C 1
ATOM 2720 O O . GLY B 1 25 ? -7.43 30.406 9.797 1 92.12 25 GLY B O 1
ATOM 2721 N N . ILE B 1 26 ? -6.812 29.406 11.711 1 94.69 26 ILE B N 1
ATOM 2722 C CA . ILE B 1 26 ? -7.715 28.281 11.484 1 94.69 26 ILE B CA 1
ATOM 2723 C C . ILE B 1 26 ? -8.867 28.344 12.484 1 94.69 26 ILE B C 1
ATOM 2725 O O . ILE B 1 26 ? -10.039 28.375 12.094 1 94.69 26 ILE B O 1
ATOM 2729 N N . ILE B 1 27 ? -8.594 28.406 13.703 1 95.44 27 ILE B N 1
ATOM 2730 C CA . ILE B 1 27 ? -9.594 28.547 14.758 1 95.44 27 ILE B CA 1
ATOM 2731 C C . ILE B 1 27 ? -9.047 29.453 15.867 1 95.44 27 ILE B C 1
ATOM 2733 O O . ILE B 1 27 ? -7.84 29.688 15.945 1 95.44 27 ILE B O 1
ATOM 2737 N N . SER B 1 28 ? -9.922 29.906 16.703 1 95.81 28 SER B N 1
ATOM 2738 C CA . SER B 1 28 ? -9.531 30.797 17.797 1 95.81 28 SER B CA 1
ATOM 2739 C C . SER B 1 28 ? -8.758 30.031 18.875 1 95.81 28 SER B C 1
ATOM 2741 O O . SER B 1 28 ? -8.867 28.812 18.969 1 95.81 28 SER B O 1
ATOM 2743 N N . ARG B 1 29 ? -8.008 30.781 19.688 1 95.12 29 ARG B N 1
ATOM 2744 C CA . ARG B 1 29 ? -7.219 30.203 20.766 1 95.12 29 ARG B CA 1
ATOM 2745 C C . ARG B 1 29 ? -8.117 29.484 21.766 1 95.12 29 ARG B C 1
ATOM 2747 O O . ARG B 1 29 ? -7.789 28.375 22.219 1 95.12 29 ARG B O 1
ATOM 2754 N N . SER B 1 30 ? -9.148 30.078 22.078 1 95 30 SER B N 1
ATOM 2755 C CA . SER B 1 30 ? -10.078 29.5 23.047 1 95 30 SER B CA 1
ATOM 2756 C C . SER B 1 30 ? -10.648 28.172 22.516 1 95 30 SER B C 1
ATOM 2758 O O . SER B 1 30 ? -10.758 27.203 23.266 1 95 30 SER B O 1
ATOM 2760 N N . TYR B 1 31 ? -10.977 28.156 21.312 1 95.56 31 TYR B N 1
ATOM 2761 C CA . TYR B 1 31 ? -11.516 26.953 20.703 1 95.56 31 TYR B CA 1
ATOM 2762 C C . TYR B 1 31 ? -10.461 25.844 20.641 1 95.56 31 TYR B C 1
ATOM 2764 O O . TYR B 1 31 ? -10.766 24.672 20.891 1 95.56 31 TYR B O 1
ATOM 2772 N N . ALA B 1 32 ? -9.273 26.25 20.344 1 96.56 32 ALA B N 1
ATOM 2773 C CA . ALA B 1 32 ? -8.164 25.312 20.25 1 96.56 32 ALA B CA 1
ATOM 2774 C C . ALA B 1 32 ? -7.926 24.609 21.578 1 96.56 32 ALA B C 1
ATOM 2776 O O . ALA B 1 32 ? -7.719 23.391 21.625 1 96.56 32 ALA B O 1
ATOM 2777 N N . ILE B 1 33 ? -7.934 25.344 22.594 1 95.69 33 ILE B N 1
ATOM 2778 C CA . ILE B 1 33 ? -7.73 24.797 23.938 1 95.69 33 ILE B CA 1
ATOM 2779 C C . ILE B 1 33 ? -8.82 23.781 24.25 1 95.69 33 ILE B C 1
ATOM 2781 O O . ILE B 1 33 ? -8.531 22.656 24.688 1 95.69 33 ILE B O 1
ATOM 2785 N N . GLY B 1 34 ? -10.047 24.172 24 1 95.75 34 GLY B N 1
ATOM 2786 C CA . GLY B 1 34 ? -11.148 23.25 24.219 1 95.75 34 GLY B CA 1
ATOM 2787 C C . GLY B 1 34 ? -11.086 22.031 23.344 1 95.75 34 GLY B C 1
ATOM 2788 O O . GLY B 1 34 ? -11.391 20.922 23.781 1 95.75 34 GLY B O 1
ATOM 2789 N N . PHE B 1 35 ? -10.672 22.234 22.125 1 95.88 35 PHE B N 1
ATOM 2790 C CA . PHE B 1 35 ? -10.539 21.141 21.172 1 95.88 35 PHE B CA 1
ATOM 2791 C C . PHE B 1 35 ? -9.508 20.141 21.656 1 95.88 35 PHE B C 1
ATOM 2793 O O . PHE B 1 35 ? -9.773 18.938 21.703 1 95.88 35 PHE B O 1
ATOM 2800 N N . GLU B 1 36 ? -8.391 20.578 22.094 1 96.31 36 GLU B N 1
ATOM 2801 C CA . GLU B 1 36 ? -7.297 19.703 22.516 1 96.31 36 GLU B CA 1
ATOM 2802 C C . GLU B 1 36 ? -7.629 19 23.828 1 96.31 36 GLU B C 1
ATOM 2804 O O . GLU B 1 36 ? -6.973 18.016 24.188 1 96.31 36 GLU B O 1
ATOM 2809 N N . LYS B 1 37 ? -8.688 19.5 24.516 1 95.38 37 LYS B N 1
ATOM 2810 C CA . LYS B 1 37 ? -9.133 18.875 25.766 1 95.38 37 LYS B CA 1
ATOM 2811 C C . LYS B 1 37 ? -10.297 17.922 25.5 1 95.38 37 LYS B C 1
ATOM 2813 O O . LYS B 1 37 ? -10.828 17.312 26.438 1 95.38 37 LYS B O 1
ATOM 2818 N N . GLY B 1 38 ? -10.672 17.844 24.297 1 93.31 38 GLY B N 1
ATOM 2819 C CA . GLY B 1 38 ? -11.75 16.938 23.938 1 93.31 38 GLY B CA 1
ATOM 2820 C C . GLY B 1 38 ? -13.125 17.531 24.141 1 93.31 38 GLY B C 1
ATOM 2821 O O . GLY B 1 38 ? -14.133 16.828 24.109 1 93.31 38 GLY B O 1
ATOM 2822 N N . LYS B 1 39 ? -13.242 18.781 24.312 1 92.62 39 LYS B N 1
ATOM 2823 C CA . LYS B 1 39 ? -14.516 19.438 24.625 1 92.62 39 LYS B CA 1
ATOM 2824 C C . LYS B 1 39 ? -15.25 19.875 23.375 1 92.62 39 LYS B C 1
ATOM 2826 O O . LYS B 1 39 ? -16.469 20.078 23.391 1 92.62 39 LYS B O 1
ATOM 2831 N N . HIS B 1 40 ? -14.477 20.109 22.297 1 91.56 40 HIS B N 1
ATOM 2832 C CA . HIS B 1 40 ? -15.086 20.594 21.062 1 91.56 40 HIS B CA 1
ATOM 2833 C C . HIS B 1 40 ? -14.805 19.625 19.906 1 91.56 40 HIS B C 1
ATOM 2835 O O . HIS B 1 40 ? -13.742 19 19.859 1 91.56 40 HIS B O 1
ATOM 2841 N N . GLU B 1 41 ? -15.836 19.562 19.078 1 91.31 41 GLU B N 1
ATOM 2842 C CA . GLU B 1 41 ? -15.633 18.906 17.781 1 91.31 41 GLU B CA 1
ATOM 2843 C C . GLU B 1 41 ? -15.195 19.906 16.719 1 91.31 41 GLU B C 1
ATOM 2845 O O . GLU B 1 41 ? -15.312 21.125 16.906 1 91.31 41 GLU B O 1
ATOM 2850 N N . ILE B 1 42 ? -14.602 19.344 15.68 1 92.81 42 ILE B N 1
ATOM 2851 C CA . ILE B 1 42 ? -14.156 20.219 14.609 1 92.81 42 ILE B CA 1
ATOM 2852 C C . ILE B 1 42 ? -14.641 19.688 13.266 1 92.81 42 ILE B C 1
ATOM 2854 O O . ILE B 1 42 ? -14.852 18.484 13.109 1 92.81 42 ILE B O 1
ATOM 2858 N N . THR B 1 43 ? -14.844 20.641 12.375 1 92.56 43 THR B N 1
ATOM 2859 C CA . THR B 1 43 ? -15.266 20.234 11.039 1 92.56 43 THR B CA 1
ATOM 2860 C C . THR B 1 43 ? -14.125 19.547 10.297 1 92.56 43 THR B C 1
ATOM 2862 O O . THR B 1 43 ? -12.953 19.734 10.641 1 92.56 43 THR B O 1
ATOM 2865 N N . LEU B 1 44 ? -14.492 18.828 9.305 1 91.5 44 LEU B N 1
ATOM 2866 C CA . LEU B 1 44 ? -13.531 18.094 8.5 1 91.5 44 LEU B CA 1
ATOM 2867 C C . LEU B 1 44 ? -12.547 19.031 7.824 1 91.5 44 LEU B C 1
ATOM 2869 O O . LEU B 1 44 ? -11.344 18.766 7.793 1 91.5 44 LEU B O 1
ATOM 2873 N N . SER B 1 45 ? -13.016 20.094 7.309 1 90.31 45 SER B N 1
ATOM 2874 C CA . SER B 1 45 ? -12.156 21.047 6.598 1 90.31 45 SER B CA 1
ATOM 2875 C C . SER B 1 45 ? -11.125 21.672 7.535 1 90.31 45 SER B C 1
ATOM 2877 O O . SER B 1 45 ? -9.945 21.781 7.184 1 90.31 45 SER B O 1
ATOM 2879 N N . LEU B 1 46 ? -11.562 22.031 8.664 1 93.75 46 LEU B N 1
ATOM 2880 C CA . LEU B 1 46 ? -10.656 22.609 9.648 1 93.75 46 LEU B CA 1
ATOM 2881 C C . LEU B 1 46 ? -9.641 21.578 10.125 1 93.75 46 LEU B C 1
ATOM 2883 O O . LEU B 1 46 ? -8.469 21.891 10.32 1 93.75 46 LEU B O 1
ATOM 2887 N N . PHE B 1 47 ? -10.156 20.375 10.266 1 94.06 47 PHE B N 1
ATOM 2888 C CA . PHE B 1 47 ? -9.297 19.281 10.703 1 94.06 47 PHE B CA 1
ATOM 2889 C C . PHE B 1 47 ? -8.172 19.047 9.703 1 94.06 47 PHE B C 1
ATOM 2891 O O . PHE B 1 47 ? -7.016 18.875 10.094 1 94.06 47 PHE B O 1
ATOM 2898 N N . GLU B 1 48 ? -8.477 19.078 8.492 1 90.5 48 GLU B N 1
ATOM 2899 C CA . GLU B 1 48 ? -7.484 18.875 7.441 1 90.5 48 GLU B CA 1
ATOM 2900 C C . GLU B 1 48 ? -6.418 19.969 7.48 1 90.5 48 GLU B C 1
ATOM 2902 O O . GLU B 1 48 ? -5.234 19.688 7.27 1 90.5 48 GLU B O 1
ATOM 2907 N N . GLU B 1 49 ? -6.824 21.141 7.73 1 91.62 49 GLU B N 1
ATOM 2908 C CA . GLU B 1 49 ? -5.879 22.25 7.828 1 91.62 49 GLU B CA 1
ATOM 2909 C C . GLU B 1 49 ? -4.922 22.047 9 1 91.62 49 GLU B C 1
ATOM 2911 O O . GLU B 1 49 ? -3.727 22.328 8.883 1 91.62 49 GLU B O 1
ATOM 2916 N N . ILE B 1 50 ? -5.508 21.625 10.07 1 94.06 50 ILE B N 1
ATOM 2917 C CA . ILE B 1 50 ? -4.703 21.391 11.266 1 94.06 50 ILE B CA 1
ATOM 2918 C C . ILE B 1 50 ? -3.684 20.281 10.992 1 94.06 50 ILE B C 1
ATOM 2920 O O . ILE B 1 50 ? -2.506 20.422 11.336 1 94.06 50 ILE B O 1
ATOM 2924 N N . LEU B 1 51 ? -4.133 19.234 10.375 1 92.62 51 LEU B N 1
ATOM 2925 C CA . LEU B 1 51 ? -3.254 18.109 10.062 1 92.62 51 LEU B CA 1
ATOM 2926 C C . LEU B 1 51 ? -2.121 18.547 9.141 1 92.62 51 LEU B C 1
ATOM 2928 O O . LEU B 1 51 ? -0.983 18.094 9.289 1 92.62 51 LEU B O 1
ATOM 2932 N N . LYS B 1 52 ? -2.449 19.391 8.25 1 88.25 52 LYS B N 1
ATOM 2933 C CA . LYS B 1 52 ? -1.43 19.938 7.352 1 88.25 52 LYS B CA 1
ATOM 2934 C C . LYS B 1 52 ? -0.363 20.703 8.125 1 88.25 52 LYS B C 1
ATOM 2936 O O . LYS B 1 52 ? 0.83 20.578 7.836 1 88.25 52 LYS B O 1
ATOM 2941 N N . ARG B 1 53 ? -0.806 21.391 9.109 1 89.31 53 ARG B N 1
ATOM 2942 C CA . ARG B 1 53 ? 0.114 22.219 9.891 1 89.31 53 ARG B CA 1
ATOM 2943 C C . ARG B 1 53 ? 1.032 21.344 10.742 1 89.31 53 ARG B C 1
ATOM 2945 O O . ARG B 1 53 ? 2.186 21.703 10.992 1 89.31 53 ARG B O 1
ATOM 2952 N N . ILE B 1 54 ? 0.479 20.234 11.156 1 91.19 54 ILE B N 1
ATOM 2953 C CA . ILE B 1 54 ? 1.325 19.391 11.984 1 91.19 54 ILE B CA 1
ATOM 2954 C C . ILE B 1 54 ? 1.969 18.312 11.125 1 91.19 54 ILE B C 1
ATOM 2956 O O . ILE B 1 54 ? 2.613 17.391 11.641 1 91.19 54 ILE B O 1
ATOM 2960 N N . MET B 1 55 ? 1.717 18.281 9.867 1 89.12 55 MET B N 1
ATOM 2961 C CA . MET B 1 55 ? 2.363 17.453 8.844 1 89.12 55 MET B CA 1
ATOM 2962 C C . MET B 1 55 ? 2.084 15.977 9.086 1 89.12 55 MET B C 1
ATOM 2964 O O . MET B 1 55 ? 3.006 15.156 9.07 1 89.12 55 MET B O 1
ATOM 2968 N N . VAL B 1 56 ? 0.843 15.695 9.281 1 91.12 56 VAL B N 1
ATOM 2969 C CA . VAL B 1 56 ? 0.378 14.32 9.414 1 91.12 56 VAL B CA 1
ATOM 2970 C C . VAL B 1 56 ? -0.81 14.078 8.484 1 91.12 56 VAL B C 1
ATOM 2972 O O . VAL B 1 56 ? -1.844 14.742 8.609 1 91.12 56 VAL B O 1
ATOM 2975 N N . PRO B 1 57 ? -0.609 13.188 7.547 1 88.06 57 PRO B N 1
ATOM 2976 C CA . PRO B 1 57 ? -1.752 12.867 6.688 1 88.06 57 PRO B CA 1
ATOM 2977 C C . PRO B 1 57 ? -2.92 12.258 7.461 1 88.06 57 PRO B C 1
ATOM 2979 O O . PRO B 1 57 ? -2.717 11.641 8.508 1 88.06 57 PRO B O 1
ATOM 2982 N N . LEU B 1 58 ? -4.059 12.445 6.934 1 87.38 58 LEU B N 1
ATOM 2983 C CA . LEU B 1 58 ? -5.289 12 7.578 1 87.38 58 LEU B CA 1
ATOM 2984 C C . LEU B 1 58 ? -5.23 10.508 7.895 1 87.38 58 LEU B C 1
ATOM 2986 O O . LEU B 1 58 ? -5.566 10.094 9.008 1 87.38 58 LEU B O 1
ATOM 2990 N N . ASP B 1 59 ? -4.801 9.719 6.984 1 85.56 59 ASP B N 1
ATOM 2991 C CA . ASP B 1 59 ? -4.746 8.273 7.18 1 85.56 59 ASP B CA 1
ATOM 2992 C C . ASP B 1 59 ? -3.762 7.902 8.281 1 85.56 59 ASP B C 1
ATOM 2994 O O . ASP B 1 59 ? -4.027 7.004 9.086 1 85.56 59 ASP B O 1
ATOM 2998 N N . GLU B 1 60 ? -2.623 8.555 8.273 1 89.44 60 GLU B N 1
ATOM 2999 C CA . GLU B 1 60 ? -1.654 8.312 9.336 1 89.44 60 GLU B CA 1
ATOM 3000 C C . GLU B 1 60 ? -2.227 8.695 10.703 1 89.44 60 GLU B C 1
ATOM 3002 O O . GLU B 1 60 ? -2.008 7.992 11.695 1 89.44 60 GLU B O 1
ATOM 3007 N N . PHE B 1 61 ? -2.953 9.82 10.75 1 91.62 61 PHE B N 1
ATOM 3008 C CA . PHE B 1 61 ? -3.562 10.258 12 1 91.62 61 PHE B CA 1
ATOM 3009 C C . PHE B 1 61 ? -4.473 9.18 12.57 1 91.62 61 PHE B C 1
ATOM 3011 O O . PHE B 1 61 ? -4.402 8.859 13.758 1 91.62 61 PHE B O 1
ATOM 3018 N N . PHE B 1 62 ? -5.254 8.641 11.734 1 88.12 62 PHE B N 1
ATOM 3019 C CA . PHE B 1 62 ? -6.223 7.664 12.219 1 88.12 62 PHE B CA 1
ATOM 3020 C C . PHE B 1 62 ? -5.535 6.352 12.578 1 88.12 62 PHE B C 1
ATOM 3022 O O . PHE B 1 62 ? -5.98 5.633 13.477 1 88.12 62 PHE B O 1
ATOM 3029 N N . PHE B 1 63 ? -4.504 6.102 11.93 1 87.56 63 PHE B N 1
ATOM 3030 C CA . PHE B 1 63 ? -3.705 4.953 12.344 1 87.56 63 PHE B CA 1
ATOM 3031 C C . PHE B 1 63 ? -3.184 5.133 13.758 1 87.56 63 PHE B C 1
ATOM 3033 O O . PHE B 1 63 ? -3.27 4.219 14.586 1 87.56 63 PHE B O 1
ATOM 3040 N N . ILE B 1 64 ? -2.674 6.293 14 1 89.69 64 ILE B N 1
ATOM 3041 C CA . ILE B 1 64 ? -2.166 6.605 15.328 1 89.69 64 ILE B CA 1
ATOM 3042 C C . ILE B 1 64 ? -3.312 6.59 16.344 1 89.69 64 ILE B C 1
ATOM 3044 O O . ILE B 1 64 ? -3.174 6.043 17.438 1 89.69 64 ILE B O 1
ATOM 3048 N N . TYR B 1 65 ? -4.383 7.105 15.906 1 88.88 65 TYR B N 1
ATOM 3049 C CA . TYR B 1 65 ? -5.547 7.211 16.781 1 88.88 65 TYR B CA 1
ATOM 3050 C C . TYR B 1 65 ? -6.043 5.832 17.203 1 88.88 65 TYR B C 1
ATOM 3052 O O . TYR B 1 65 ? -6.562 5.664 18.297 1 88.88 65 TYR B O 1
ATOM 3060 N N . ARG B 1 66 ? -5.895 4.918 16.344 1 83.88 66 ARG B N 1
ATOM 3061 C CA . ARG B 1 66 ? -6.328 3.555 16.609 1 83.88 66 ARG B CA 1
ATOM 3062 C C . ARG B 1 66 ? -5.219 2.752 17.281 1 83.88 66 ARG B C 1
ATOM 3064 O O . ARG B 1 66 ? -5.125 1.537 17.109 1 83.88 66 ARG B O 1
ATOM 3071 N N . ASP B 1 67 ? -4.273 3.398 17.859 1 84.06 67 ASP B N 1
ATOM 3072 C CA . ASP B 1 67 ? -3.189 2.826 18.641 1 84.06 67 ASP B CA 1
ATOM 3073 C C . ASP B 1 67 ? -2.283 1.946 17.781 1 84.06 67 ASP B C 1
ATOM 3075 O O . ASP B 1 67 ? -1.907 0.847 18.203 1 84.06 67 ASP B O 1
ATOM 3079 N N . PHE B 1 68 ? -2.166 2.441 16.594 1 78.38 68 PHE B N 1
ATOM 3080 C CA . PHE B 1 68 ? -1.205 1.854 15.664 1 78.38 68 PHE B CA 1
ATOM 3081 C C . PHE B 1 68 ? -1.612 0.435 15.289 1 78.38 68 PHE B C 1
ATOM 3083 O O . PHE B 1 68 ? -0.757 -0.431 15.094 1 78.38 68 PHE B O 1
ATOM 3090 N N . SER B 1 69 ? -2.861 0.198 15.422 1 71.19 69 SER B N 1
ATOM 3091 C CA . SER B 1 69 ? -3.393 -1.083 14.969 1 71.19 69 SER B CA 1
ATOM 3092 C C . SER B 1 69 ? -3.854 -1.009 13.516 1 71.19 69 SER B C 1
ATOM 3094 O O . SER B 1 69 ? -4.148 0.075 13.008 1 71.19 69 SER B O 1
ATOM 3096 N N . SER B 1 70 ? -3.629 -1.978 12.727 1 56.88 70 SER B N 1
ATOM 3097 C CA . SER B 1 70 ? -3.838 -2.078 11.289 1 56.88 70 SER B CA 1
ATOM 3098 C C . SER B 1 70 ? -5.215 -1.558 10.891 1 56.88 70 SER B C 1
ATOM 3100 O O . SER B 1 70 ? -6.227 -1.975 11.461 1 56.88 70 SER B O 1
ATOM 3102 N N . THR B 1 71 ? -5.527 -0.253 10.898 1 52.62 71 THR B N 1
ATOM 3103 C CA . THR B 1 71 ? -6.836 0.344 10.641 1 52.62 71 THR B CA 1
ATOM 3104 C C . THR B 1 71 ? -7.148 0.336 9.148 1 52.62 71 THR B C 1
ATOM 3106 O O . THR B 1 71 ? -8.25 0.712 8.742 1 52.62 71 THR B O 1
ATOM 3109 N N . GLU B 1 72 ? -6.145 0.224 8.227 1 52.5 72 GLU B N 1
ATOM 3110 C CA . GLU B 1 72 ? -6.43 0.917 6.977 1 52.5 72 GLU B CA 1
ATOM 3111 C C . GLU B 1 72 ? -7.723 0.409 6.348 1 52.5 72 GLU B C 1
ATOM 3113 O O . GLU B 1 72 ? -8.414 1.154 5.648 1 52.5 72 GLU B O 1
ATOM 3118 N N . ASP B 1 73 ? -8.055 -0.863 6.66 1 55.91 73 ASP B N 1
ATOM 3119 C CA . ASP B 1 73 ? -9.211 -1.375 5.934 1 55.91 73 ASP B CA 1
ATOM 3120 C C . ASP B 1 73 ? -10.43 -1.495 6.848 1 55.91 73 ASP B C 1
ATOM 3122 O O . ASP B 1 73 ? -10.32 -1.289 8.055 1 55.91 73 ASP B O 1
ATOM 3126 N N . ASP B 1 74 ? -11.508 -1.431 6.188 1 64.69 74 ASP B N 1
ATOM 3127 C CA . ASP B 1 74 ? -12.781 -1.849 6.777 1 64.69 74 ASP B CA 1
ATOM 3128 C C . ASP B 1 74 ? -12.594 -3.082 7.66 1 64.69 74 ASP B C 1
ATOM 3130 O O . ASP B 1 74 ? -12.188 -4.141 7.18 1 64.69 74 ASP B O 1
ATOM 3134 N N . SER B 1 75 ? -12.688 -2.902 8.906 1 73.62 75 SER B N 1
ATOM 3135 C CA . SER B 1 75 ? -12.516 -3.965 9.891 1 73.62 75 SER B CA 1
ATOM 3136 C C . SER B 1 75 ? -13.227 -5.242 9.453 1 73.62 75 SER B C 1
ATOM 3138 O O . SER B 1 75 ? -12.758 -6.348 9.727 1 73.62 75 SER B O 1
ATOM 3140 N N . PHE B 1 76 ? -14.266 -5.164 8.711 1 86.31 76 PHE B N 1
ATOM 3141 C CA . PHE B 1 76 ? -15.008 -6.336 8.266 1 86.31 76 PHE B CA 1
ATOM 3142 C C . PHE B 1 76 ? -14.172 -7.188 7.316 1 86.31 76 PHE B C 1
ATOM 3144 O O . PHE B 1 76 ? -14.031 -8.398 7.523 1 86.31 76 PHE B O 1
ATOM 3151 N N . TRP B 1 77 ? -13.602 -6.578 6.375 1 86.94 77 TRP B N 1
ATOM 3152 C CA . TRP B 1 77 ? -12.867 -7.32 5.352 1 86.94 77 TRP B CA 1
ATOM 3153 C C . TRP B 1 77 ? -11.57 -7.891 5.914 1 86.94 77 TRP B C 1
ATOM 3155 O O . TRP B 1 77 ? -11.141 -8.977 5.523 1 86.94 77 TRP B O 1
ATOM 3165 N N . ILE B 1 78 ? -11.031 -7.117 6.77 1 82.19 78 ILE B N 1
ATOM 3166 C CA . ILE B 1 78 ? -9.828 -7.617 7.422 1 82.19 78 ILE B CA 1
ATOM 3167 C C . ILE B 1 78 ? -10.148 -8.906 8.18 1 82.19 78 ILE B C 1
ATOM 3169 O O . ILE B 1 78 ? -9.469 -9.922 8.008 1 82.19 78 ILE B O 1
ATOM 3173 N N . ASP B 1 79 ? -11.172 -8.867 8.93 1 86.81 79 ASP B N 1
ATOM 3174 C CA . ASP B 1 79 ? -11.602 -10.039 9.688 1 86.81 79 ASP B CA 1
ATOM 3175 C C . ASP B 1 79 ? -12.031 -11.164 8.758 1 86.81 79 ASP B C 1
ATOM 3177 O O . ASP B 1 79 ? -11.664 -12.328 8.969 1 86.81 79 ASP B O 1
ATOM 3181 N N . PHE B 1 80 ? -12.781 -10.828 7.797 1 91.06 80 PHE B N 1
ATOM 3182 C CA . PHE B 1 80 ? -13.312 -11.812 6.859 1 91.06 80 PHE B CA 1
ATOM 3183 C C . PHE B 1 80 ? -12.188 -12.602 6.199 1 91.06 80 PHE B C 1
ATOM 3185 O O . PHE B 1 80 ? -12.242 -13.828 6.137 1 91.06 80 PHE B O 1
ATOM 3192 N N . VAL B 1 81 ? -11.164 -11.898 5.742 1 84.19 81 VAL B N 1
ATOM 3193 C CA . VAL B 1 81 ? -10.055 -12.523 5.039 1 84.19 81 VAL B CA 1
ATOM 3194 C C . VAL B 1 81 ? -9.266 -13.414 5.996 1 84.19 81 VAL B C 1
ATOM 3196 O O . VAL B 1 81 ? -8.922 -14.555 5.66 1 84.19 81 VAL B O 1
ATOM 3199 N N . GLU B 1 82 ? -9.031 -12.867 7.125 1 84.19 82 GLU B N 1
ATOM 3200 C CA . GLU B 1 82 ? -8.273 -13.617 8.117 1 84.19 82 GLU B CA 1
ATOM 3201 C C . GLU B 1 82 ? -9.008 -14.891 8.523 1 84.19 82 GLU B C 1
ATOM 3203 O O . GLU B 1 82 ? -8.422 -15.977 8.539 1 84.19 82 GLU B O 1
ATOM 3208 N N . LEU B 1 83 ? -10.227 -14.805 8.789 1 90.62 83 LEU B N 1
ATOM 3209 C CA . LEU B 1 83 ? -11.031 -15.93 9.25 1 90.62 83 LEU B CA 1
ATOM 3210 C C . LEU B 1 83 ? -11.25 -16.938 8.125 1 90.62 83 LEU B C 1
ATOM 3212 O O . LEU B 1 83 ? -11.195 -18.141 8.359 1 90.62 83 LEU B O 1
ATOM 3216 N N . SER B 1 84 ? -11.469 -16.453 6.945 1 88.88 84 SER B N 1
ATOM 3217 C CA . SER B 1 84 ? -11.648 -17.312 5.785 1 88.88 84 SER B CA 1
ATOM 3218 C C . SER B 1 84 ? -10.383 -18.109 5.488 1 88.88 84 SER B C 1
ATOM 3220 O O . SER B 1 84 ? -10.453 -19.312 5.188 1 88.88 84 SER B O 1
ATOM 3222 N N . GLY B 1 85 ? -9.289 -17.438 5.574 1 81.25 85 GLY B N 1
ATOM 3223 C CA . GLY B 1 85 ? -8.016 -18.094 5.312 1 81.25 85 GLY B CA 1
ATOM 3224 C C . GLY B 1 85 ? -7.707 -19.203 6.289 1 81.25 85 GLY B C 1
ATOM 3225 O O . GLY B 1 85 ? -7.059 -20.188 5.926 1 81.25 85 GLY B O 1
ATOM 3226 N N . LYS B 1 86 ? -8.234 -19.125 7.473 1 86.62 86 LYS B N 1
ATOM 3227 C CA . LYS B 1 86 ? -8 -20.109 8.516 1 86.62 86 LYS B CA 1
ATOM 3228 C C . LYS B 1 86 ? -9.141 -21.125 8.586 1 86.62 86 LYS B C 1
ATOM 3230 O O . LYS B 1 86 ? -9.141 -22.016 9.438 1 86.62 86 LYS B O 1
ATOM 3235 N N . ASN B 1 87 ? -10.086 -20.891 7.727 1 90.19 87 ASN B N 1
ATOM 3236 C CA . ASN B 1 87 ? -11.297 -21.703 7.777 1 90.19 87 ASN B CA 1
ATOM 3237 C C . ASN B 1 87 ? -11.922 -21.703 9.172 1 90.19 87 ASN B C 1
ATOM 3239 O O . ASN B 1 87 ? -12.328 -22.75 9.68 1 90.19 87 ASN B O 1
ATOM 3243 N N . ASP B 1 88 ? -11.914 -20.578 9.805 1 92.88 88 ASP B N 1
ATOM 3244 C CA . ASP B 1 88 ? -12.414 -20.406 11.164 1 92.88 88 ASP B CA 1
ATOM 3245 C C . ASP B 1 88 ? -13.906 -20.094 11.164 1 92.88 88 ASP B C 1
ATOM 3247 O O . ASP B 1 88 ? -14.305 -18.938 11.328 1 92.88 88 ASP B O 1
ATOM 3251 N N . VAL B 1 89 ? -14.672 -21.109 11.164 1 94.06 89 VAL B N 1
ATOM 3252 C CA . VAL B 1 89 ? -16.125 -20.969 11.078 1 94.06 89 VAL B CA 1
ATOM 3253 C C . VAL B 1 89 ? -16.656 -20.312 12.344 1 94.06 89 VAL B C 1
ATOM 3255 O O . VAL B 1 89 ? -17.578 -19.484 12.281 1 94.06 89 VAL B O 1
ATOM 3258 N N . VAL B 1 90 ? -16.109 -20.672 13.438 1 94.75 90 VAL B N 1
ATOM 3259 C CA . VAL B 1 90 ? -16.547 -20.109 14.711 1 94.75 90 VAL B CA 1
ATOM 3260 C C . VAL B 1 90 ? -16.312 -18.594 14.719 1 94.75 90 VAL B C 1
ATOM 3262 O O . VAL B 1 90 ? -17.188 -17.828 15.109 1 94.75 90 VAL B O 1
ATOM 3265 N N . GLY B 1 91 ? -15.141 -18.25 14.281 1 95.12 91 GLY B N 1
ATOM 3266 C CA . GLY B 1 91 ? -14.828 -16.844 14.188 1 95.12 91 GLY B CA 1
ATOM 3267 C C . GLY B 1 91 ? -15.742 -16.094 13.227 1 95.12 91 GLY B C 1
ATOM 3268 O O . GLY B 1 91 ? -16.156 -14.961 13.5 1 95.12 91 GLY B O 1
ATOM 3269 N N . MET B 1 92 ? -16.078 -16.688 12.164 1 95 92 MET B N 1
ATOM 3270 C CA . MET B 1 92 ? -16.969 -16.078 11.18 1 95 92 MET B CA 1
ATOM 3271 C C . MET B 1 92 ? -18.375 -15.914 11.727 1 95 92 MET B C 1
ATOM 3273 O O . MET B 1 92 ? -19.047 -14.922 11.445 1 95 92 MET B O 1
ATOM 3277 N N . GLN B 1 93 ? -18.734 -16.875 12.484 1 94.75 93 GLN B N 1
ATOM 3278 C CA . GLN B 1 93 ? -20.047 -16.781 13.125 1 94.75 93 GLN B CA 1
ATOM 3279 C C . GLN B 1 93 ? -20.078 -15.633 14.125 1 94.75 93 GLN B C 1
ATOM 3281 O O . GLN B 1 93 ? -21.078 -14.93 14.227 1 94.75 93 GLN B O 1
ATOM 3286 N N . ALA B 1 94 ? -19.062 -15.508 14.805 1 93.88 94 ALA B N 1
ATOM 3287 C CA . ALA B 1 94 ? -18.984 -14.391 15.742 1 93.88 94 ALA B CA 1
ATOM 3288 C C . ALA B 1 94 ? -19.062 -13.055 15.008 1 93.88 94 ALA B C 1
ATOM 3290 O O . ALA B 1 94 ? -19.703 -12.117 15.469 1 93.88 94 ALA B O 1
ATOM 3291 N N . LEU B 1 95 ? -18.328 -12.992 13.891 1 92.25 95 LEU B N 1
ATOM 3292 C CA . LEU B 1 95 ? -18.375 -11.797 13.055 1 92.25 95 LEU B CA 1
ATOM 3293 C C . LEU B 1 95 ? -19.781 -11.547 12.547 1 92.25 95 LEU B C 1
ATOM 3295 O O . LEU B 1 95 ? -20.25 -10.406 12.508 1 92.25 95 LEU B O 1
ATOM 3299 N N . LEU B 1 96 ? -20.469 -12.57 12.195 1 92.88 96 LEU B N 1
ATOM 3300 C CA . LEU B 1 96 ? -21.844 -12.5 11.734 1 92.88 96 LEU B CA 1
ATOM 3301 C C . LEU B 1 96 ? -22.766 -11.953 12.828 1 92.88 96 LEU B C 1
ATOM 3303 O O . LEU B 1 96 ? -23.609 -11.094 12.57 1 92.88 96 LEU B O 1
ATOM 3307 N N . ASP B 1 97 ? -22.562 -12.375 14.016 1 90.5 97 ASP B N 1
ATOM 3308 C CA . ASP B 1 97 ? -23.359 -11.93 15.148 1 90.5 97 ASP B CA 1
ATOM 3309 C C . ASP B 1 97 ? -23.141 -10.445 15.422 1 90.5 97 ASP B C 1
ATOM 3311 O O . ASP B 1 97 ? -24.078 -9.719 15.742 1 90.5 97 ASP B O 1
ATOM 3315 N N . LYS B 1 98 ? -21.969 -10.055 15.297 1 86.88 98 LYS B N 1
ATOM 3316 C CA . LYS B 1 98 ? -21.609 -8.656 15.539 1 86.88 98 LYS B CA 1
ATOM 3317 C C . LYS B 1 98 ? -22.281 -7.738 14.523 1 86.88 98 LYS B C 1
ATOM 3319 O O . LYS B 1 98 ? -22.781 -6.668 14.883 1 86.88 98 LYS B O 1
ATOM 3324 N N . ILE B 1 99 ? -22.312 -8.164 13.273 1 86.56 99 ILE B N 1
ATOM 3325 C CA . ILE B 1 99 ? -22.828 -7.316 12.203 1 86.56 99 ILE B CA 1
ATOM 3326 C C . ILE B 1 99 ? -24.359 -7.328 12.234 1 86.56 99 ILE B C 1
ATOM 3328 O O . ILE B 1 99 ? -25 -6.367 11.805 1 86.56 99 ILE B O 1
ATOM 3332 N N . THR B 1 100 ? -24.953 -8.43 12.641 1 82.5 100 THR B N 1
ATOM 3333 C CA . THR B 1 100 ? -26.391 -8.578 12.703 1 82.5 100 THR B CA 1
ATOM 3334 C C . THR B 1 100 ? -27.016 -7.555 13.648 1 82.5 100 THR B C 1
ATOM 3336 O O . THR B 1 100 ? -28.172 -7.172 13.492 1 82.5 100 THR B O 1
ATOM 3339 N N . LEU B 1 101 ? -26.219 -7.059 14.383 1 75.88 101 LEU B N 1
ATOM 3340 C CA . LEU B 1 101 ? -26.703 -6.051 15.32 1 75.88 101 LEU B CA 1
ATOM 3341 C C . LEU B 1 101 ? -26.984 -4.73 14.602 1 75.88 101 LEU B C 1
ATOM 3343 O O . LEU B 1 101 ? -27.781 -3.924 15.07 1 75.88 101 LEU B O 1
ATOM 3347 N N . GLU B 1 102 ? -26.484 -4.703 13.43 1 70.06 102 GLU B N 1
ATOM 3348 C CA . GLU B 1 102 ? -26.672 -3.49 12.641 1 70.06 102 GLU B CA 1
ATOM 3349 C C . GLU B 1 102 ? -27.703 -3.709 11.539 1 70.06 102 GLU B C 1
ATOM 3351 O O . GLU B 1 102 ? -27.625 -4.68 10.781 1 70.06 102 GLU B O 1
ATOM 3356 N N . ARG B 1 103 ? -28.797 -3.197 11.586 1 64.81 103 ARG B N 1
ATOM 3357 C CA . ARG B 1 103 ? -29.859 -3.457 10.633 1 64.81 103 ARG B CA 1
ATOM 3358 C C . ARG B 1 103 ? -29.859 -2.424 9.508 1 64.81 103 ARG B C 1
ATOM 3360 O O . ARG B 1 103 ? -30.703 -1.52 9.484 1 64.81 103 ARG B O 1
ATOM 3367 N N . THR B 1 104 ? -28.844 -2.549 8.602 1 74.25 104 THR B N 1
ATOM 3368 C CA . THR B 1 104 ? -28.766 -1.724 7.398 1 74.25 104 THR B CA 1
ATOM 3369 C C . THR B 1 104 ? -28.625 -2.594 6.152 1 74.25 104 THR B C 1
ATOM 3371 O O . THR B 1 104 ? -28.375 -3.799 6.258 1 74.25 104 THR B O 1
ATOM 3374 N N . GLU B 1 105 ? -29.047 -2.068 5.031 1 70.06 105 GLU B N 1
ATOM 3375 C CA . GLU B 1 105 ? -28.844 -2.785 3.775 1 70.06 105 GLU B CA 1
ATOM 3376 C C . GLU B 1 105 ? -27.391 -3.232 3.619 1 70.06 105 GLU B C 1
ATOM 3378 O O . GLU B 1 105 ? -27.125 -4.316 3.1 1 70.06 105 GLU B O 1
ATOM 3383 N N . GLN B 1 106 ? -26.516 -2.48 4.094 1 75.19 106 GLN B N 1
ATOM 3384 C CA . GLN B 1 106 ? -25.094 -2.771 4.02 1 75.19 106 GLN B CA 1
ATOM 3385 C C . GLN B 1 106 ? -24.734 -3.998 4.855 1 75.19 106 GLN B C 1
ATOM 3387 O O . GLN B 1 106 ? -23.953 -4.844 4.422 1 75.19 106 GLN B O 1
ATOM 3392 N N . SER B 1 107 ? -25.438 -4.043 5.902 1 82.62 107 SER B N 1
ATOM 3393 C CA . SER B 1 107 ? -25.188 -5.188 6.77 1 82.62 107 SER B CA 1
ATOM 3394 C C . SER B 1 107 ? -25.719 -6.477 6.16 1 82.62 107 SER B C 1
ATOM 3396 O O . SER B 1 107 ? -25.141 -7.547 6.336 1 82.62 107 SER B O 1
ATOM 3398 N N . GLU B 1 108 ? -26.734 -6.34 5.332 1 88.5 108 GLU B N 1
ATOM 3399 C CA . GLU B 1 108 ? -27.375 -7.527 4.766 1 88.5 108 GLU B CA 1
ATOM 3400 C C . GLU B 1 108 ? -26.469 -8.203 3.738 1 88.5 108 GLU B C 1
ATOM 3402 O O . GLU B 1 108 ? -26.375 -9.43 3.701 1 88.5 108 GLU B O 1
ATOM 3407 N N . VAL B 1 109 ? -25.875 -7.449 2.969 1 91.62 109 VAL B N 1
ATOM 3408 C CA . VAL B 1 109 ? -25 -8.031 1.943 1 91.62 109 VAL B CA 1
ATOM 3409 C C . VAL B 1 109 ? -23.766 -8.633 2.594 1 91.62 109 VAL B C 1
ATOM 3411 O O . VAL B 1 109 ? -23.297 -9.703 2.18 1 91.62 109 VAL B O 1
ATOM 3414 N N . ARG B 1 110 ? -23.219 -8 3.588 1 91.12 110 ARG B N 1
ATOM 3415 C CA . ARG B 1 110 ? -22.062 -8.539 4.309 1 91.12 110 ARG B CA 1
ATOM 3416 C C . ARG B 1 110 ? -22.422 -9.836 5.023 1 91.12 110 ARG B C 1
ATOM 3418 O O . ARG B 1 110 ? -21.625 -10.781 5.035 1 91.12 110 ARG B O 1
ATOM 3425 N N . LYS B 1 111 ? -23.625 -9.883 5.531 1 93.12 111 LYS B N 1
ATOM 3426 C CA . LYS B 1 111 ? -24.109 -11.117 6.145 1 93.12 111 LYS B CA 1
ATOM 3427 C C . LYS B 1 111 ? -24.203 -12.242 5.117 1 93.12 111 LYS B C 1
ATOM 3429 O O . LYS B 1 111 ? -23.828 -13.383 5.398 1 93.12 111 LYS B O 1
ATOM 3434 N N . ALA B 1 112 ? -24.75 -11.859 4.012 1 94 112 ALA B N 1
ATOM 3435 C CA . ALA B 1 112 ? -24.891 -12.852 2.949 1 94 112 ALA B CA 1
ATOM 3436 C C . ALA B 1 112 ? -23.531 -13.414 2.551 1 94 112 ALA B C 1
ATOM 3438 O O . ALA B 1 112 ? -23.391 -14.625 2.361 1 94 112 ALA B O 1
ATOM 3439 N N . ILE B 1 113 ? -22.531 -12.594 2.447 1 93.25 113 ILE B N 1
ATOM 3440 C CA . ILE B 1 113 ? -21.188 -13.016 2.08 1 93.25 113 ILE B CA 1
ATOM 3441 C C . ILE B 1 113 ? -20.625 -13.953 3.145 1 93.25 113 ILE B C 1
ATOM 3443 O O . ILE B 1 113 ? -20.031 -14.984 2.822 1 93.25 113 ILE B O 1
ATOM 3447 N N . LEU B 1 114 ? -20.891 -13.594 4.359 1 94 114 LEU B N 1
ATOM 3448 C CA . LEU B 1 114 ? -20.438 -14.43 5.461 1 94 114 LEU B CA 1
ATOM 3449 C C . LEU B 1 114 ? -21.109 -15.789 5.43 1 94 114 LEU B C 1
ATOM 3451 O O . LEU B 1 114 ? -20.453 -16.828 5.586 1 94 114 LEU B O 1
ATOM 3455 N N . HIS B 1 115 ? -22.359 -15.766 5.199 1 93.94 115 HIS B N 1
ATOM 3456 C CA . HIS B 1 115 ? -23.125 -17.016 5.156 1 93.94 115 HIS B CA 1
ATOM 3457 C C . HIS B 1 115 ? -22.625 -17.922 4.031 1 93.94 115 HIS B C 1
ATOM 3459 O O . HIS B 1 115 ? -22.469 -19.125 4.227 1 93.94 115 HIS B O 1
ATOM 3465 N N . THR B 1 116 ? -22.453 -17.375 2.908 1 93.12 116 THR B N 1
ATOM 3466 C CA . THR B 1 116 ? -21.984 -18.156 1.772 1 93.12 116 THR B CA 1
ATOM 3467 C C . THR B 1 116 ? -20.625 -18.766 2.057 1 93.12 116 THR B C 1
ATOM 3469 O O . THR B 1 116 ? -20.359 -19.922 1.713 1 93.12 116 THR B O 1
ATOM 3472 N N . ARG B 1 117 ? -19.734 -18.031 2.656 1 91.62 117 ARG B N 1
ATOM 3473 C CA . ARG B 1 117 ? -18.391 -18.516 2.965 1 91.62 117 ARG B CA 1
ATOM 3474 C C . ARG B 1 117 ? -18.438 -19.609 4.027 1 91.62 117 ARG B C 1
ATOM 3476 O O . ARG B 1 117 ? -17.719 -20.609 3.932 1 91.62 117 ARG B O 1
ATOM 3483 N N . ILE B 1 118 ? -19.297 -19.375 5.016 1 93.12 118 ILE B N 1
ATOM 3484 C CA . ILE B 1 118 ? -19.469 -20.375 6.066 1 93.12 118 ILE B CA 1
ATOM 3485 C C . ILE B 1 118 ? -19.969 -21.672 5.465 1 93.12 118 ILE B C 1
ATOM 3487 O O . ILE B 1 118 ? -19.469 -22.75 5.781 1 93.12 118 ILE B O 1
ATOM 3491 N N . GLN B 1 119 ? -20.906 -21.562 4.59 1 92.31 119 GLN B N 1
ATOM 3492 C CA . GLN B 1 119 ? -21.469 -22.734 3.93 1 92.31 119 GLN B CA 1
ATOM 3493 C C . GLN B 1 119 ? -20.406 -23.438 3.086 1 92.31 119 GLN B C 1
ATOM 3495 O O . GLN B 1 119 ? -20.328 -24.672 3.078 1 92.31 119 GLN B O 1
ATOM 3500 N N . THR B 1 120 ? -19.609 -22.734 2.426 1 89.31 120 THR B N 1
ATOM 3501 C CA . THR B 1 120 ? -18.547 -23.281 1.592 1 89.31 120 THR B CA 1
ATOM 3502 C C . THR B 1 120 ? -17.516 -24.016 2.445 1 89.31 120 THR B C 1
ATOM 3504 O O . THR B 1 120 ? -17.109 -25.125 2.115 1 89.31 120 THR B O 1
ATOM 3507 N N . ILE B 1 121 ? -17.156 -23.422 3.531 1 89.31 121 ILE B N 1
ATOM 3508 C CA . ILE B 1 121 ? -16.141 -24 4.402 1 89.31 121 ILE B CA 1
ATOM 3509 C C . ILE B 1 121 ? -16.703 -25.266 5.07 1 89.31 121 ILE B C 1
ATOM 3511 O O . ILE B 1 121 ? -16.016 -26.281 5.152 1 89.31 121 ILE B O 1
ATOM 3515 N N . ASN B 1 122 ? -17.922 -25.109 5.48 1 90.94 122 ASN B N 1
ATOM 3516 C CA . ASN B 1 122 ? -18.562 -26.281 6.102 1 90.94 122 ASN B CA 1
ATOM 3517 C C . ASN B 1 122 ? -18.625 -27.453 5.133 1 90.94 122 ASN B C 1
ATOM 3519 O O . ASN B 1 122 ? -18.359 -28.594 5.512 1 90.94 122 ASN B O 1
ATOM 3523 N N . HIS B 1 123 ? -19.031 -27.219 3.994 1 88.56 123 HIS B N 1
ATOM 3524 C CA . HIS B 1 123 ? -19.094 -28.266 2.977 1 88.56 123 HIS B CA 1
ATOM 3525 C C . HIS B 1 123 ? -17.703 -28.844 2.723 1 88.56 123 HIS B C 1
ATOM 3527 O O . HIS B 1 123 ? -17.562 -30.078 2.615 1 88.56 123 HIS B O 1
ATOM 3533 N N . TYR B 1 124 ? -16.766 -28.016 2.654 1 85.12 124 TYR B N 1
ATOM 3534 C CA . TYR B 1 124 ? -15.391 -28.453 2.443 1 85.12 124 TYR B CA 1
ATOM 3535 C C . TYR B 1 124 ? -14.914 -29.328 3.592 1 85.12 124 TYR B C 1
ATOM 3537 O O . TYR B 1 124 ? -14.289 -30.375 3.369 1 85.12 124 TYR B O 1
ATOM 3545 N N . LEU B 1 125 ? -15.227 -28.875 4.758 1 84 125 LEU B N 1
ATOM 3546 C CA . LEU B 1 125 ? -14.789 -29.609 5.938 1 84 125 LEU B CA 1
ATOM 3547 C C . LEU B 1 125 ? -15.453 -30.984 5.996 1 84 125 LEU B C 1
ATOM 3549 O O . LEU B 1 125 ? -14.852 -31.938 6.484 1 84 125 LEU B O 1
ATOM 3553 N N . ARG B 1 126 ? -16.578 -31.109 5.469 1 87.44 126 ARG B N 1
ATOM 3554 C CA . ARG B 1 126 ? -17.344 -32.375 5.504 1 87.44 126 ARG B CA 1
ATOM 3555 C C . ARG B 1 126 ? -16.938 -33.281 4.352 1 87.44 126 ARG B C 1
ATOM 3557 O O . ARG B 1 126 ? -16.875 -34.5 4.512 1 87.44 126 ARG B O 1
ATOM 3564 N N . THR B 1 127 ? -16.656 -32.688 3.215 1 86.62 127 THR B N 1
ATOM 3565 C CA . THR B 1 127 ? -16.531 -33.531 2.014 1 86.62 127 THR B CA 1
ATOM 3566 C C . THR B 1 127 ? -15.109 -33.469 1.469 1 86.62 127 THR B C 1
ATOM 3568 O O . THR B 1 127 ? -14.742 -34.281 0.615 1 86.62 127 THR B O 1
ATOM 3571 N N . ASN B 1 128 ? -14.305 -32.469 1.907 1 80.56 128 ASN B N 1
ATOM 3572 C CA . ASN B 1 128 ? -12.953 -32.219 1.433 1 80.56 128 ASN B CA 1
ATOM 3573 C C . ASN B 1 128 ? -12.945 -31.719 -0.015 1 80.56 128 ASN B C 1
ATOM 3575 O O . ASN B 1 128 ? -11.969 -31.922 -0.739 1 80.56 128 ASN B O 1
ATOM 3579 N N . VAL B 1 129 ? -14.117 -31.391 -0.427 1 76.81 129 VAL B N 1
ATOM 3580 C CA . VAL B 1 129 ? -14.242 -30.844 -1.773 1 76.81 129 VAL B CA 1
ATOM 3581 C C . VAL B 1 129 ? -14.781 -29.406 -1.704 1 76.81 129 VAL B C 1
ATOM 3583 O O . VAL B 1 129 ? -15.766 -29.141 -1.011 1 76.81 129 VAL B O 1
ATOM 3586 N N . PHE B 1 130 ? -14.031 -28.625 -2.344 1 71.94 130 PHE B N 1
ATOM 3587 C CA . PHE B 1 130 ? -14.547 -27.266 -2.475 1 71.94 130 PHE B CA 1
ATOM 3588 C C . PHE B 1 130 ? -15.602 -27.188 -3.566 1 71.94 130 PHE B C 1
ATOM 3590 O O . PHE B 1 130 ? -15.328 -27.484 -4.727 1 71.94 130 PHE B O 1
ATOM 3597 N N . ASP B 1 131 ? -16.844 -27.016 -3.084 1 74.44 131 ASP B N 1
ATOM 3598 C CA . ASP B 1 131 ? -18 -26.984 -3.986 1 74.44 131 ASP B CA 1
ATOM 3599 C C . ASP B 1 131 ? -18.953 -25.844 -3.613 1 74.44 131 ASP B C 1
ATOM 3601 O O . ASP B 1 131 ? -19.391 -25.734 -2.463 1 74.44 131 ASP B O 1
ATOM 3605 N N . GLU B 1 132 ? -19.188 -25.047 -4.566 1 73.31 132 GLU B N 1
ATOM 3606 C CA . GLU B 1 132 ? -20.062 -23.906 -4.316 1 73.31 132 GLU B CA 1
ATOM 3607 C C . GLU B 1 132 ? -21.516 -24.219 -4.695 1 73.31 132 GLU B C 1
ATOM 3609 O O . GLU B 1 132 ? -22.391 -23.359 -4.578 1 73.31 132 GLU B O 1
ATOM 3614 N N . SER B 1 133 ? -21.734 -25.359 -5.059 1 73.56 133 SER B N 1
ATOM 3615 C CA . SER B 1 133 ? -23.078 -25.766 -5.492 1 73.56 133 SER B CA 1
ATOM 3616 C C . SER B 1 133 ? -24.031 -25.859 -4.309 1 73.56 133 SER B C 1
ATOM 3618 O O . SER B 1 133 ? -25.25 -25.781 -4.48 1 73.56 133 SER B O 1
ATOM 3620 N N . ASN B 1 134 ? -23.484 -25.906 -3.135 1 79.19 134 ASN B N 1
ATOM 3621 C CA . ASN B 1 134 ? -24.328 -26.109 -1.958 1 79.19 134 ASN B CA 1
ATOM 3622 C C . ASN B 1 134 ? -24.672 -24.781 -1.284 1 79.19 134 ASN B C 1
ATOM 3624 O O . ASN B 1 134 ? -25.344 -24.766 -0.252 1 79.19 134 ASN B O 1
ATOM 3628 N N . ILE B 1 135 ? -24.375 -23.75 -1.885 1 87.38 135 ILE B N 1
ATOM 3629 C CA . ILE B 1 135 ? -24.641 -22.438 -1.304 1 87.38 135 ILE B CA 1
ATOM 3630 C C . ILE B 1 135 ? -26.109 -22.062 -1.524 1 87.38 135 ILE B C 1
ATOM 3632 O O . ILE B 1 135 ? -26.656 -22.297 -2.609 1 87.38 135 ILE B O 1
ATOM 3636 N N . SER B 1 136 ? -26.75 -21.531 -0.499 1 89.62 136 SER B N 1
ATOM 3637 C CA . SER B 1 136 ? -28.156 -21.141 -0.538 1 89.62 136 SER B CA 1
ATOM 3638 C C . SER B 1 136 ? -28.406 -20.078 -1.6 1 89.62 136 SER B C 1
ATOM 3640 O O . SER B 1 136 ? -27.672 -19.109 -1.697 1 89.62 136 SER B O 1
ATOM 3642 N N . ASP B 1 137 ? -29.484 -20.203 -2.297 1 91.75 137 ASP B N 1
ATOM 3643 C CA . ASP B 1 137 ? -29.859 -19.266 -3.357 1 91.75 137 ASP B CA 1
ATOM 3644 C C . ASP B 1 137 ? -30.266 -17.922 -2.783 1 91.75 137 ASP B C 1
ATOM 3646 O O . ASP B 1 137 ? -30.109 -16.891 -3.436 1 91.75 137 ASP B O 1
ATOM 3650 N N . GLU B 1 138 ? -30.719 -18.016 -1.647 1 93.94 138 GLU B N 1
ATOM 3651 C CA . GLU B 1 138 ? -31.172 -16.797 -1.004 1 93.94 138 GLU B CA 1
ATOM 3652 C C . GLU B 1 138 ? -30.031 -15.789 -0.866 1 93.94 138 GLU B C 1
ATOM 3654 O O . GLU B 1 138 ? -30.188 -14.617 -1.196 1 93.94 138 GLU B O 1
ATOM 3659 N N . TYR B 1 139 ? -28.938 -16.25 -0.382 1 94.38 139 TYR B N 1
ATOM 3660 C CA . TYR B 1 139 ? -27.797 -15.367 -0.168 1 94.38 139 TYR B CA 1
ATOM 3661 C C . TYR B 1 139 ? -27.203 -14.922 -1.495 1 94.38 139 TYR B C 1
ATOM 3663 O O . TYR B 1 139 ? -26.781 -13.773 -1.642 1 94.38 139 TYR B O 1
ATOM 3671 N N . LYS B 1 140 ? -27.172 -15.789 -2.475 1 94.38 140 LYS B N 1
ATOM 3672 C CA . LYS B 1 140 ? -26.703 -15.422 -3.809 1 94.38 140 LYS B CA 1
ATOM 3673 C C . LYS B 1 140 ? -27.547 -14.289 -4.395 1 94.38 140 LYS B C 1
ATOM 3675 O O . LYS B 1 140 ? -27 -13.367 -5.016 1 94.38 140 LYS B O 1
ATOM 3680 N N . LYS B 1 141 ? -28.734 -14.438 -4.141 1 94.62 141 LYS B N 1
ATOM 3681 C CA . LYS B 1 141 ? -29.672 -13.445 -4.668 1 94.62 141 LYS B CA 1
ATOM 3682 C C . LYS B 1 141 ? -29.453 -12.086 -4.016 1 94.62 141 LYS B C 1
ATOM 3684 O O . LYS B 1 141 ? -29.531 -11.055 -4.68 1 94.62 141 LYS B O 1
ATOM 3689 N N . ILE B 1 142 ? -29.219 -12.094 -2.768 1 94.12 142 ILE B N 1
ATOM 3690 C CA . ILE B 1 142 ? -28.984 -10.852 -2.043 1 94.12 142 ILE B CA 1
ATOM 3691 C C . ILE B 1 142 ? -27.75 -10.148 -2.627 1 94.12 142 ILE B C 1
ATOM 3693 O O . ILE B 1 142 ? -27.797 -8.953 -2.9 1 94.12 142 ILE B O 1
ATOM 3697 N N . ILE B 1 143 ? -26.719 -10.914 -2.84 1 94.38 143 ILE B N 1
ATOM 3698 C CA . ILE B 1 143 ? -25.484 -10.367 -3.379 1 94.38 143 ILE B CA 1
ATOM 3699 C C . ILE B 1 143 ? -25.703 -9.883 -4.809 1 94.38 143 ILE B C 1
ATOM 3701 O O . ILE B 1 143 ? -25.297 -8.773 -5.164 1 94.38 143 ILE B O 1
ATOM 3705 N N . HIS B 1 144 ? -26.391 -10.656 -5.562 1 94.38 144 HIS B N 1
ATOM 3706 C CA . HIS B 1 144 ? -26.719 -10.312 -6.938 1 94.38 144 HIS B CA 1
ATOM 3707 C C . HIS B 1 144 ? -27.484 -8.992 -7.004 1 94.38 144 HIS B C 1
ATOM 3709 O O . HIS B 1 144 ? -27.109 -8.086 -7.742 1 94.38 144 HIS B O 1
ATOM 3715 N N . ASP B 1 145 ? -28.547 -8.961 -6.227 1 92.94 145 ASP B N 1
ATOM 3716 C CA . ASP B 1 145 ? -29.438 -7.805 -6.273 1 92.94 145 ASP B CA 1
ATOM 3717 C C . ASP B 1 145 ? -28.719 -6.535 -5.836 1 92.94 145 ASP B C 1
ATOM 3719 O O . ASP B 1 145 ? -28.953 -5.461 -6.398 1 92.94 145 ASP B O 1
ATOM 3723 N N . TYR B 1 146 ? -27.891 -6.688 -4.879 1 92.12 146 TYR B N 1
ATOM 3724 C CA . TYR B 1 146 ? -27.109 -5.555 -4.398 1 92.12 146 TYR B CA 1
ATOM 3725 C C . TYR B 1 146 ? -26.188 -5.023 -5.492 1 92.12 146 TYR B C 1
ATOM 3727 O O . TYR B 1 146 ? -26.188 -3.824 -5.781 1 92.12 146 TYR B O 1
ATOM 3735 N N . LEU B 1 147 ? -25.438 -5.875 -6.145 1 92.88 147 LEU B N 1
ATOM 3736 C CA . LEU B 1 147 ? -24.469 -5.484 -7.164 1 92.88 147 LEU B CA 1
ATOM 3737 C C . LEU B 1 147 ? -25.172 -4.973 -8.414 1 92.88 147 LEU B C 1
ATOM 3739 O O . LEU B 1 147 ? -24.688 -4.059 -9.078 1 92.88 147 LEU B O 1
ATOM 3743 N N . TRP B 1 148 ? -26.328 -5.547 -8.633 1 91.75 148 TRP B N 1
ATOM 3744 C CA . TRP B 1 148 ? -27.078 -5.203 -9.836 1 91.75 148 TRP B CA 1
ATOM 3745 C C . TRP B 1 148 ? -27.609 -3.775 -9.758 1 91.75 148 TRP B C 1
ATOM 3747 O O . TRP B 1 148 ? -27.75 -3.1 -10.773 1 91.75 148 TRP B O 1
ATOM 3757 N N . LYS B 1 149 ? -27.875 -3.381 -8.602 1 89.06 149 LYS B N 1
ATOM 3758 C CA . LYS B 1 149 ? -28.469 -2.066 -8.367 1 89.06 149 LYS B CA 1
ATOM 3759 C C . LYS B 1 149 ? -27.422 -0.96 -8.508 1 89.06 149 LYS B C 1
ATOM 3761 O O . LYS B 1 149 ? -27.766 0.199 -8.742 1 89.06 149 LYS B O 1
ATOM 3766 N N . MET B 1 150 ? -26.203 -1.283 -8.422 1 87.31 150 MET B N 1
ATOM 3767 C CA . MET B 1 150 ? -25.141 -0.29 -8.414 1 87.31 150 MET B CA 1
ATOM 3768 C C . MET B 1 150 ? -24.75 0.103 -9.836 1 87.31 150 MET B C 1
ATOM 3770 O O . MET B 1 150 ? -24.5 -0.763 -10.68 1 87.31 150 MET B O 1
ATOM 3774 N N . GLN B 1 151 ? -24.688 1.342 -10.023 1 83.38 151 GLN B N 1
ATOM 3775 C CA . GLN B 1 151 ? -24.25 1.823 -11.328 1 83.38 151 GLN B CA 1
ATOM 3776 C C . GLN B 1 151 ? -22.734 1.888 -11.422 1 83.38 151 GLN B C 1
ATOM 3778 O O . GLN B 1 151 ? -22.156 1.616 -12.477 1 83.38 151 GLN B O 1
ATOM 3783 N N . THR B 1 152 ? -22.172 2.348 -10.398 1 88.94 152 THR B N 1
ATOM 3784 C CA . THR B 1 152 ? -20.719 2.41 -10.273 1 88.94 152 THR B CA 1
ATOM 3785 C C . THR B 1 152 ? -20.25 1.731 -8.984 1 88.94 152 THR B C 1
ATOM 3787 O O . THR B 1 152 ? -21 1.683 -8.008 1 88.94 152 THR B O 1
ATOM 3790 N N . TRP B 1 153 ? -19.078 1.146 -9.109 1 92.25 153 TRP B N 1
ATOM 3791 C CA . TRP B 1 153 ? -18.594 0.393 -7.957 1 92.25 153 TRP B CA 1
ATOM 3792 C C . TRP B 1 153 ? -17.453 1.131 -7.266 1 92.25 153 TRP B C 1
ATOM 3794 O O . TRP B 1 153 ? -16.516 1.586 -7.922 1 92.25 153 TRP B O 1
ATOM 3804 N N . THR B 1 154 ? -17.594 1.243 -6.012 1 93.25 154 THR B N 1
ATOM 3805 C CA . THR B 1 154 ? -16.438 1.522 -5.168 1 93.25 154 THR B CA 1
ATOM 3806 C C . THR B 1 154 ? -15.703 0.235 -4.824 1 93.25 154 THR B C 1
ATOM 3808 O O . THR B 1 154 ? -16.047 -0.837 -5.328 1 93.25 154 THR B O 1
ATOM 3811 N N . LEU B 1 155 ? -14.711 0.346 -4.016 1 92.5 155 LEU B N 1
ATOM 3812 C CA . LEU B 1 155 ? -13.914 -0.83 -3.693 1 92.5 155 LEU B CA 1
ATOM 3813 C C . LEU B 1 155 ? -14.734 -1.849 -2.912 1 92.5 155 LEU B C 1
ATOM 3815 O O . LEU B 1 155 ? -14.492 -3.055 -3.008 1 92.5 155 LEU B O 1
ATOM 3819 N N . GLU B 1 156 ? -15.742 -1.4 -2.223 1 92.56 156 GLU B N 1
ATOM 3820 C CA . GLU B 1 156 ? -16.625 -2.303 -1.482 1 92.56 156 GLU B CA 1
ATOM 3821 C C . GLU B 1 156 ? -17.312 -3.291 -2.418 1 92.56 156 GLU B C 1
ATOM 3823 O O . GLU B 1 156 ? -17.297 -4.496 -2.168 1 92.56 156 GLU B O 1
ATOM 3828 N N . GLU B 1 157 ? -17.906 -2.799 -3.461 1 93.25 157 GLU B N 1
ATOM 3829 C CA . GLU B 1 157 ? -18.609 -3.648 -4.414 1 93.25 157 GLU B CA 1
ATOM 3830 C C . GLU B 1 157 ? -17.641 -4.578 -5.148 1 93.25 157 GLU B C 1
ATOM 3832 O O . GLU B 1 157 ? -18 -5.715 -5.469 1 93.25 157 GLU B O 1
ATOM 3837 N N . VAL B 1 158 ? -16.484 -4.043 -5.363 1 93.56 158 VAL B N 1
ATOM 3838 C CA . VAL B 1 158 ? -15.469 -4.859 -6.016 1 93.56 158 VAL B CA 1
ATOM 3839 C C . VAL B 1 158 ? -15.109 -6.051 -5.133 1 93.56 158 VAL B C 1
ATOM 3841 O O . VAL B 1 158 ? -15.008 -7.18 -5.617 1 93.56 158 VAL B O 1
ATOM 3844 N N . ARG B 1 159 ? -14.977 -5.805 -3.889 1 92.12 159 ARG B N 1
ATOM 3845 C CA . ARG B 1 159 ? -14.688 -6.879 -2.945 1 92.12 159 ARG B CA 1
ATOM 3846 C C . ARG B 1 159 ? -15.836 -7.883 -2.891 1 92.12 159 ARG B C 1
ATOM 3848 O O . ARG B 1 159 ? -15.602 -9.094 -2.855 1 92.12 159 ARG B O 1
ATOM 3855 N N . ILE B 1 160 ? -16.984 -7.344 -2.85 1 92.38 160 ILE B N 1
ATOM 3856 C CA . ILE B 1 160 ? -18.172 -8.195 -2.809 1 92.38 160 ILE B CA 1
ATOM 3857 C C . ILE B 1 160 ? -18.219 -9.086 -4.047 1 92.38 160 ILE B C 1
ATOM 3859 O O . ILE B 1 160 ? -18.406 -10.297 -3.943 1 92.38 160 ILE B O 1
ATOM 3863 N N . PHE B 1 161 ? -18.016 -8.531 -5.16 1 93.5 161 PHE B N 1
ATOM 3864 C CA . PHE B 1 161 ? -18.016 -9.266 -6.422 1 93.5 161 PHE B CA 1
ATOM 3865 C C . PHE B 1 161 ? -16.938 -10.344 -6.414 1 93.5 161 PHE B C 1
ATOM 3867 O O . PHE B 1 161 ? -17.188 -11.484 -6.824 1 93.5 161 PHE B O 1
ATOM 3874 N N . SER B 1 162 ? -15.773 -9.984 -5.934 1 89.12 162 SER B N 1
ATOM 3875 C CA . SER B 1 162 ? -14.648 -10.914 -5.906 1 89.12 162 SER B CA 1
ATOM 3876 C C . SER B 1 162 ? -14.984 -12.164 -5.109 1 89.12 162 SER B C 1
ATOM 3878 O O . SER B 1 162 ? -14.469 -13.25 -5.395 1 89.12 162 SER B O 1
ATOM 3880 N N . ASN B 1 163 ? -15.812 -12.023 -4.172 1 86.75 163 ASN B N 1
ATOM 3881 C CA . ASN B 1 163 ? -16.141 -13.141 -3.287 1 86.75 163 ASN B CA 1
ATOM 3882 C C . ASN B 1 163 ? -17.375 -13.891 -3.768 1 86.75 163 ASN B C 1
ATOM 3884 O O . ASN B 1 163 ? -17.719 -14.945 -3.219 1 86.75 163 ASN B O 1
ATOM 3888 N N . GLY B 1 164 ? -18.016 -13.414 -4.789 1 86.75 164 GLY B N 1
ATOM 3889 C CA . GLY B 1 164 ? -19.234 -14.062 -5.238 1 86.75 164 GLY B CA 1
ATOM 3890 C C . GLY B 1 164 ? -19.25 -14.32 -6.734 1 86.75 164 GLY B C 1
ATOM 3891 O O . GLY B 1 164 ? -20.312 -14.555 -7.312 1 86.75 164 GLY B O 1
ATOM 3892 N N . ILE B 1 165 ? -18.156 -14.273 -7.367 1 84.06 165 ILE B N 1
ATOM 3893 C CA . ILE B 1 165 ? -18.078 -14.344 -8.82 1 84.06 165 ILE B CA 1
ATOM 3894 C C . ILE B 1 165 ? -18.719 -15.641 -9.312 1 84.06 165 ILE B C 1
ATOM 3896 O O . ILE B 1 165 ? -19.453 -15.641 -10.297 1 84.06 165 ILE B O 1
ATOM 3900 N N . SER B 1 166 ? -18.469 -16.703 -8.672 1 82.25 166 SER B N 1
ATOM 3901 C CA . SER B 1 166 ? -18.891 -18.031 -9.117 1 82.25 166 SER B CA 1
ATOM 3902 C C . SER B 1 166 ? -20.391 -18.234 -8.906 1 82.25 166 SER B C 1
ATOM 3904 O O . SER B 1 166 ? -20.953 -19.219 -9.391 1 82.25 166 SER B O 1
ATOM 3906 N N . PHE B 1 167 ? -21.047 -17.297 -8.242 1 86.94 167 PHE B N 1
ATOM 3907 C CA . PHE B 1 167 ? -22.469 -17.438 -7.902 1 86.94 167 PHE B CA 1
ATOM 3908 C C . PHE B 1 167 ? -23.344 -17.125 -9.109 1 86.94 167 PHE B C 1
ATOM 3910 O O . PHE B 1 167 ? -24.516 -17.5 -9.141 1 86.94 167 PHE B O 1
ATOM 3917 N N . PHE B 1 168 ? -22.781 -16.469 -10.078 1 88.81 168 PHE B N 1
ATOM 3918 C CA . PHE B 1 168 ? -23.609 -15.867 -11.109 1 88.81 168 PHE B CA 1
ATOM 3919 C C . PHE B 1 168 ? -23.484 -16.625 -12.422 1 88.81 168 PHE B C 1
ATOM 3921 O O . PHE B 1 168 ? -22.469 -17.281 -12.68 1 88.81 168 PHE B O 1
ATOM 3928 N N . GLU B 1 169 ? -24.562 -16.516 -13.164 1 89.06 169 GLU B N 1
ATOM 3929 C CA . GLU B 1 169 ? -24.5 -17.047 -14.523 1 89.06 169 GLU B CA 1
ATOM 3930 C C . GLU B 1 169 ? -23.531 -16.266 -15.391 1 89.06 169 GLU B C 1
ATOM 3932 O O . GLU B 1 169 ? -23.172 -15.125 -15.062 1 89.06 169 GLU B O 1
ATOM 3937 N N . GLU B 1 170 ? -23.141 -16.797 -16.422 1 88.5 170 GLU B N 1
ATOM 3938 C CA . GLU B 1 170 ? -22.078 -16.25 -17.266 1 88.5 170 GLU B CA 1
ATOM 3939 C C . GLU B 1 170 ? -22.391 -14.836 -17.734 1 88.5 170 GLU B C 1
ATOM 3941 O O . GLU B 1 170 ? -21.547 -13.953 -17.672 1 88.5 170 GLU B O 1
ATOM 3946 N N . GLU B 1 171 ? -23.578 -14.648 -18.156 1 91.69 171 GLU B N 1
ATOM 3947 C CA . GLU B 1 171 ? -23.969 -13.336 -18.672 1 91.69 171 GLU B CA 1
ATOM 3948 C C . GLU B 1 171 ? -23.859 -12.273 -17.578 1 91.69 171 GLU B C 1
ATOM 3950 O O . GLU B 1 171 ? -23.422 -11.148 -17.844 1 91.69 171 GLU B O 1
ATOM 3955 N N . VAL B 1 172 ? -24.297 -12.664 -16.406 1 93.19 172 VAL B N 1
ATOM 3956 C CA . VAL B 1 172 ? -24.25 -11.75 -15.266 1 93.19 172 VAL B CA 1
ATOM 3957 C C . VAL B 1 172 ? -22.797 -11.516 -14.859 1 93.19 172 VAL B C 1
ATOM 3959 O O . VAL B 1 172 ? -22.406 -10.383 -14.531 1 93.19 172 VAL B O 1
ATOM 3962 N N . GLN B 1 173 ? -21.953 -12.555 -14.922 1 91.12 173 GLN B N 1
ATOM 3963 C CA . GLN B 1 173 ? -20.531 -12.422 -14.633 1 91.12 173 GLN B CA 1
ATOM 3964 C C . GLN B 1 173 ? -19.875 -11.406 -15.562 1 91.12 173 GLN B C 1
ATOM 3966 O O . GLN B 1 173 ? -19.125 -10.547 -15.117 1 91.12 173 GLN B O 1
ATOM 3971 N N . ILE B 1 174 ? -20.25 -11.555 -16.812 1 90.38 174 ILE B N 1
ATOM 3972 C CA . ILE B 1 174 ? -19.672 -10.672 -17.812 1 90.38 174 ILE B CA 1
ATOM 3973 C C . ILE B 1 174 ? -20.094 -9.227 -17.547 1 90.38 174 ILE B C 1
ATOM 3975 O O . ILE B 1 174 ? -19.281 -8.312 -17.625 1 90.38 174 ILE B O 1
ATOM 3979 N N . HIS B 1 175 ? -21.344 -9.109 -17.234 1 93.06 175 HIS B N 1
ATOM 3980 C CA . HIS B 1 175 ? -21.875 -7.777 -16.953 1 93.06 175 HIS B CA 1
ATOM 3981 C C . HIS B 1 175 ? -21.156 -7.145 -15.766 1 93.06 175 HIS B C 1
ATOM 3983 O O . HIS B 1 175 ? -20.703 -6.004 -15.852 1 93.06 175 HIS B O 1
ATOM 3989 N N . PHE B 1 176 ? -21.062 -7.848 -14.695 1 93.69 176 PHE B N 1
ATOM 3990 C CA . PHE B 1 176 ? -20.391 -7.344 -13.492 1 93.69 176 PHE B CA 1
ATOM 3991 C C . PHE B 1 176 ? -18.922 -7.09 -13.758 1 93.69 176 PHE B C 1
ATOM 3993 O O . PHE B 1 176 ? -18.344 -6.125 -13.242 1 93.69 176 PHE B O 1
ATOM 4000 N N . TYR B 1 177 ? -18.328 -7.93 -14.578 1 92.81 177 TYR B N 1
ATOM 4001 C CA . TYR B 1 177 ? -16.922 -7.754 -14.938 1 92.81 177 TYR B CA 1
ATOM 4002 C C . TYR B 1 177 ? -16.703 -6.43 -15.656 1 92.81 177 TYR B C 1
ATOM 4004 O O . TYR B 1 177 ? -15.727 -5.727 -15.391 1 92.81 177 TYR B O 1
ATOM 4012 N N . GLN B 1 178 ? -17.594 -6.109 -16.469 1 92.94 178 GLN B N 1
ATOM 4013 C CA . GLN B 1 178 ? -17.484 -4.859 -17.203 1 92.94 178 GLN B CA 1
ATOM 4014 C C . GLN B 1 178 ? -17.594 -3.654 -16.281 1 92.94 178 GLN B C 1
ATOM 4016 O O . GLN B 1 178 ? -16.875 -2.67 -16.438 1 92.94 178 GLN B O 1
ATOM 4021 N N . ILE B 1 179 ? -18.469 -3.76 -15.391 1 93.69 179 ILE B N 1
ATOM 4022 C CA . ILE B 1 179 ? -18.609 -2.686 -14.414 1 93.69 179 ILE B CA 1
ATOM 4023 C C . ILE B 1 179 ? -17.328 -2.582 -13.57 1 93.69 179 ILE 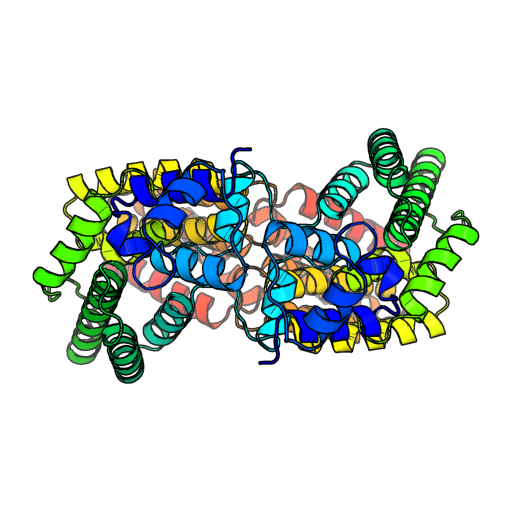B C 1
ATOM 4025 O O . ILE B 1 179 ? -16.844 -1.483 -13.32 1 93.69 179 ILE B O 1
ATOM 4029 N N . MET B 1 180 ? -16.828 -3.701 -13.211 1 94.56 180 MET B N 1
ATOM 4030 C CA . MET B 1 180 ? -15.602 -3.77 -12.422 1 94.56 180 MET B CA 1
ATOM 4031 C C . MET B 1 180 ? -14.438 -3.15 -13.188 1 94.56 180 MET B C 1
ATOM 4033 O O . MET B 1 180 ? -13.633 -2.416 -12.609 1 94.56 180 MET B O 1
ATOM 4037 N N . LEU B 1 181 ? -14.367 -3.363 -14.469 1 95.12 181 LEU B N 1
ATOM 4038 C CA . LEU B 1 181 ? -13.289 -2.828 -15.297 1 95.12 181 LEU B CA 1
ATOM 4039 C C . LEU B 1 181 ? -13.336 -1.306 -15.336 1 95.12 181 LEU B C 1
ATOM 4041 O O . LEU B 1 181 ? -12.297 -0.647 -15.359 1 95.12 181 LEU B O 1
ATOM 4045 N N . LYS B 1 182 ? -14.5 -0.813 -15.344 1 94.44 182 LYS B N 1
ATOM 4046 C CA . LYS B 1 182 ? -14.648 0.639 -15.305 1 94.44 182 LYS B CA 1
ATOM 4047 C C . LYS B 1 182 ? -14.125 1.208 -13.984 1 94.44 182 LYS B C 1
ATOM 4049 O O . LYS B 1 182 ? -13.5 2.271 -13.969 1 94.44 182 LYS B O 1
ATOM 4054 N N . SER B 1 183 ? -14.438 0.521 -12.961 1 94.62 183 SER B N 1
ATOM 4055 C CA . SER B 1 183 ? -13.906 0.923 -11.664 1 94.62 183 SER B CA 1
ATOM 4056 C C . SER B 1 183 ? -12.383 0.836 -11.641 1 94.62 183 SER B C 1
ATOM 4058 O O . SER B 1 183 ? -11.711 1.72 -11.102 1 94.62 183 SER B O 1
ATOM 4060 N N . TYR B 1 184 ? -11.867 -0.217 -12.242 1 95.5 184 TYR B N 1
ATOM 4061 C CA . TYR B 1 184 ? -10.422 -0.391 -12.305 1 95.5 184 TYR B CA 1
ATOM 4062 C C . TYR B 1 184 ? -9.758 0.804 -12.977 1 95.5 184 TYR B C 1
ATOM 4064 O O . TYR B 1 184 ? -8.734 1.307 -12.5 1 95.5 184 TYR B O 1
ATOM 4072 N N . GLU B 1 185 ? -10.289 1.277 -13.969 1 93.81 185 GLU B N 1
ATOM 4073 C CA . GLU B 1 185 ? -9.719 2.4 -14.703 1 93.81 185 GLU B CA 1
ATOM 4074 C C . GLU B 1 185 ? -9.633 3.646 -13.828 1 93.81 185 GLU B C 1
ATOM 4076 O O . GLU B 1 185 ? -8.688 4.434 -13.953 1 93.81 185 GLU B O 1
ATOM 4081 N N . LYS B 1 186 ? -10.547 3.73 -12.977 1 92.06 186 LYS B N 1
ATOM 4082 C CA . LYS B 1 186 ? -10.57 4.895 -12.094 1 92.06 186 LYS B CA 1
ATOM 4083 C C . LYS B 1 186 ? -9.586 4.73 -10.938 1 92.06 186 LYS B C 1
ATOM 4085 O O . LYS B 1 186 ? -8.961 5.703 -10.508 1 92.06 186 LYS B O 1
ATOM 4090 N N . TYR B 1 187 ? -9.438 3.48 -10.492 1 92.62 187 TYR B N 1
ATOM 4091 C CA . TYR B 1 187 ? -8.719 3.25 -9.242 1 92.62 187 TYR B CA 1
ATOM 4092 C C . TYR B 1 187 ? -7.289 2.807 -9.508 1 92.62 187 TYR B C 1
ATOM 4094 O O . TYR B 1 187 ? -6.508 2.613 -8.57 1 92.62 187 TYR B O 1
ATOM 4102 N N . ARG B 1 188 ? -6.879 2.66 -10.695 1 90.31 188 ARG B N 1
ATOM 4103 C CA . ARG B 1 188 ? -5.633 1.98 -11.031 1 90.31 188 ARG B CA 1
ATOM 4104 C C . ARG B 1 188 ? -4.43 2.746 -10.492 1 90.31 188 ARG B C 1
ATOM 4106 O O . ARG B 1 188 ? -3.346 2.18 -10.336 1 90.31 188 ARG B O 1
ATOM 4113 N N . TYR B 1 189 ? -4.621 4.039 -10.148 1 86.75 189 TYR B N 1
ATOM 4114 C CA . TYR B 1 189 ? -3.494 4.805 -9.633 1 86.75 189 TYR B CA 1
ATOM 4115 C C . TYR B 1 189 ? -3.586 4.957 -8.117 1 86.75 189 TYR B C 1
ATOM 4117 O O . TYR B 1 189 ? -2.766 5.648 -7.504 1 86.75 189 TYR B O 1
ATOM 4125 N N . TYR B 1 190 ? -4.594 4.34 -7.535 1 87.81 190 TYR B N 1
ATOM 4126 C CA . TYR B 1 190 ? -4.746 4.223 -6.09 1 87.81 190 TYR B CA 1
ATOM 4127 C C . TYR B 1 190 ? -4.09 2.945 -5.574 1 87.81 190 TYR B C 1
ATOM 4129 O O . TYR B 1 190 ? -4.57 1.842 -5.84 1 87.81 190 TYR B O 1
ATOM 4137 N N . ASP B 1 191 ? -3.033 3.072 -4.832 1 84.88 191 ASP B N 1
ATOM 4138 C CA . ASP B 1 191 ? -2.232 1.913 -4.449 1 84.88 191 ASP B CA 1
ATOM 4139 C C . ASP B 1 191 ? -3.102 0.831 -3.812 1 84.88 191 ASP B C 1
ATOM 4141 O O . ASP B 1 191 ? -3.051 -0.332 -4.219 1 84.88 191 ASP B O 1
ATOM 4145 N N . ARG B 1 192 ? -3.898 1.156 -2.924 1 84.81 192 ARG B N 1
ATOM 4146 C CA . ARG B 1 192 ? -4.734 0.172 -2.242 1 84.81 192 ARG B CA 1
ATOM 4147 C C . ARG B 1 192 ? -5.742 -0.451 -3.205 1 84.81 192 ARG B C 1
ATOM 4149 O O . ARG B 1 192 ? -5.965 -1.662 -3.176 1 84.81 192 ARG B O 1
ATOM 4156 N N . GLY B 1 193 ? -6.379 0.408 -3.955 1 89.56 193 GLY B N 1
ATOM 4157 C CA . GLY B 1 193 ? -7.312 -0.086 -4.953 1 89.56 193 GLY B CA 1
ATOM 4158 C C . GLY B 1 193 ? -6.66 -0.971 -5.996 1 89.56 193 GLY B C 1
ATOM 4159 O O . GLY B 1 193 ? -7.188 -2.031 -6.34 1 89.56 193 GLY B O 1
ATOM 4160 N N . ARG B 1 194 ? -5.516 -0.526 -6.441 1 92.19 194 ARG B N 1
ATOM 4161 C CA . ARG B 1 194 ? -4.805 -1.266 -7.48 1 92.19 194 ARG B CA 1
ATOM 4162 C C . ARG B 1 194 ? -4.434 -2.664 -7 1 92.19 194 ARG B C 1
ATOM 4164 O O . ARG B 1 194 ? -4.57 -3.639 -7.742 1 92.19 194 ARG B O 1
ATOM 4171 N N . LEU B 1 195 ? -4.031 -2.783 -5.785 1 92.12 195 LEU B N 1
ATOM 4172 C CA . LEU B 1 195 ? -3.643 -4.078 -5.234 1 92.12 195 LEU B CA 1
ATOM 4173 C C . LEU B 1 195 ? -4.855 -4.992 -5.094 1 92.12 195 LEU B C 1
ATOM 4175 O O . LEU B 1 195 ? -4.754 -6.203 -5.312 1 92.12 195 LEU B O 1
ATOM 4179 N N . LEU B 1 196 ? -5.938 -4.43 -4.711 1 92.12 196 LEU B N 1
ATOM 4180 C CA . LEU B 1 196 ? -7.18 -5.199 -4.66 1 92.12 196 LEU B CA 1
ATOM 4181 C C . LEU B 1 196 ? -7.516 -5.781 -6.027 1 92.12 196 LEU B C 1
ATOM 4183 O O . LEU B 1 196 ? -7.895 -6.949 -6.133 1 92.12 196 LEU B O 1
ATOM 4187 N N . PHE B 1 197 ? -7.328 -4.973 -7 1 95.5 197 PHE B N 1
ATOM 4188 C CA . PHE B 1 197 ? -7.629 -5.426 -8.352 1 95.5 197 PHE B CA 1
ATOM 4189 C C . PHE B 1 197 ? -6.625 -6.48 -8.805 1 95.5 197 PHE B C 1
ATOM 4191 O O . PHE B 1 197 ? -6.988 -7.434 -9.5 1 95.5 197 PHE B O 1
ATOM 4198 N N . CYS B 1 198 ? -5.359 -6.328 -8.461 1 96 198 CYS B N 1
ATOM 4199 C CA . CYS B 1 198 ? -4.387 -7.367 -8.766 1 96 198 CYS B CA 1
ATOM 4200 C C . CYS B 1 198 ? -4.824 -8.711 -8.188 1 96 198 CYS B C 1
ATOM 4202 O O . CYS B 1 198 ? -4.789 -9.727 -8.883 1 96 198 CYS B O 1
ATOM 4204 N N . HIS B 1 199 ? -5.266 -8.672 -6.992 1 92.94 199 HIS B N 1
ATOM 4205 C CA . HIS B 1 199 ? -5.746 -9.891 -6.336 1 92.94 199 HIS B CA 1
ATOM 4206 C C . HIS B 1 199 ? -6.945 -10.477 -7.07 1 92.94 199 HIS B C 1
ATOM 4208 O O . HIS B 1 199 ? -7.008 -11.68 -7.305 1 92.94 199 HIS B O 1
ATOM 4214 N N . LEU B 1 200 ? -7.852 -9.648 -7.391 1 93.12 200 LEU B N 1
ATOM 4215 C CA . LEU B 1 200 ? -9.07 -10.078 -8.078 1 93.12 200 LEU B CA 1
ATOM 4216 C C . LEU B 1 200 ? -8.742 -10.672 -9.445 1 93.12 200 LEU B C 1
ATOM 4218 O O . LEU B 1 200 ? -9.258 -11.727 -9.805 1 93.12 200 LEU B O 1
ATOM 4222 N N . PHE B 1 201 ? -7.887 -9.961 -10.219 1 96.56 201 PHE B N 1
ATOM 4223 C CA . PHE B 1 201 ? -7.504 -10.445 -11.539 1 96.56 201 PHE B CA 1
ATOM 4224 C C . PHE B 1 201 ? -6.781 -11.781 -11.438 1 96.56 201 PHE B C 1
ATOM 4226 O O . PHE B 1 201 ? -6.973 -12.664 -12.281 1 96.56 201 PHE B O 1
ATOM 4233 N N . ALA B 1 202 ? -5.984 -11.953 -10.422 1 95.19 202 ALA B N 1
ATOM 4234 C CA . ALA B 1 202 ? -5.297 -13.219 -10.203 1 95.19 202 ALA B CA 1
ATOM 4235 C C . ALA B 1 202 ? -6.293 -14.352 -9.977 1 95.19 202 ALA B C 1
ATOM 4237 O O . ALA B 1 202 ? -6.211 -15.398 -10.625 1 95.19 202 ALA B O 1
ATOM 4238 N N . ASN B 1 203 ? -7.254 -14.109 -9.141 1 89.62 203 ASN B N 1
ATOM 4239 C CA . ASN B 1 203 ? -8.258 -15.117 -8.82 1 89.62 203 ASN B CA 1
ATOM 4240 C C . ASN B 1 203 ? -9.125 -15.453 -10.031 1 89.62 203 ASN B C 1
ATOM 4242 O O . ASN B 1 203 ? -9.461 -16.625 -10.25 1 89.62 203 ASN B O 1
ATOM 4246 N N . LEU B 1 204 ? -9.461 -14.422 -10.719 1 92.12 204 LEU B N 1
ATOM 4247 C CA . LEU B 1 204 ? -10.273 -14.633 -11.906 1 92.12 204 LEU B CA 1
ATOM 4248 C C . LEU B 1 204 ? -9.5 -15.43 -12.953 1 92.12 204 LEU B C 1
ATOM 4250 O O . LEU B 1 204 ? -10.07 -16.297 -13.625 1 92.12 204 LEU B O 1
ATOM 4254 N N . THR B 1 205 ? -8.258 -15.125 -13.148 1 95.56 205 THR B N 1
ATOM 4255 C CA . THR B 1 205 ? -7.43 -15.875 -14.086 1 95.56 205 THR B CA 1
ATOM 4256 C C . THR B 1 205 ? -7.395 -17.359 -13.719 1 95.56 205 THR B C 1
ATOM 4258 O O . THR B 1 205 ? -7.562 -18.219 -14.578 1 95.56 205 THR B O 1
ATOM 4261 N N . ASP B 1 206 ? -7.234 -17.578 -12.453 1 92.88 206 ASP B N 1
ATOM 4262 C CA . ASP B 1 206 ? -7.211 -18.938 -11.945 1 92.88 206 ASP B CA 1
ATOM 4263 C C . ASP B 1 206 ? -8.508 -19.672 -12.281 1 92.88 206 ASP B C 1
ATOM 4265 O O . ASP B 1 206 ? -8.484 -20.781 -12.82 1 92.88 206 ASP B O 1
ATOM 4269 N N . GLU B 1 207 ? -9.57 -19.047 -11.992 1 86.75 207 GLU B N 1
ATOM 4270 C CA . GLU B 1 207 ? -10.883 -19.641 -12.219 1 86.75 207 GLU B CA 1
ATOM 4271 C C . GLU B 1 207 ? -11.125 -19.906 -13.695 1 86.75 207 GLU B C 1
ATOM 4273 O O . GLU B 1 207 ? -11.672 -20.953 -14.062 1 86.75 207 GLU B O 1
ATOM 4278 N N . LEU B 1 208 ? -10.766 -18.984 -14.5 1 92.44 208 LEU B N 1
ATOM 4279 C CA . LEU B 1 208 ? -10.977 -19.109 -15.938 1 92.44 208 LEU B CA 1
ATOM 4280 C C . LEU B 1 208 ? -10.141 -20.25 -16.516 1 92.44 208 LEU B C 1
ATOM 4282 O O . LEU B 1 208 ? -10.586 -20.984 -17.391 1 92.44 208 LEU B O 1
ATOM 4286 N N . ILE B 1 209 ? -8.945 -20.453 -15.992 1 94.69 209 ILE B N 1
ATOM 4287 C CA . ILE B 1 209 ? -8.094 -21.547 -16.422 1 94.69 209 ILE B CA 1
ATOM 4288 C C . ILE B 1 209 ? -8.742 -22.875 -16.031 1 94.69 209 ILE B C 1
ATOM 4290 O O . ILE B 1 209 ? -8.812 -23.797 -16.844 1 94.69 209 ILE B O 1
ATOM 4294 N N . ILE B 1 210 ? -9.266 -22.938 -14.852 1 87.44 210 ILE B N 1
ATOM 4295 C CA . ILE B 1 210 ? -9.922 -24.141 -14.344 1 87.44 210 ILE B CA 1
ATOM 4296 C C . ILE B 1 210 ? -11.141 -24.469 -15.211 1 87.44 210 ILE B C 1
ATOM 4298 O O . ILE B 1 210 ? -11.391 -25.625 -15.523 1 87.44 210 ILE B O 1
ATOM 4302 N N . GLN B 1 211 ? -11.812 -23.469 -15.672 1 87.38 211 GLN B N 1
ATOM 4303 C CA . GLN B 1 211 ? -13.016 -23.641 -16.484 1 87.38 211 GLN B CA 1
ATOM 4304 C C . GLN B 1 211 ? -12.656 -23.844 -17.953 1 87.38 211 GLN B C 1
ATOM 4306 O O . GLN B 1 211 ? -13.547 -23.984 -18.797 1 87.38 211 GLN B O 1
ATOM 4311 N N . ASN B 1 212 ? -11.469 -23.812 -18.219 1 92.81 212 ASN B N 1
ATOM 4312 C CA . ASN B 1 212 ? -10.945 -24.016 -19.578 1 92.81 212 ASN B CA 1
ATOM 4313 C C . ASN B 1 212 ? -11.398 -22.906 -20.516 1 92.81 212 ASN B C 1
ATOM 4315 O O . ASN B 1 212 ? -11.672 -23.156 -21.688 1 92.81 212 ASN B O 1
ATOM 4319 N N . LYS B 1 213 ? -11.586 -21.75 -19.984 1 93.38 213 LYS B N 1
ATOM 4320 C CA . LYS B 1 213 ? -11.852 -20.562 -20.766 1 93.38 213 LYS B CA 1
ATOM 4321 C C . LYS B 1 213 ? -10.57 -19.75 -21 1 93.38 213 LYS B C 1
ATOM 4323 O O . LYS B 1 213 ? -10.445 -18.625 -20.516 1 93.38 213 LYS B O 1
ATOM 4328 N N . ILE B 1 214 ? -9.742 -20.188 -21.828 1 96.5 214 ILE B N 1
ATOM 4329 C CA . ILE B 1 214 ? -8.344 -19.766 -21.906 1 96.5 214 ILE B CA 1
ATOM 4330 C C . ILE B 1 214 ? -8.258 -18.391 -22.562 1 96.5 214 ILE B C 1
ATOM 4332 O O . ILE B 1 214 ? -7.438 -17.547 -22.156 1 96.5 214 ILE B O 1
ATOM 4336 N N . ASN B 1 215 ? -9.078 -18.125 -23.547 1 95.94 215 ASN B N 1
ATOM 4337 C CA . ASN B 1 215 ? -9.07 -16.828 -24.188 1 95.94 215 ASN B CA 1
ATOM 4338 C C . ASN B 1 215 ? -9.383 -15.711 -23.188 1 95.94 215 ASN B C 1
ATOM 4340 O O . ASN B 1 215 ? -8.719 -14.672 -23.172 1 95.94 215 ASN B O 1
ATOM 4344 N N . TYR B 1 216 ? -10.352 -15.977 -22.391 1 94.44 216 TYR B N 1
ATOM 4345 C CA . TYR B 1 216 ? -10.727 -15 -21.375 1 94.44 216 TYR B CA 1
ATOM 4346 C C . TYR B 1 216 ? -9.656 -14.898 -20.297 1 94.44 216 TYR B C 1
ATOM 4348 O O . TYR B 1 216 ? -9.391 -13.812 -19.766 1 94.44 216 TYR B O 1
ATOM 4356 N N . ALA B 1 217 ? -9.07 -16 -19.969 1 96.75 217 ALA B N 1
ATOM 4357 C CA . ALA B 1 217 ? -7.984 -16.016 -18.984 1 96.75 217 ALA B CA 1
ATOM 4358 C C . ALA B 1 217 ? -6.832 -15.125 -19.422 1 96.75 217 ALA B C 1
ATOM 4360 O O . ALA B 1 217 ? -6.27 -14.375 -18.625 1 96.75 217 ALA B O 1
ATOM 4361 N N . ASN B 1 218 ? -6.566 -15.227 -20.734 1 97.75 218 ASN B N 1
ATOM 4362 C CA . ASN B 1 218 ? -5.508 -14.391 -21.297 1 97.75 218 ASN B CA 1
ATOM 4363 C C . ASN B 1 218 ? -5.836 -12.906 -21.156 1 97.75 218 ASN B C 1
ATOM 4365 O O . ASN B 1 218 ? -4.961 -12.094 -20.828 1 97.75 218 ASN B O 1
ATOM 4369 N N . LEU B 1 219 ? -7.02 -12.609 -21.422 1 96.75 219 LEU B N 1
ATOM 4370 C CA . LEU B 1 219 ? -7.441 -11.219 -21.344 1 96.75 219 LEU B CA 1
ATOM 4371 C C . LEU B 1 219 ? -7.336 -10.695 -19.906 1 96.75 219 LEU B C 1
ATOM 4373 O O . LEU B 1 219 ? -6.859 -9.578 -19.688 1 96.75 219 LEU B O 1
ATOM 4377 N N . VAL B 1 220 ? -7.773 -11.469 -18.969 1 96.81 220 VAL B N 1
ATOM 4378 C CA . VAL B 1 220 ? -7.75 -11.055 -17.562 1 96.81 220 VAL B CA 1
ATOM 4379 C C . VAL B 1 220 ? -6.309 -11.008 -17.062 1 96.81 220 VAL B C 1
ATOM 4381 O O . VAL B 1 220 ? -5.941 -10.125 -16.297 1 96.81 220 VAL B O 1
ATOM 4384 N N . LEU B 1 221 ? -5.504 -11.953 -17.5 1 98.31 221 LEU B N 1
ATOM 4385 C CA . LEU B 1 221 ? -4.094 -11.953 -17.125 1 98.31 221 LEU B CA 1
ATOM 4386 C C . LEU B 1 221 ? -3.402 -10.68 -17.594 1 98.31 221 LEU B C 1
ATOM 4388 O O . LEU B 1 221 ? -2.553 -10.133 -16.891 1 98.31 221 LEU B O 1
ATOM 4392 N N . GLU B 1 222 ? -3.734 -10.227 -18.766 1 97.94 222 GLU B N 1
ATOM 4393 C CA . GLU B 1 222 ? -3.162 -8.984 -19.281 1 97.94 222 GLU B CA 1
ATOM 4394 C C . GLU B 1 222 ? -3.527 -7.805 -18.375 1 97.94 222 GLU B C 1
ATOM 4396 O O . GLU B 1 222 ? -2.729 -6.883 -18.188 1 97.94 222 GLU B O 1
ATOM 4401 N N . LYS B 1 223 ? -4.703 -7.832 -17.844 1 97.62 223 LYS B N 1
ATOM 4402 C CA . LYS B 1 223 ? -5.098 -6.789 -16.891 1 97.62 223 LYS B CA 1
ATOM 4403 C C . LYS B 1 223 ? -4.293 -6.879 -15.609 1 97.62 223 LYS B C 1
ATOM 4405 O O . LYS B 1 223 ? -3.943 -5.859 -15.016 1 97.62 223 LYS B O 1
ATOM 4410 N N . LEU B 1 224 ? -4.047 -8.07 -15.148 1 97.69 224 LEU B N 1
ATOM 4411 C CA . LEU B 1 224 ? -3.193 -8.266 -13.984 1 97.69 224 LEU B CA 1
ATOM 4412 C C . LEU B 1 224 ? -1.803 -7.691 -14.227 1 97.69 224 LEU B C 1
ATOM 4414 O O . LEU B 1 224 ? -1.261 -6.988 -13.375 1 97.69 224 LEU B O 1
ATOM 4418 N N . LYS B 1 225 ? -1.237 -8.031 -15.398 1 97.75 225 LYS B N 1
ATOM 4419 C CA . LYS B 1 225 ? 0.077 -7.504 -15.758 1 97.75 225 LYS B CA 1
ATOM 4420 C C . LYS B 1 225 ? 0.066 -5.98 -15.789 1 97.75 225 LYS B C 1
ATOM 4422 O O . LYS B 1 225 ? 0.948 -5.336 -15.219 1 97.75 225 LYS B O 1
ATOM 4427 N N . GLU B 1 226 ? -0.903 -5.465 -16.406 1 96.75 226 GLU B N 1
ATOM 4428 C CA . GLU B 1 226 ? -1.034 -4.016 -16.484 1 96.75 226 GLU B CA 1
ATOM 4429 C C . GLU B 1 226 ? -1.118 -3.383 -15.102 1 96.75 226 GLU B C 1
ATOM 4431 O O . GLU B 1 226 ? -0.397 -2.428 -14.805 1 96.75 226 GLU B O 1
ATOM 4436 N N . ALA B 1 227 ? -2.002 -3.922 -14.266 1 96.06 227 ALA B N 1
ATOM 4437 C CA . ALA B 1 227 ? -2.211 -3.381 -12.922 1 96.06 227 ALA B CA 1
ATOM 4438 C C . ALA B 1 227 ? -0.936 -3.471 -12.094 1 96.06 227 ALA B C 1
ATOM 4440 O O . ALA B 1 227 ? -0.602 -2.541 -11.352 1 96.06 227 ALA B O 1
ATOM 4441 N N . SER B 1 228 ? -0.24 -4.57 -12.172 1 96.56 228 SER B N 1
ATOM 4442 C CA . SER B 1 228 ? 0.94 -4.805 -11.352 1 96.56 228 SER B CA 1
ATOM 4443 C C . SER B 1 228 ? 2.127 -3.979 -11.836 1 96.56 228 SER B C 1
ATOM 4445 O O . SER B 1 228 ? 3.078 -3.748 -11.086 1 96.56 228 SER B O 1
ATOM 4447 N N . GLU B 1 229 ? 2.102 -3.502 -13.055 1 94.12 229 GLU B N 1
ATOM 4448 C CA . GLU B 1 229 ? 3.242 -2.785 -13.617 1 94.12 229 GLU B CA 1
ATOM 4449 C C . GLU B 1 229 ? 2.961 -1.287 -13.711 1 94.12 229 GLU B C 1
ATOM 4451 O O . GLU B 1 229 ? 3.852 -0.503 -14.047 1 94.12 229 GLU B O 1
ATOM 4456 N N . THR B 1 230 ? 1.806 -0.97 -13.398 1 88.38 230 THR B N 1
ATOM 4457 C CA . THR B 1 230 ? 1.412 0.434 -13.438 1 88.38 230 THR B CA 1
ATOM 4458 C C . THR B 1 230 ? 2.273 1.269 -12.5 1 88.38 230 THR B C 1
ATOM 4460 O O . THR B 1 230 ? 2.51 0.877 -11.352 1 88.38 230 THR B O 1
ATOM 4463 N N . SER B 1 231 ? 2.805 2.373 -13.016 1 76.75 231 SER B N 1
ATOM 4464 C CA . SER B 1 231 ? 3.6 3.369 -12.305 1 76.75 231 SER B CA 1
ATOM 4465 C C . SER B 1 231 ? 4.871 2.752 -11.727 1 76.75 231 SER B C 1
ATOM 4467 O O . SER B 1 231 ? 5.438 3.273 -10.766 1 76.75 231 SER B O 1
ATOM 4469 N N . GLY B 1 232 ? 5.27 1.608 -12.266 1 75.94 232 GLY B N 1
ATOM 4470 C CA . GLY B 1 232 ? 6.484 0.979 -11.773 1 75.94 232 GLY B CA 1
ATOM 4471 C C . GLY B 1 232 ? 6.457 0.721 -10.281 1 75.94 232 GLY B C 1
ATOM 4472 O O . GLY B 1 232 ? 7.469 0.891 -9.602 1 75.94 232 GLY B O 1
ATOM 4473 N N . SER B 1 233 ? 5.367 0.308 -9.844 1 81.38 233 SER B N 1
ATOM 4474 C CA . SER B 1 233 ? 5.125 0.259 -8.406 1 81.38 233 SER B CA 1
ATOM 4475 C C . SER B 1 233 ? 5.973 -0.82 -7.738 1 81.38 233 SER B C 1
ATOM 4477 O O . SER B 1 233 ? 6.066 -1.941 -8.242 1 81.38 233 SER B O 1
ATOM 4479 N N . PHE B 1 234 ? 6.504 -0.458 -6.633 1 88.38 234 PHE B N 1
ATOM 4480 C CA . PHE B 1 234 ? 7.336 -1.355 -5.84 1 88.38 234 PHE B CA 1
ATOM 4481 C C . PHE B 1 234 ? 6.48 -2.252 -4.957 1 88.38 234 PHE B C 1
ATOM 4483 O O . PHE B 1 234 ? 6.969 -3.242 -4.406 1 88.38 234 PHE B O 1
ATOM 4490 N N . ASN B 1 235 ? 5.211 -1.96 -4.93 1 91.69 235 ASN B N 1
ATOM 4491 C CA . ASN B 1 235 ? 4.387 -2.709 -3.986 1 91.69 235 ASN B CA 1
ATOM 4492 C C . ASN B 1 235 ? 3.584 -3.801 -4.691 1 91.69 235 ASN B C 1
ATOM 4494 O O . ASN B 1 235 ? 2.695 -4.406 -4.09 1 91.69 235 ASN B O 1
ATOM 4498 N N . SER B 1 236 ? 3.912 -4.062 -5.957 1 94.75 236 SER B N 1
ATOM 4499 C CA . SER B 1 236 ? 3.105 -5.035 -6.688 1 94.75 236 SER B CA 1
ATOM 4500 C C . SER B 1 236 ? 3.967 -6.172 -7.227 1 94.75 236 SER B C 1
ATOM 4502 O O . SER B 1 236 ? 3.516 -6.953 -8.07 1 94.75 236 SER B O 1
ATOM 4504 N N . ALA B 1 237 ? 5.207 -6.309 -6.766 1 97.06 237 ALA B N 1
ATOM 4505 C CA . ALA B 1 237 ? 6.125 -7.328 -7.27 1 97.06 237 ALA B CA 1
ATOM 4506 C C . ALA B 1 237 ? 5.559 -8.727 -7.07 1 97.06 237 ALA B C 1
ATOM 4508 O O . ALA B 1 237 ? 5.738 -9.609 -7.918 1 97.06 237 ALA B O 1
ATOM 4509 N N . PHE B 1 238 ? 4.867 -8.922 -6.008 1 97.5 238 PHE B N 1
ATOM 4510 C CA . PHE B 1 238 ? 4.273 -10.219 -5.711 1 97.5 238 PHE B CA 1
ATOM 4511 C C . PHE B 1 238 ? 3.326 -10.648 -6.824 1 97.5 238 PHE B C 1
ATOM 4513 O O . PHE B 1 238 ? 3.354 -11.805 -7.258 1 97.5 238 PHE B O 1
ATOM 4520 N N . TYR B 1 239 ? 2.57 -9.758 -7.273 1 97.31 239 TYR B N 1
ATOM 4521 C CA . TYR B 1 239 ? 1.551 -10.07 -8.266 1 97.31 239 TYR B CA 1
ATOM 4522 C C . TYR B 1 239 ? 2.172 -10.234 -9.648 1 97.31 239 TYR B C 1
ATOM 4524 O O . TYR B 1 239 ? 1.58 -10.867 -10.531 1 97.31 239 TYR B O 1
ATOM 4532 N N . ARG B 1 240 ? 3.348 -9.68 -9.82 1 98 240 ARG B N 1
ATOM 4533 C CA . ARG B 1 240 ? 4.066 -9.953 -11.055 1 98 240 ARG B CA 1
ATOM 4534 C C . ARG B 1 240 ? 4.562 -11.391 -11.094 1 98 240 ARG B C 1
ATOM 4536 O O . ARG B 1 240 ? 4.621 -12.008 -12.164 1 98 240 ARG B O 1
ATOM 4543 N N . ILE B 1 241 ? 4.91 -11.938 -9.938 1 98.44 241 ILE B N 1
ATOM 4544 C CA . ILE B 1 241 ? 5.25 -13.359 -9.852 1 98.44 241 ILE B CA 1
ATOM 4545 C C . ILE B 1 241 ? 4.016 -14.203 -10.156 1 98.44 241 ILE B C 1
ATOM 4547 O O . ILE B 1 241 ? 4.098 -15.188 -10.906 1 98.44 241 ILE B O 1
ATOM 4551 N N . VAL B 1 242 ? 2.896 -13.805 -9.609 1 98.25 242 VAL B N 1
ATOM 4552 C CA . VAL B 1 242 ? 1.638 -14.508 -9.844 1 98.25 242 VAL B CA 1
ATOM 4553 C C . VAL B 1 242 ? 1.327 -14.516 -11.336 1 98.25 242 VAL B C 1
ATOM 4555 O O . VAL B 1 242 ? 0.938 -15.547 -11.891 1 98.25 242 VAL B O 1
ATOM 4558 N N . ALA B 1 243 ? 1.511 -13.359 -11.93 1 98.5 243 ALA B N 1
ATOM 4559 C CA . ALA B 1 243 ? 1.257 -13.25 -13.367 1 98.5 243 ALA B CA 1
ATOM 4560 C C . ALA B 1 243 ? 2.139 -14.211 -14.156 1 98.5 243 ALA B C 1
ATOM 4562 O O . ALA B 1 243 ? 1.676 -14.852 -15.094 1 98.5 243 ALA B O 1
ATOM 4563 N N . ASN B 1 244 ? 3.357 -14.32 -13.789 1 98.56 244 ASN B N 1
ATOM 4564 C CA . ASN B 1 244 ? 4.277 -15.25 -14.445 1 98.56 244 ASN B CA 1
ATOM 4565 C C . ASN B 1 244 ? 3.818 -16.688 -14.289 1 98.56 244 ASN B C 1
ATOM 4567 O O . ASN B 1 244 ? 3.902 -17.484 -15.234 1 98.56 244 ASN B O 1
ATOM 4571 N N . TYR B 1 245 ? 3.377 -17.047 -13.141 1 98.62 245 TYR B N 1
ATOM 4572 C CA . TYR B 1 245 ? 2.891 -18.406 -12.891 1 98.62 245 TYR B CA 1
ATOM 4573 C C . TYR B 1 245 ? 1.714 -18.734 -13.805 1 98.62 245 TYR B C 1
ATOM 4575 O O . TYR B 1 245 ? 1.711 -19.781 -14.469 1 98.62 245 TYR B O 1
ATOM 4583 N N . TYR B 1 246 ? 0.767 -17.844 -13.82 1 98.44 246 TYR B N 1
ATOM 4584 C CA . TYR B 1 246 ? -0.441 -18.125 -14.586 1 98.44 246 TYR B CA 1
ATOM 4585 C C . TYR B 1 246 ? -0.159 -18.078 -16.078 1 98.44 246 TYR B C 1
ATOM 4587 O O . TYR B 1 246 ? -0.776 -18.812 -16.859 1 98.44 246 TYR B O 1
ATOM 4595 N N . GLN B 1 247 ? 0.798 -17.219 -16.484 1 98.56 247 GLN B N 1
ATOM 4596 C CA . GLN B 1 247 ? 1.223 -17.266 -17.875 1 98.56 247 GLN B CA 1
ATOM 4597 C C . GLN B 1 247 ? 1.733 -18.641 -18.25 1 98.56 247 GLN B C 1
ATOM 4599 O O . GLN B 1 247 ? 1.444 -19.141 -19.344 1 98.56 247 GLN B O 1
ATOM 4604 N N . GLY B 1 248 ? 2.49 -19.234 -17.375 1 98.38 248 GLY B N 1
ATOM 4605 C CA . GLY B 1 248 ? 2.949 -20.594 -17.578 1 98.38 248 GLY B CA 1
ATOM 4606 C C . GLY B 1 248 ? 1.814 -21.594 -17.703 1 98.38 248 GLY B C 1
ATOM 4607 O O . GLY B 1 248 ? 1.812 -22.453 -18.594 1 98.38 248 GLY B O 1
ATOM 4608 N N . ALA B 1 249 ? 0.856 -21.484 -16.828 1 97.94 249 ALA B N 1
ATOM 4609 C CA . ALA B 1 249 ? -0.3 -22.375 -16.844 1 97.94 249 ALA B CA 1
ATOM 4610 C C . ALA B 1 249 ? -1.063 -22.25 -18.172 1 97.94 249 ALA B C 1
ATOM 4612 O O . ALA B 1 249 ? -1.473 -23.25 -18.75 1 97.94 249 ALA B O 1
ATOM 4613 N N . ILE B 1 250 ? -1.225 -21.016 -18.594 1 98.12 250 ILE B N 1
ATOM 4614 C CA . ILE B 1 250 ? -1.952 -20.766 -19.828 1 98.12 250 ILE B CA 1
ATOM 4615 C C . ILE B 1 250 ? -1.188 -21.344 -21 1 98.12 250 ILE B C 1
ATOM 4617 O O . ILE B 1 250 ? -1.777 -22 -21.875 1 98.12 250 ILE B O 1
ATOM 4621 N N . TRP B 1 251 ? 0.12 -21.172 -21.031 1 98.12 251 TRP B N 1
ATOM 4622 C CA . TRP B 1 251 ? 0.938 -21.75 -22.094 1 98.12 251 TRP B CA 1
ATOM 4623 C C . TRP B 1 251 ? 0.802 -23.266 -22.141 1 98.12 251 TRP B C 1
ATOM 4625 O O . TRP B 1 251 ? 0.714 -23.859 -23.219 1 98.12 251 TRP B O 1
ATOM 4635 N N . MET B 1 252 ? 0.76 -23.859 -21.031 1 97.38 252 MET B N 1
ATOM 4636 C CA . MET B 1 252 ? 0.608 -25.312 -21 1 97.38 252 MET B CA 1
ATOM 4637 C C . MET B 1 252 ? -0.74 -25.734 -21.562 1 97.38 252 MET B C 1
ATOM 4639 O O . MET B 1 252 ? -0.822 -26.703 -22.328 1 97.38 252 MET B O 1
ATOM 4643 N N . LYS B 1 253 ? -1.775 -25 -21.266 1 96.31 253 LYS B N 1
ATOM 4644 C CA . LYS B 1 253 ? -3.107 -25.266 -21.797 1 96.31 253 LYS B CA 1
ATOM 4645 C C . LYS B 1 253 ? -3.146 -25.047 -23.312 1 96.31 253 LYS B C 1
ATOM 4647 O O . LYS B 1 253 ? -3.943 -25.672 -24.016 1 96.31 253 LYS B O 1
ATOM 4652 N N . GLU B 1 254 ? -2.264 -24.203 -23.75 1 96.44 254 GLU B N 1
ATOM 4653 C CA . GLU B 1 254 ? -2.221 -23.875 -25.172 1 96.44 254 GLU B CA 1
ATOM 4654 C C . GLU B 1 254 ? -1.277 -24.797 -25.938 1 96.44 254 GLU B C 1
ATOM 4656 O O . GLU B 1 254 ? -1.062 -24.625 -27.141 1 96.44 254 GLU B O 1
ATOM 4661 N N . GLY B 1 255 ? -0.646 -25.719 -25.219 1 95.19 255 GLY B N 1
ATOM 4662 C CA . GLY B 1 255 ? 0.156 -26.734 -25.891 1 95.19 255 GLY B CA 1
ATOM 4663 C C . GLY B 1 255 ? 1.648 -26.5 -25.75 1 95.19 255 GLY B C 1
ATOM 4664 O O . GLY B 1 255 ? 2.453 -27.344 -26.141 1 95.19 255 GLY B O 1
ATOM 4665 N N . GLU B 1 256 ? 2.02 -25.344 -25.266 1 96.81 256 GLU B N 1
ATOM 4666 C CA . GLU B 1 256 ? 3.43 -25.078 -24.984 1 96.81 256 GLU B CA 1
ATOM 4667 C C . GLU B 1 256 ? 3.824 -25.578 -23.594 1 96.81 256 GLU B C 1
ATOM 4669 O O . GLU B 1 256 ? 4.246 -24.797 -22.75 1 96.81 256 GLU B O 1
ATOM 4674 N N . VAL B 1 257 ? 3.846 -26.812 -23.469 1 96.75 257 VAL B N 1
ATOM 4675 C CA . VAL B 1 257 ? 3.865 -27.469 -22.172 1 96.75 257 VAL B CA 1
ATOM 4676 C C . VAL B 1 257 ? 5.219 -27.234 -21.5 1 96.75 257 VAL B C 1
ATOM 4678 O O . VAL B 1 257 ? 5.277 -26.781 -20.359 1 96.75 257 VAL B O 1
ATOM 4681 N N . GLU B 1 258 ? 6.32 -27.469 -22.141 1 96.56 258 GLU B N 1
ATOM 4682 C CA . GLU B 1 258 ? 7.645 -27.344 -21.531 1 96.56 258 GLU B CA 1
ATOM 4683 C C . GLU B 1 258 ? 7.938 -25.906 -21.125 1 96.56 258 GLU B C 1
ATOM 4685 O O . GLU B 1 258 ? 8.43 -25.672 -20.016 1 96.56 258 GLU B O 1
ATOM 4690 N N . LYS B 1 259 ? 7.637 -25.047 -22.078 1 97.12 259 LYS B N 1
ATOM 4691 C CA . LYS B 1 259 ? 7.84 -23.625 -21.812 1 97.12 259 LYS B CA 1
ATOM 4692 C C . LYS B 1 259 ? 7.008 -23.172 -20.625 1 97.12 259 LYS B C 1
ATOM 4694 O O . LYS B 1 259 ? 7.504 -22.453 -19.75 1 97.12 259 LYS B O 1
ATOM 4699 N N . GLY B 1 260 ? 5.746 -23.562 -20.641 1 97.94 260 GLY B N 1
ATOM 4700 C CA . GLY B 1 260 ? 4.836 -23.188 -19.562 1 97.94 260 GLY B CA 1
ATOM 4701 C C . GLY B 1 260 ? 5.223 -23.766 -18.219 1 97.94 260 GLY B C 1
ATOM 4702 O O . GLY B 1 260 ? 5.16 -23.062 -17.203 1 97.94 260 GLY B O 1
ATOM 4703 N N . TYR B 1 261 ? 5.613 -24.984 -18.266 1 97.75 261 TYR B N 1
ATOM 4704 C CA . TYR B 1 261 ? 6.02 -25.641 -17.031 1 97.75 261 TYR B CA 1
ATOM 4705 C C . TYR B 1 261 ? 7.238 -24.969 -16.422 1 97.75 261 TYR B C 1
ATOM 4707 O O . TYR B 1 261 ? 7.281 -24.719 -15.203 1 97.75 261 TYR B O 1
ATOM 4715 N N . ARG B 1 262 ? 8.18 -24.672 -17.219 1 97.31 262 ARG B N 1
ATOM 4716 C CA . ARG B 1 262 ? 9.383 -24 -16.75 1 97.31 262 ARG B CA 1
ATOM 4717 C C . ARG B 1 262 ? 9.047 -22.641 -16.156 1 97.31 262 ARG B C 1
ATOM 4719 O O . ARG B 1 262 ? 9.617 -22.25 -15.133 1 97.31 262 ARG B O 1
ATOM 4726 N N . GLN B 1 263 ? 8.164 -21.969 -16.812 1 97.75 263 GLN B N 1
ATOM 4727 C CA . GLN B 1 263 ? 7.738 -20.656 -16.344 1 97.75 263 GLN B CA 1
ATOM 4728 C C . GLN B 1 263 ? 7.066 -20.766 -14.977 1 97.75 263 GLN B C 1
ATOM 4730 O O . GLN B 1 263 ? 7.359 -19.969 -14.07 1 97.75 263 GLN B O 1
ATOM 4735 N N . ALA B 1 264 ? 6.156 -21.641 -14.836 1 98.06 264 ALA B N 1
ATOM 4736 C CA . ALA B 1 264 ? 5.441 -21.828 -13.57 1 98.06 264 ALA B CA 1
ATOM 4737 C C . ALA B 1 264 ? 6.398 -22.234 -12.453 1 98.06 264 ALA B C 1
ATOM 4739 O O . ALA B 1 264 ? 6.305 -21.734 -11.336 1 98.06 264 ALA B O 1
ATOM 4740 N N . LYS B 1 265 ? 7.32 -23.094 -12.766 1 97.81 265 LYS B N 1
ATOM 4741 C CA . LYS B 1 265 ? 8.305 -23.547 -11.781 1 97.81 265 LYS B CA 1
ATOM 4742 C C . LYS B 1 265 ? 9.211 -22.406 -11.344 1 97.81 265 LYS B C 1
ATOM 4744 O O . LYS B 1 265 ? 9.602 -22.328 -10.172 1 97.81 265 LYS B O 1
ATOM 4749 N N . ARG B 1 266 ? 9.586 -21.656 -12.305 1 97.69 266 ARG B N 1
ATOM 4750 C CA . ARG B 1 266 ? 10.43 -20.516 -11.992 1 97.69 266 ARG B CA 1
ATOM 4751 C C . ARG B 1 266 ? 9.711 -19.547 -11.047 1 97.69 266 ARG B C 1
ATOM 4753 O O . ARG B 1 266 ? 10.328 -18.984 -10.141 1 97.69 266 ARG B O 1
ATOM 4760 N N . ALA B 1 267 ? 8.453 -19.328 -11.297 1 98.38 267 ALA B N 1
ATOM 4761 C CA . ALA B 1 267 ? 7.668 -18.469 -10.406 1 98.38 267 ALA B CA 1
ATOM 4762 C C . ALA B 1 267 ? 7.641 -19.047 -8.984 1 98.38 267 ALA B C 1
ATOM 4764 O O . ALA B 1 267 ? 7.812 -18.297 -8.016 1 98.38 267 ALA B O 1
ATOM 4765 N N . ILE B 1 268 ? 7.469 -20.312 -8.852 1 98 268 ILE B N 1
ATOM 4766 C CA . ILE B 1 268 ? 7.438 -20.984 -7.555 1 98 268 ILE B CA 1
ATOM 4767 C C . ILE B 1 268 ? 8.789 -20.844 -6.867 1 98 268 ILE B C 1
ATOM 4769 O O . ILE B 1 268 ? 8.859 -20.562 -5.668 1 98 268 ILE B O 1
ATOM 4773 N N . GLN B 1 269 ? 9.828 -20.969 -7.633 1 97.81 269 GLN B N 1
ATOM 4774 C CA . GLN B 1 269 ? 11.18 -20.812 -7.094 1 97.81 269 GLN B CA 1
ATOM 4775 C C . GLN B 1 269 ? 11.398 -19.375 -6.605 1 97.81 269 GLN B C 1
ATOM 4777 O O . GLN B 1 269 ? 12.062 -19.156 -5.586 1 97.81 269 GLN B O 1
ATOM 4782 N N . THR B 1 270 ? 10.891 -18.453 -7.348 1 98.19 270 THR B N 1
ATOM 4783 C CA . THR B 1 270 ? 11.008 -17.062 -6.949 1 98.19 270 THR B CA 1
ATOM 4784 C C . THR B 1 270 ? 10.336 -16.812 -5.602 1 98.19 270 THR B C 1
ATOM 4786 O O . THR B 1 270 ? 10.891 -16.141 -4.738 1 98.19 270 THR B O 1
ATOM 4789 N N . TRP B 1 271 ? 9.117 -17.359 -5.41 1 97.5 271 TRP B N 1
ATOM 4790 C CA . TRP B 1 271 ? 8.445 -17.234 -4.121 1 97.5 271 TRP B CA 1
ATOM 4791 C C . TRP B 1 271 ? 9.297 -17.812 -3.002 1 97.5 271 TRP B C 1
ATOM 4793 O O . TRP B 1 271 ? 9.398 -17.234 -1.921 1 97.5 271 TRP B O 1
ATOM 4803 N N . LYS B 1 272 ? 9.945 -18.922 -3.242 1 96.94 272 LYS B N 1
ATOM 4804 C CA . LYS B 1 272 ? 10.789 -19.562 -2.236 1 96.94 272 LYS B CA 1
ATOM 4805 C C . LYS B 1 272 ? 11.984 -18.672 -1.884 1 96.94 272 LYS B C 1
ATOM 4807 O O . LYS B 1 272 ? 12.305 -18.5 -0.707 1 96.94 272 LYS B O 1
ATOM 4812 N N . GLU B 1 273 ? 12.555 -18.172 -2.924 1 96.31 273 GLU B N 1
ATOM 4813 C CA . GLU B 1 273 ? 13.727 -17.312 -2.734 1 96.31 273 GLU B CA 1
ATOM 4814 C C . GLU B 1 273 ? 13.367 -16.047 -1.98 1 96.31 273 GLU B C 1
ATOM 4816 O O . GLU B 1 273 ? 14.219 -15.445 -1.319 1 96.31 273 GLU B O 1
ATOM 4821 N N . LEU B 1 274 ? 12.156 -15.648 -2.055 1 97.06 274 LEU B N 1
ATOM 4822 C CA . LEU B 1 274 ? 11.703 -14.43 -1.399 1 97.06 274 LEU B CA 1
ATOM 4823 C C . LEU B 1 274 ? 11.016 -14.742 -0.075 1 97.06 274 LEU B C 1
ATOM 4825 O O . LEU B 1 274 ? 10.289 -13.906 0.465 1 97.06 274 LEU B O 1
ATOM 4829 N N . HIS B 1 275 ? 11.125 -15.953 0.338 1 94.88 275 HIS B N 1
ATOM 4830 C CA . HIS B 1 275 ? 10.695 -16.406 1.66 1 94.88 275 HIS B CA 1
ATOM 4831 C C . HIS B 1 275 ? 9.172 -16.391 1.779 1 94.88 275 HIS B C 1
ATOM 4833 O O . HIS B 1 275 ? 8.633 -16.031 2.826 1 94.88 275 HIS B O 1
ATOM 4839 N N . TYR B 1 276 ? 8.523 -16.578 0.671 1 95.25 276 TYR B N 1
ATOM 4840 C CA . TYR B 1 276 ? 7.105 -16.922 0.665 1 95.25 276 TYR B CA 1
ATOM 4841 C C . TYR B 1 276 ? 6.902 -18.422 0.66 1 95.25 276 TYR B C 1
ATOM 4843 O O . TYR B 1 276 ? 6.277 -18.969 -0.253 1 95.25 276 TYR B O 1
ATOM 4851 N N . GLU B 1 277 ? 7.281 -19.078 1.662 1 93.94 277 GLU B N 1
ATOM 4852 C CA . GLU B 1 277 ? 7.352 -20.531 1.704 1 93.94 277 GLU B CA 1
ATOM 4853 C C . GLU B 1 277 ? 5.965 -21.156 1.6 1 93.94 277 GLU B C 1
ATOM 4855 O O . GLU B 1 277 ? 5.758 -22.094 0.83 1 93.94 277 GLU B O 1
ATOM 4860 N N . ALA B 1 278 ? 5.082 -20.656 2.33 1 90.38 278 ALA B N 1
ATOM 4861 C CA . ALA B 1 278 ? 3.729 -21.203 2.334 1 90.38 278 ALA B CA 1
ATOM 4862 C C . ALA B 1 278 ? 3.086 -21.094 0.954 1 90.38 278 ALA B C 1
ATOM 4864 O O . ALA B 1 278 ? 2.426 -22.016 0.489 1 90.38 278 ALA B O 1
ATOM 4865 N N . ILE B 1 279 ? 3.326 -19.984 0.316 1 93.5 279 ILE B N 1
ATOM 4866 C CA . ILE B 1 279 ? 2.771 -19.734 -1.012 1 93.5 279 ILE B CA 1
ATOM 4867 C C . ILE B 1 279 ? 3.432 -20.672 -2.025 1 93.5 279 ILE B C 1
ATOM 4869 O O . ILE B 1 279 ? 2.752 -21.281 -2.861 1 93.5 279 ILE B O 1
ATOM 4873 N N . ALA B 1 280 ? 4.75 -20.766 -1.943 1 96.25 280 ALA B N 1
ATOM 4874 C CA . ALA B 1 280 ? 5.488 -21.641 -2.848 1 96.25 280 ALA B CA 1
ATOM 4875 C C . ALA B 1 280 ? 5.008 -23.078 -2.725 1 96.25 280 ALA B C 1
ATOM 4877 O O . ALA B 1 280 ? 4.793 -23.766 -3.734 1 96.25 280 ALA B O 1
ATOM 4878 N N . ASP B 1 281 ? 4.824 -23.484 -1.534 1 94.5 281 ASP B N 1
ATOM 4879 C CA . ASP B 1 281 ? 4.352 -24.844 -1.29 1 94.5 281 ASP B CA 1
ATOM 4880 C C . ASP B 1 281 ? 2.949 -25.047 -1.858 1 94.5 281 ASP B C 1
ATOM 4882 O O . ASP B 1 281 ? 2.674 -26.062 -2.502 1 94.5 281 ASP B O 1
ATOM 4886 N N . LEU B 1 282 ? 2.135 -24.141 -1.602 1 91.44 282 LEU B N 1
ATOM 4887 C CA . LEU B 1 282 ? 0.762 -24.188 -2.092 1 91.44 282 LEU B CA 1
ATOM 4888 C C . LEU B 1 282 ? 0.732 -24.297 -3.613 1 91.44 282 LEU B C 1
ATOM 4890 O O . LEU B 1 282 ? 0.078 -25.172 -4.168 1 91.44 282 LEU B O 1
ATOM 4894 N N . TYR B 1 283 ? 1.45 -23.469 -4.277 1 94.88 283 TYR B N 1
ATOM 4895 C CA . TYR B 1 283 ? 1.379 -23.406 -5.734 1 94.88 283 TYR B CA 1
ATOM 4896 C C . TYR B 1 283 ? 2.119 -24.594 -6.355 1 94.88 283 TYR B C 1
ATOM 4898 O O . TYR B 1 283 ? 1.866 -24.953 -7.508 1 94.88 283 TYR B O 1
ATOM 4906 N N . SER B 1 284 ? 3.049 -25.172 -5.598 1 95.44 284 SER B N 1
ATOM 4907 C CA . SER B 1 284 ? 3.648 -26.422 -6.047 1 95.44 284 SER B CA 1
ATOM 4908 C C . SER B 1 284 ? 2.615 -27.547 -6.102 1 95.44 284 SER B C 1
ATOM 4910 O O . SER B 1 284 ? 2.59 -28.328 -7.051 1 95.44 284 SER B O 1
ATOM 4912 N N . VAL B 1 285 ? 1.829 -27.562 -5.102 1 93.56 285 VAL B N 1
ATOM 4913 C CA . VAL B 1 285 ? 0.767 -28.562 -5.043 1 93.56 285 VAL B CA 1
ATOM 4914 C C . VAL B 1 285 ? -0.262 -28.297 -6.137 1 93.56 285 VAL B C 1
ATOM 4916 O O . VAL B 1 285 ? -0.703 -29.219 -6.828 1 93.56 285 VAL B O 1
ATOM 4919 N N . VAL B 1 286 ? -0.614 -27.078 -6.27 1 92.38 286 VAL B N 1
ATOM 4920 C CA . VAL B 1 286 ? -1.593 -26.672 -7.273 1 92.38 286 VAL B CA 1
ATOM 4921 C C . VAL B 1 286 ? -1.087 -27.031 -8.664 1 92.38 286 VAL B C 1
ATOM 4923 O O . VAL B 1 286 ? -1.854 -27.516 -9.508 1 92.38 286 VAL B O 1
ATOM 4926 N N . LEU B 1 287 ? 0.174 -26.797 -8.914 1 95.69 287 LEU B N 1
ATOM 4927 C CA . LEU B 1 287 ? 0.762 -27.125 -10.203 1 95.69 287 LEU B CA 1
ATOM 4928 C C . LEU B 1 287 ? 0.69 -28.625 -10.469 1 95.69 287 LEU B C 1
ATOM 4930 O O . LEU B 1 287 ? 0.344 -29.047 -11.57 1 95.69 287 LEU B O 1
ATOM 4934 N N . LYS B 1 288 ? 0.996 -29.375 -9.5 1 94.38 288 LYS B N 1
ATOM 4935 C CA . LYS B 1 288 ? 0.94 -30.828 -9.625 1 94.38 288 LYS B CA 1
ATOM 4936 C C . LYS B 1 288 ? -0.475 -31.297 -9.945 1 94.38 288 LYS B C 1
ATOM 4938 O O . LYS B 1 288 ? -0.672 -32.156 -10.82 1 94.38 288 LYS B O 1
ATOM 4943 N N . GLN B 1 289 ? 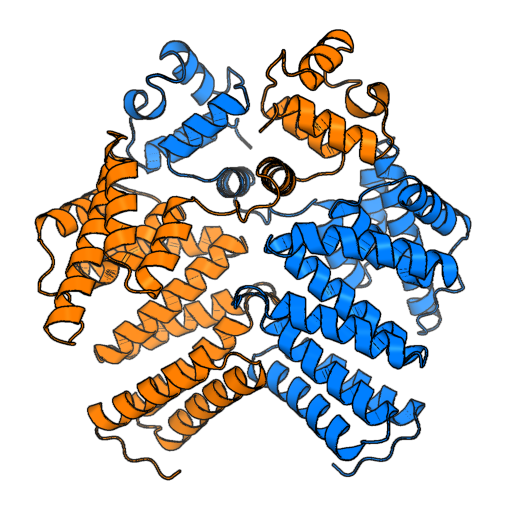-1.397 -30.797 -9.25 1 92.31 289 GLN B N 1
ATOM 4944 C CA . GLN B 1 289 ? -2.797 -31.156 -9.477 1 92.31 289 GLN B CA 1
ATOM 4945 C C . GLN B 1 289 ? -3.25 -30.734 -10.867 1 92.31 289 GLN B C 1
ATOM 4947 O O . GLN B 1 289 ? -4.004 -31.453 -11.531 1 92.31 289 GLN B O 1
ATOM 4952 N N . PHE B 1 290 ? -2.824 -29.625 -11.203 1 93.75 290 PHE B N 1
ATOM 4953 C CA . PHE B 1 290 ? -3.121 -29.094 -12.523 1 93.75 290 PHE B CA 1
ATOM 4954 C C . PHE B 1 290 ? -2.588 -30.031 -13.609 1 93.75 290 PHE B C 1
ATOM 4956 O O . PHE B 1 290 ? -3.303 -30.359 -14.562 1 93.75 290 PHE B O 1
ATOM 4963 N N . LEU B 1 291 ? -1.37 -30.484 -13.484 1 94.94 291 LEU B N 1
ATOM 4964 C CA . LEU B 1 291 ? -0.749 -31.391 -14.453 1 94.94 291 LEU B CA 1
ATOM 4965 C C . LEU B 1 291 ? -1.493 -32.719 -14.516 1 94.94 291 LEU B C 1
ATOM 4967 O O . LEU B 1 291 ? -1.72 -33.25 -15.602 1 94.94 291 LEU B O 1
ATOM 4971 N N . GLU B 1 292 ? -1.921 -33.188 -13.375 1 93.5 292 GLU B N 1
ATOM 4972 C CA . GLU B 1 292 ? -2.66 -34.438 -13.305 1 93.5 292 GLU B CA 1
ATOM 4973 C C . GLU B 1 292 ? -4.039 -34.312 -13.945 1 93.5 292 GLU B C 1
ATOM 4975 O O . GLU B 1 292 ? -4.445 -35.156 -14.742 1 93.5 292 GLU B O 1
ATOM 4980 N N . LYS B 1 293 ? -4.664 -33.312 -13.625 1 91.06 293 LYS B N 1
ATOM 4981 C CA . LYS B 1 293 ? -6.02 -33.094 -14.117 1 91.06 293 LYS B CA 1
ATOM 4982 C C . LYS B 1 293 ? -6.027 -32.906 -15.633 1 91.06 293 LYS B C 1
ATOM 4984 O O . LYS B 1 293 ? -6.957 -33.344 -16.312 1 91.06 293 LYS B O 1
ATOM 4989 N N . GLU B 1 294 ? -5.016 -32.25 -16.094 1 91.69 294 GLU B N 1
ATOM 4990 C CA . GLU B 1 294 ? -4.953 -31.938 -17.516 1 91.69 294 GLU B CA 1
ATOM 4991 C C . GLU B 1 294 ? -4.207 -33.031 -18.281 1 91.69 294 GLU B C 1
ATOM 4993 O O . GLU B 1 294 ? -4.074 -32.938 -19.516 1 91.69 294 GLU B O 1
ATOM 4998 N N . ASN B 1 295 ? -3.773 -34.062 -17.562 1 92 295 ASN B N 1
ATOM 4999 C CA . ASN B 1 295 ? -3.023 -35.188 -18.156 1 92 295 ASN B CA 1
ATOM 5000 C C . ASN B 1 295 ? -1.806 -34.688 -18.922 1 92 295 ASN B C 1
ATOM 5002 O O . ASN B 1 295 ? -1.596 -35.062 -20.078 1 92 295 ASN B O 1
ATOM 5006 N N . ILE B 1 296 ? -1.171 -33.719 -18.344 1 91.88 296 ILE B N 1
ATOM 5007 C CA . ILE B 1 296 ? 0.041 -33.156 -18.922 1 91.88 296 ILE B CA 1
ATOM 5008 C C . ILE B 1 296 ? 1.268 -33.844 -18.359 1 91.88 296 ILE B C 1
ATOM 5010 O O . ILE B 1 296 ? 1.415 -33.969 -17.125 1 91.88 296 ILE B O 1
ATOM 5014 N N . GLN B 1 297 ? 2.131 -34.344 -19.172 1 89.19 297 GLN B N 1
ATOM 5015 C CA . GLN B 1 297 ? 3.367 -35.031 -18.766 1 89.19 297 GLN B CA 1
ATOM 5016 C C . GLN B 1 297 ? 4.566 -34.094 -18.906 1 89.19 297 GLN B C 1
ATOM 5018 O O . GLN B 1 297 ? 4.703 -33.406 -19.922 1 89.19 297 GLN B O 1
ATOM 5023 N N . VAL B 1 298 ? 5.234 -33.906 -17.844 1 86.69 298 VAL B N 1
ATOM 5024 C CA . VAL B 1 298 ? 6.398 -33.031 -17.875 1 86.69 298 VAL B CA 1
ATOM 5025 C C . VAL B 1 298 ? 7.637 -33.781 -17.406 1 86.69 298 VAL B C 1
ATOM 5027 O O . VAL B 1 298 ? 7.531 -34.75 -16.656 1 86.69 298 VAL B O 1
ATOM 5030 N N . GLU B 1 299 ? 8.805 -33.469 -17.953 1 77.62 299 GLU B N 1
ATOM 5031 C CA . GLU B 1 299 ? 10.078 -34.031 -17.547 1 77.62 299 GLU B CA 1
ATOM 5032 C C . GLU B 1 299 ? 10.797 -33.125 -16.562 1 77.62 299 GLU B C 1
ATOM 5034 O O . GLU B 1 299 ? 10.961 -31.922 -16.812 1 77.62 299 GLU B O 1
ATOM 5039 N N . ASP B 1 300 ? 10.852 -33.469 -15.188 1 67.94 300 ASP B N 1
ATOM 5040 C CA . ASP B 1 300 ? 11.539 -32.656 -14.188 1 67.94 300 ASP B CA 1
ATOM 5041 C C . ASP B 1 300 ? 13.008 -32.5 -14.539 1 67.94 300 ASP B C 1
ATOM 5043 O O . ASP B 1 300 ? 13.656 -33.406 -15.031 1 67.94 300 ASP B O 1
#

Secondary structure (DSSP, 8-state):
---HHHHHHHHHHHTT--HHHHHTTTS-HHHHHHHHTT----BHHHHHHHHHHHT--HHHHHHHHTTTS--SS-HHHHHHHHHHHTT-HHHHHHHHHHHHTS-SHHHHHHHHHHHHHHHHHHHHHHHSS--STTS-HHHHHHHHHHHHH-SS--HHHHHHHHHHGGGS-HHHHHHHHHHHHHHHHHHTTSHHHHHHHHHHHHHHHHHHHHTT-HHHHHHHHHHHHHHHHGGG-GGGHHHHHHHHHHHHHHHHHTT-HHHHHHHHHHHHHHHHHTT-HHHHHHHHHHHHHHHHHTT-----/---HHHHHHHHHHHTT--HHHHHTTTS-HHHHHHHHTT----BHHHHHHHHHHTT--HHHHHHHHTTT---SS-HHHHHHHHHHHTT-HHHHHHHHHHHHTS-SHHHHHHHHHHHHHHHHHHHHHHHSS--STTS-HHHHHHHHHHHHH-SS--HHHHHHHHHHGGGS-HHHHHHHHHHHHHHHHHHTTSHHHHHHHHHHHHHHHHHHHHTT-HHHHHHHHHHHHHHHHGGG-GGGHHHHHHHHHHHHHHHHHTT-HHHHHHHHHHHHHHHHHTT-HHHHHHHHHHHHHHHHHTT-----

InterPro domains:
  IPR001387 Cro/C1-type, helix-turn-helix domain [PF01381] (8-61)
  IPR001387 Cro/C1-type, helix-turn-helix domain [PS50943] (8-61)
  IPR001387 Cro/C1-type, helix-turn-helix domain [SM00530] (7-61)
  IPR001387 Cro/C1-type, helix-turn-helix domain [cd00093] (5-61)
  IPR010057 HTH-type transcriptional regulator Rgg, C-terminal domain [PF21259] (93-284)
  IPR010057 HTH-type transcriptional regulator Rgg, C-terminal domain [TIGR01716] (63-293)
  IPR010982 Lambda repressor-like, DNA-binding domain superfamily [SSF47413] (3-64)
  IPR011990 Tetratricopeptide-like helical domain superfamily [G3DSA:1.25.40.10] (2-290)
  IPR053163 HTH-type transcriptional regulator Rgg-like [PTHR37038] (1-295)